Protein AF-A0ABD1CB08-F1 (afdb_monomer)

pLDDT: mean 73.97, std 18.51, range [30.83, 97.94]

Sequence (556 aa):
MLQDREDQSILCTGESGAGKTENTKKVIQYLAYVAASKPKGSVAAPSPALIISGSTLSREKFILDDMKTYPFLSNGPLPVAGVDDAFEYQATVKSMNIMGMTEDDFNSIFRIVSAEFRQRYELLTPNVIPKGFMDGKRACEQMIKALELDNNLFRIGQSKIFFRAGVLAHLEEERDYKITDLIVNFQAYCRGFLARRNYQKRLQQLNAIRIIQRNCAAYLKLRNWQWWRLYTKVKPLLEVTKQEEKLVQKEDELRQIRDKLDNLSKNSQEYERKFQQAIEEKTHLAEQLQAEIELCAEAEEGRARLAARKQELEELMQDLEARIEEEEERVNALSNEKKKLQINIQDLEEQLEEEEAARQKLHLEKVQLDAKLKKMEEEVALTEDQNQKLLKEKKIIEERANDLSQTLAEEEEKAKHLAKLKAKHESTIAELEERLLKDHQQRQETDRSKRKIETEVADLKEQINERRIQVEEMQQQLIKREEELAQTLVRIDEESAAKAAAQKVQRELESQLAEIQEDLEAEKLARSKAEKQKRDLNEELEALKNELLDSLDTTA

Nearest PDB structures (foldseek):
  5i4e-assembly1_A  TM=3.713E-01  e=1.253E-06  Homo sapiens

Mean predicted aligned error: 23.5 Å

Organism: Culex pipiens pipiens (NCBI:txid38569)

Radius of gyration: 70.84 Å; Cα contacts (8 Å, |Δi|>4): 103; chains: 1; bounding box: 161×78×216 Å

Structure (mmCIF, N/CA/C/O backbone):
data_AF-A0ABD1CB08-F1
#
_entry.id   AF-A0ABD1CB08-F1
#
loop_
_atom_site.group_PDB
_atom_site.id
_atom_site.type_symbol
_atom_site.label_atom_id
_atom_site.label_alt_id
_atom_site.label_comp_id
_atom_site.label_asym_id
_atom_site.label_entity_id
_atom_site.label_seq_id
_atom_site.pdbx_PDB_ins_code
_atom_site.Cartn_x
_atom_site.Cartn_y
_atom_site.Cartn_z
_atom_site.occupancy
_atom_site.B_iso_or_equiv
_atom_site.auth_seq_id
_atom_site.auth_comp_id
_atom_site.auth_asym_id
_atom_site.auth_atom_id
_atom_site.pdbx_PDB_model_num
ATOM 1 N N . MET A 1 1 ? -3.187 -40.629 -19.813 1.00 47.16 1 MET A N 1
ATOM 2 C CA . MET A 1 1 ? -4.408 -39.805 -20.003 1.00 47.16 1 MET A CA 1
ATOM 3 C C . MET A 1 1 ? -5.722 -40.561 -19.798 1.00 47.16 1 MET A C 1
ATOM 5 O O . MET A 1 1 ? -6.594 -39.998 -19.159 1.00 47.16 1 MET A O 1
ATOM 9 N N . LEU A 1 2 ? -5.902 -41.797 -20.294 1.00 38.50 2 LEU A N 1
ATOM 10 C CA . LEU A 1 2 ? -7.181 -42.531 -20.162 1.00 38.50 2 LEU A CA 1
ATOM 11 C C . LEU A 1 2 ? -7.272 -43.530 -18.988 1.00 38.50 2 LEU A C 1
ATOM 13 O O . LEU A 1 2 ? -8.354 -44.059 -18.764 1.00 38.50 2 LEU A O 1
ATOM 17 N N . GLN A 1 3 ? -6.200 -43.755 -18.219 1.00 41.31 3 GLN A N 1
ATOM 18 C CA . GLN A 1 3 ? -6.234 -44.635 -17.036 1.00 41.31 3 GLN A CA 1
ATOM 19 C C . GLN A 1 3 ? -5.999 -43.895 -15.709 1.00 41.31 3 GLN A C 1
ATOM 21 O O . GLN A 1 3 ? -6.801 -44.073 -14.801 1.00 41.31 3 GLN A O 1
ATOM 26 N N . ASP A 1 4 ? -5.030 -42.975 -15.630 1.00 51.22 4 ASP A N 1
ATOM 27 C CA . ASP A 1 4 ? -4.636 -42.403 -14.323 1.00 51.22 4 ASP A CA 1
ATOM 28 C C . ASP A 1 4 ? -5.177 -40.996 -14.019 1.00 51.22 4 ASP A C 1
ATOM 30 O O . ASP A 1 4 ? -4.927 -40.462 -12.949 1.00 51.22 4 ASP A O 1
ATOM 34 N N . ARG A 1 5 ? -5.927 -40.373 -14.942 1.00 43.91 5 ARG A N 1
ATOM 35 C CA . ARG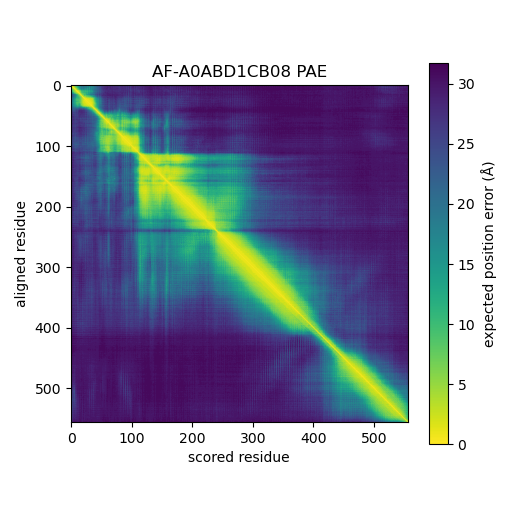 A 1 5 ? -6.492 -39.008 -14.800 1.00 43.91 5 ARG A CA 1
ATOM 36 C C . ARG A 1 5 ? -5.515 -37.902 -14.346 1.00 43.91 5 ARG A C 1
ATOM 38 O O . ARG A 1 5 ? -5.974 -36.829 -13.974 1.00 43.91 5 ARG A O 1
ATOM 45 N N . GLU A 1 6 ? -4.206 -38.104 -14.439 1.00 45.50 6 GLU A N 1
ATOM 46 C CA . GLU A 1 6 ? -3.242 -37.017 -14.267 1.00 45.50 6 GLU A CA 1
ATOM 47 C C . GLU A 1 6 ? -3.003 -36.275 -15.587 1.00 45.50 6 GLU A C 1
ATOM 49 O O . GLU A 1 6 ? -2.738 -36.875 -16.640 1.00 45.50 6 GLU A O 1
ATOM 54 N N . ASP A 1 7 ? -3.106 -34.948 -15.514 1.00 48.12 7 ASP A N 1
ATOM 55 C CA . ASP A 1 7 ? -2.876 -34.030 -16.622 1.00 48.12 7 ASP A CA 1
ATOM 56 C C . ASP A 1 7 ? -1.372 -33.886 -16.875 1.00 48.12 7 ASP A C 1
ATOM 58 O O . ASP A 1 7 ? -0.678 -33.091 -16.245 1.00 48.12 7 ASP A O 1
ATOM 62 N N . GLN A 1 8 ? -0.849 -34.651 -17.831 1.00 51.25 8 GLN A N 1
ATOM 63 C CA . GLN A 1 8 ? 0.509 -34.453 -18.332 1.00 51.25 8 GLN A CA 1
ATOM 64 C C . GLN A 1 8 ? 0.490 -33.630 -19.618 1.00 51.25 8 GLN A C 1
ATOM 66 O O . GLN A 1 8 ? 0.474 -34.162 -20.728 1.00 51.25 8 GLN A O 1
ATOM 71 N N . SER A 1 9 ? 0.524 -32.308 -19.462 1.00 49.09 9 SER A N 1
ATOM 72 C CA . SER A 1 9 ? 0.935 -31.393 -20.525 1.00 49.09 9 SER A CA 1
ATOM 73 C C . SER A 1 9 ? 2.167 -30.615 -20.076 1.00 49.09 9 SER A C 1
ATOM 75 O O . SER A 1 9 ? 2.094 -29.816 -19.146 1.00 49.09 9 SER A O 1
ATOM 77 N N . ILE A 1 10 ? 3.296 -30.832 -20.751 1.00 44.62 10 ILE A N 1
ATOM 78 C CA . ILE A 1 10 ? 4.500 -30.008 -20.617 1.00 44.62 10 ILE A CA 1
ATOM 79 C C . ILE A 1 10 ? 4.502 -28.966 -21.740 1.00 44.62 10 ILE A C 1
ATOM 81 O O . ILE A 1 10 ? 4.430 -29.310 -22.920 1.00 44.62 10 ILE A O 1
ATOM 85 N N . LEU A 1 11 ? 4.601 -27.686 -21.368 1.00 44.97 11 LEU A N 1
ATOM 86 C CA . LEU A 1 11 ? 4.823 -26.567 -22.283 1.00 44.97 11 LEU A CA 1
ATOM 87 C C . LEU A 1 11 ? 6.255 -26.051 -22.076 1.00 44.97 11 LEU A C 1
ATOM 89 O O . LEU A 1 11 ? 6.531 -25.352 -21.106 1.00 44.97 11 LEU A O 1
ATOM 93 N N . CYS A 1 12 ? 7.180 -26.387 -22.975 1.00 44.59 12 CYS A N 1
ATOM 94 C CA . CYS A 1 12 ? 8.542 -25.845 -22.933 1.00 44.59 12 CYS A CA 1
ATOM 95 C C . CYS A 1 12 ? 8.627 -24.539 -23.737 1.00 44.59 12 CYS A C 1
ATOM 97 O O . CYS A 1 12 ? 8.608 -24.555 -24.969 1.00 44.59 12 CYS A O 1
ATOM 99 N N . THR A 1 13 ? 8.758 -23.402 -23.052 1.00 46.44 13 THR A N 1
ATOM 100 C CA . THR A 1 13 ? 9.000 -22.093 -23.677 1.00 46.44 13 THR A CA 1
ATOM 101 C C . THR A 1 13 ? 10.481 -21.726 -23.580 1.00 46.44 13 THR A C 1
ATOM 103 O O . THR A 1 13 ? 10.973 -21.415 -22.503 1.00 46.44 13 THR A O 1
ATOM 106 N N . GLY A 1 14 ? 11.199 -21.754 -24.705 1.00 44.78 14 GLY A N 1
ATOM 107 C CA . GLY A 1 14 ? 12.519 -21.119 -24.832 1.00 44.78 14 GLY A CA 1
ATOM 108 C C . GLY A 1 14 ? 12.402 -19.716 -25.431 1.00 44.78 14 GLY A C 1
ATOM 109 O O . GLY A 1 14 ? 11.484 -19.468 -26.222 1.00 44.78 14 GLY A O 1
ATOM 110 N N . GLU A 1 15 ? 13.331 -18.818 -25.107 1.00 47.81 15 GLU A N 1
ATOM 111 C CA . GLU A 1 15 ? 13.425 -17.488 -25.718 1.00 47.81 15 GLU A CA 1
ATOM 112 C C . GLU A 1 15 ? 13.608 -17.584 -27.246 1.00 47.81 15 GLU A C 1
ATOM 114 O O . GLU A 1 15 ? 14.216 -18.518 -27.767 1.00 47.81 15 GLU A O 1
ATOM 119 N N . SER A 1 16 ? 13.056 -16.608 -27.970 1.00 48.81 16 SER A N 1
ATOM 120 C CA . SER A 1 16 ? 13.140 -16.387 -29.425 1.00 48.81 16 SER A CA 1
ATOM 121 C C . SER A 1 16 ? 11.979 -16.905 -30.294 1.00 48.81 16 SER A C 1
ATOM 123 O O . SER A 1 16 ? 11.649 -18.096 -30.319 1.00 48.81 16 SER A O 1
ATOM 125 N N . GLY A 1 17 ? 11.408 -15.963 -31.061 1.00 46.66 17 GLY A N 1
ATOM 126 C CA . GLY A 1 17 ? 10.615 -16.180 -32.277 1.00 46.66 17 GLY A CA 1
ATOM 127 C C . GLY A 1 17 ? 9.113 -15.874 -32.174 1.00 46.66 17 GLY A C 1
ATOM 128 O O . GLY A 1 17 ? 8.374 -16.574 -31.487 1.00 46.66 17 GLY A O 1
ATOM 129 N N . ALA A 1 18 ? 8.646 -14.898 -32.965 1.00 50.78 18 ALA A N 1
ATOM 130 C CA . ALA A 1 18 ? 7.255 -14.426 -33.092 1.00 50.78 18 ALA A CA 1
ATOM 131 C C . ALA A 1 18 ? 6.191 -15.498 -33.444 1.00 50.78 18 ALA A C 1
ATOM 133 O O . ALA A 1 18 ? 4.999 -15.209 -33.403 1.00 50.78 18 ALA A O 1
ATOM 134 N N . GLY A 1 19 ? 6.593 -16.732 -33.767 1.00 49.66 19 GLY A N 1
ATOM 135 C CA . GLY A 1 19 ? 5.680 -17.859 -34.002 1.00 49.66 19 GLY A CA 1
ATOM 136 C C . GLY A 1 19 ? 5.176 -18.547 -32.725 1.00 49.66 19 GLY A C 1
ATOM 137 O O . GLY A 1 19 ? 4.136 -19.201 -32.755 1.00 49.66 19 GLY A O 1
ATOM 138 N N . LYS A 1 20 ? 5.860 -18.382 -31.581 1.00 54.50 20 LYS A N 1
ATOM 139 C CA . LYS A 1 20 ? 5.455 -19.020 -30.311 1.00 54.50 20 LYS A CA 1
ATOM 140 C C . LYS A 1 20 ? 4.189 -18.389 -29.716 1.00 54.50 20 LYS A C 1
ATOM 142 O O . LYS A 1 20 ? 3.374 -19.092 -29.131 1.00 54.50 20 LYS A O 1
ATOM 147 N N . THR A 1 21 ? 3.958 -17.098 -29.947 1.00 58.00 21 THR A N 1
ATOM 148 C CA . THR A 1 21 ? 2.779 -16.359 -29.462 1.00 58.00 21 THR A CA 1
ATOM 149 C C . THR A 1 21 ? 1.467 -16.817 -30.108 1.00 58.00 21 THR A C 1
ATOM 151 O O . THR A 1 21 ? 0.417 -16.758 -29.469 1.00 58.00 21 THR A O 1
ATOM 154 N N . GLU A 1 22 ? 1.506 -17.292 -31.358 1.00 57.72 22 GLU A N 1
ATOM 155 C CA . GLU A 1 22 ? 0.308 -17.749 -32.077 1.00 57.72 22 GLU A CA 1
ATOM 156 C C . GLU A 1 22 ? -0.122 -19.155 -31.630 1.00 57.72 22 GLU A C 1
ATOM 158 O O . GLU A 1 22 ? -1.307 -19.402 -31.406 1.00 57.72 22 GLU A O 1
ATOM 163 N N . ASN A 1 23 ? 0.844 -20.050 -31.390 1.00 50.09 23 ASN A N 1
ATOM 164 C CA . ASN A 1 23 ? 0.572 -21.379 -30.842 1.00 50.09 23 ASN A CA 1
ATOM 165 C C . ASN A 1 23 ? 0.046 -21.307 -29.404 1.00 50.09 23 ASN A C 1
ATOM 167 O O . ASN A 1 23 ? -0.927 -21.985 -29.086 1.00 50.09 23 ASN A O 1
ATOM 171 N N . THR A 1 24 ? 0.607 -20.437 -28.557 1.00 56.75 24 THR A N 1
ATOM 172 C CA . THR A 1 24 ? 0.084 -20.219 -27.198 1.00 56.75 24 THR A CA 1
ATOM 173 C C . THR A 1 24 ? -1.352 -19.689 -27.229 1.00 56.75 24 THR A C 1
ATOM 175 O O . THR A 1 24 ? -2.195 -20.169 -26.475 1.00 56.75 24 THR A O 1
ATOM 178 N N . LYS A 1 25 ? -1.685 -18.775 -28.155 1.00 58.41 25 LYS A N 1
ATOM 179 C CA . LYS A 1 25 ? -3.070 -18.311 -28.355 1.00 58.41 25 LYS A CA 1
ATOM 180 C C . LYS A 1 25 ? -4.016 -19.436 -28.775 1.00 58.41 25 LYS A C 1
ATOM 182 O O . LYS A 1 25 ? -5.101 -19.539 -28.209 1.00 58.41 25 LYS A O 1
ATOM 187 N N . LYS A 1 26 ? -3.613 -20.286 -29.724 1.00 61.62 26 LYS A N 1
ATOM 188 C CA . LYS A 1 26 ? -4.438 -21.410 -30.200 1.00 61.62 26 LYS A CA 1
ATOM 189 C C . LYS A 1 26 ? -4.643 -22.479 -29.127 1.00 61.62 26 LYS A C 1
ATOM 191 O O . LYS A 1 26 ? -5.741 -23.011 -29.008 1.00 61.62 26 LYS A O 1
ATOM 196 N N . VAL A 1 27 ? -3.631 -22.744 -28.299 1.00 57.31 27 VAL A N 1
ATOM 197 C CA . VAL A 1 27 ? -3.734 -23.682 -27.168 1.00 57.31 27 VAL A CA 1
ATOM 198 C C . VAL A 1 27 ? -4.628 -23.123 -26.058 1.00 57.31 27 VAL A C 1
ATOM 200 O O . VAL A 1 27 ? -5.468 -23.854 -25.546 1.00 57.31 27 VAL A O 1
ATOM 203 N N . ILE A 1 28 ? -4.533 -21.827 -25.736 1.00 62.34 28 ILE A N 1
ATOM 204 C CA . ILE A 1 28 ? -5.438 -21.173 -24.774 1.00 62.34 28 ILE A CA 1
ATOM 205 C C . ILE A 1 28 ? -6.882 -21.156 -25.303 1.00 62.34 28 ILE A C 1
ATOM 207 O O . ILE A 1 28 ? -7.806 -21.458 -24.551 1.00 62.34 28 ILE A O 1
ATOM 211 N N . GLN A 1 29 ? -7.092 -20.879 -26.596 1.00 57.97 29 GLN A N 1
ATOM 212 C CA . GLN A 1 29 ? -8.414 -20.988 -27.229 1.00 57.97 29 GLN A CA 1
ATOM 213 C C . GLN A 1 29 ? -8.962 -22.419 -27.182 1.00 57.97 29 GLN A C 1
ATOM 215 O O . GLN A 1 29 ? -10.141 -22.607 -26.891 1.00 57.97 29 GLN A O 1
ATOM 220 N N . TYR A 1 30 ? -8.121 -23.425 -27.428 1.00 57.16 30 TYR A N 1
ATOM 221 C CA . TYR A 1 30 ? -8.513 -24.830 -27.359 1.00 57.16 30 TYR A CA 1
ATOM 222 C C . TYR A 1 30 ? -8.855 -25.262 -25.926 1.00 57.16 30 TYR A C 1
ATOM 224 O O . TYR A 1 30 ? -9.897 -25.872 -25.711 1.00 57.16 30 TYR A O 1
ATOM 232 N N . LEU A 1 31 ? -8.048 -24.886 -24.930 1.00 55.12 31 LEU A N 1
ATOM 233 C CA . LEU A 1 31 ? -8.327 -25.163 -23.516 1.00 55.12 31 LEU A CA 1
ATOM 234 C C . LEU A 1 31 ? -9.612 -24.469 -23.042 1.00 55.12 31 LEU A C 1
ATOM 236 O O . LEU A 1 31 ? -10.410 -25.090 -22.345 1.00 55.12 31 LEU A O 1
ATOM 240 N N . ALA A 1 32 ? -9.863 -23.230 -23.477 1.00 56.44 32 ALA A N 1
ATOM 241 C CA . ALA A 1 32 ? -11.112 -22.520 -23.200 1.00 56.44 32 ALA A CA 1
ATOM 242 C C . ALA A 1 32 ? -12.329 -23.193 -23.866 1.00 56.44 32 ALA A C 1
ATOM 244 O O . ALA A 1 32 ? -13.386 -23.310 -23.249 1.00 56.44 32 ALA A O 1
ATOM 245 N N . TYR A 1 33 ? -12.180 -23.688 -25.098 1.00 54.62 33 TYR A N 1
ATOM 246 C CA . TYR A 1 33 ? -13.224 -24.425 -25.817 1.00 54.62 33 TYR A CA 1
ATOM 247 C C . TYR A 1 33 ? -13.534 -25.788 -25.173 1.00 54.62 33 TYR A C 1
ATOM 249 O O . TYR A 1 33 ? -14.696 -26.163 -25.007 1.00 54.62 33 TYR A O 1
ATOM 257 N N . VAL A 1 34 ? -12.502 -26.518 -24.744 1.00 48.03 34 VAL A N 1
ATOM 258 C CA . VAL A 1 34 ? -12.643 -27.810 -24.055 1.00 48.03 34 VAL A CA 1
ATOM 259 C C . VAL A 1 34 ? -13.239 -27.625 -22.655 1.00 48.03 34 VAL A C 1
ATOM 261 O O . VAL A 1 34 ? -14.139 -28.373 -22.276 1.00 48.03 34 VAL A O 1
ATOM 264 N N . ALA A 1 35 ? -12.843 -26.583 -21.918 1.00 49.19 35 ALA A N 1
ATOM 265 C CA . ALA A 1 35 ? -13.458 -26.232 -20.636 1.00 49.19 35 ALA A CA 1
ATOM 266 C C . ALA A 1 35 ? -14.944 -25.842 -20.775 1.00 49.19 35 ALA A C 1
ATOM 268 O O . ALA A 1 35 ? -15.739 -26.119 -19.878 1.00 49.19 35 ALA A O 1
ATOM 269 N N . ALA A 1 36 ? -15.341 -25.268 -21.917 1.00 45.31 36 ALA A N 1
ATOM 270 C CA . ALA A 1 36 ? -16.717 -24.865 -22.206 1.00 45.31 36 ALA A CA 1
ATOM 271 C C . ALA A 1 36 ? -17.649 -26.008 -22.672 1.00 45.31 36 ALA A C 1
ATOM 273 O O . ALA A 1 36 ? -18.848 -25.780 -22.820 1.00 45.31 36 ALA A O 1
ATOM 274 N N . SER A 1 37 ? -17.148 -27.229 -22.910 1.00 36.16 37 SER A N 1
ATOM 275 C CA . SER A 1 37 ? -17.919 -28.308 -23.566 1.00 36.16 37 SER A CA 1
ATOM 276 C C . SER A 1 37 ? -18.463 -29.417 -22.645 1.00 36.16 37 SER A C 1
ATOM 278 O O . SER A 1 37 ? -18.963 -30.431 -23.136 1.00 36.16 37 SER A O 1
ATOM 280 N N . LYS A 1 38 ? -18.483 -29.239 -21.315 1.00 34.56 38 LYS A N 1
ATOM 281 C CA . LYS A 1 38 ? -19.262 -30.133 -20.427 1.00 34.56 38 LYS A CA 1
ATOM 282 C C . LYS A 1 38 ? -20.752 -29.745 -20.412 1.00 34.56 38 LYS A C 1
ATOM 284 O O . LYS A 1 38 ? -21.062 -28.589 -20.136 1.00 34.56 38 LYS A O 1
ATOM 289 N N . PRO A 1 39 ? -21.699 -30.683 -20.620 1.00 43.12 39 PRO A N 1
ATOM 290 C CA . PRO A 1 39 ? -23.119 -30.375 -20.536 1.00 43.12 39 PRO A CA 1
ATOM 291 C C . PRO A 1 39 ? -23.648 -30.631 -19.118 1.00 43.12 39 PRO A C 1
ATOM 293 O O . PRO A 1 39 ? -23.539 -31.750 -18.617 1.00 43.12 39 PRO A O 1
ATOM 296 N N . LYS A 1 40 ? -24.275 -29.619 -18.504 1.00 33.91 40 LYS A N 1
ATOM 297 C CA . LYS A 1 40 ? -25.617 -29.676 -17.876 1.00 33.91 40 LYS A CA 1
ATOM 298 C C . LYS A 1 40 ? -25.866 -28.487 -16.943 1.00 33.91 40 LYS A C 1
ATOM 300 O O . LYS A 1 40 ? -25.008 -28.119 -16.153 1.00 33.91 40 LYS A O 1
ATOM 305 N N . GLY A 1 41 ? -27.123 -28.043 -16.958 1.00 30.83 41 GLY A N 1
ATOM 306 C CA . GLY A 1 41 ? -27.762 -27.307 -15.870 1.00 30.83 41 GLY A CA 1
ATOM 307 C C . GLY A 1 41 ? -28.053 -25.858 -16.224 1.00 30.83 41 GLY A C 1
ATOM 308 O O . GLY A 1 41 ? -27.147 -25.046 -16.316 1.00 30.83 41 GLY A O 1
ATOM 309 N N . SER A 1 42 ? -29.330 -25.544 -16.421 1.00 43.34 42 SER A N 1
ATOM 310 C CA . SER A 1 42 ? -29.855 -24.185 -16.543 1.00 43.34 42 SER A CA 1
ATOM 311 C C . SER A 1 42 ? -29.361 -23.291 -15.402 1.00 43.34 42 SER A C 1
ATOM 313 O O . SER A 1 42 ? -29.735 -23.526 -14.254 1.00 43.34 42 SER A O 1
ATOM 315 N N . VAL A 1 43 ? -28.581 -22.253 -15.707 1.00 32.97 43 VAL A N 1
ATOM 316 C CA . VAL A 1 43 ? -28.243 -21.202 -14.740 1.00 32.97 43 VAL A CA 1
ATOM 317 C C . VAL A 1 43 ? -28.349 -19.842 -15.423 1.00 32.97 43 VAL A C 1
ATOM 319 O O . VAL A 1 43 ? -27.855 -19.637 -16.532 1.00 32.97 43 VAL A O 1
ATOM 322 N N . ALA A 1 44 ? -29.085 -18.955 -14.758 1.00 33.44 44 ALA A N 1
ATOM 323 C CA . ALA A 1 44 ? -29.338 -17.578 -15.144 1.00 33.44 44 ALA A CA 1
ATOM 324 C C . ALA A 1 44 ? -28.048 -16.739 -15.176 1.00 33.44 44 ALA A C 1
ATOM 326 O O . ALA A 1 44 ? -27.044 -17.074 -14.553 1.00 33.44 44 ALA A O 1
ATOM 327 N N . ALA A 1 45 ? -28.104 -15.646 -15.937 1.00 31.14 45 ALA A N 1
ATOM 328 C CA . ALA A 1 45 ? -27.007 -14.712 -16.171 1.00 31.14 45 ALA A CA 1
ATOM 329 C C . ALA A 1 45 ? -26.444 -14.084 -14.871 1.00 31.14 45 ALA A C 1
ATOM 331 O O . ALA A 1 45 ? -27.199 -13.904 -13.915 1.00 31.14 45 ALA A O 1
ATOM 332 N N . PRO A 1 46 ? -25.151 -13.705 -14.840 1.00 33.00 46 PRO A N 1
ATOM 333 C CA . PRO A 1 46 ? -24.514 -13.138 -13.652 1.00 33.00 46 PRO A CA 1
ATOM 334 C C . PRO A 1 46 ? -25.011 -11.714 -13.346 1.00 33.00 46 PRO A C 1
ATOM 336 O O . PRO A 1 46 ? -25.105 -10.866 -14.238 1.00 33.00 46 PRO A O 1
ATOM 339 N N . SER A 1 47 ? -25.287 -11.459 -12.066 1.00 37.59 47 SER A N 1
ATOM 340 C CA . SER A 1 47 ? -25.639 -10.150 -11.500 1.00 37.59 47 SER A CA 1
ATOM 341 C C . SER A 1 47 ? -24.383 -9.309 -11.204 1.00 37.59 47 SER A C 1
ATOM 343 O O . SER A 1 47 ? -23.325 -9.866 -10.907 1.00 37.59 47 SER A O 1
ATOM 345 N N . PRO A 1 48 ? -24.456 -7.967 -11.254 1.00 43.88 48 PRO A N 1
ATOM 346 C CA . PRO A 1 48 ? -23.312 -7.095 -10.991 1.00 43.88 48 PRO A CA 1
ATOM 347 C C . PRO A 1 48 ? -23.028 -6.959 -9.482 1.00 43.88 48 PRO A C 1
ATOM 349 O O . PRO A 1 48 ? -23.518 -6.035 -8.835 1.00 43.88 48 PRO A O 1
ATOM 352 N N . ALA A 1 49 ? -22.182 -7.839 -8.937 1.00 45.59 49 ALA A N 1
ATOM 353 C CA . ALA A 1 49 ? -21.755 -7.831 -7.528 1.00 45.59 49 ALA A CA 1
ATOM 354 C C . ALA A 1 49 ? -21.114 -6.498 -7.071 1.00 45.59 49 ALA A C 1
ATOM 356 O O . ALA A 1 49 ? -21.223 -6.116 -5.909 1.00 45.59 49 ALA A O 1
ATOM 357 N N . LEU A 1 50 ? -20.511 -5.732 -7.992 1.00 47.34 50 LEU A N 1
ATOM 358 C CA . LEU A 1 50 ? -19.813 -4.474 -7.679 1.00 47.34 50 LEU A CA 1
ATOM 359 C C . LEU A 1 50 ? -20.732 -3.358 -7.142 1.00 47.34 50 LEU A C 1
ATOM 361 O O . LEU A 1 50 ? -20.256 -2.434 -6.488 1.00 47.34 50 LEU A O 1
ATOM 365 N N . ILE A 1 51 ? -22.034 -3.404 -7.449 1.00 50.69 51 ILE A N 1
ATOM 366 C CA . ILE A 1 51 ? -22.976 -2.330 -7.094 1.00 50.69 51 ILE A CA 1
ATOM 367 C C . ILE A 1 51 ? -23.434 -2.458 -5.636 1.00 50.69 51 ILE A C 1
ATOM 369 O O . ILE A 1 51 ? -23.770 -1.451 -5.022 1.00 50.69 51 ILE A O 1
ATOM 373 N N . ILE A 1 52 ? -23.444 -3.662 -5.059 1.00 49.56 52 ILE A N 1
ATOM 374 C CA . ILE A 1 52 ? -24.065 -3.920 -3.750 1.00 49.56 52 ILE A CA 1
ATOM 375 C C . ILE A 1 52 ? -23.056 -3.747 -2.600 1.00 49.56 52 ILE A C 1
ATOM 377 O O . ILE A 1 52 ? -23.419 -3.201 -1.559 1.00 49.56 52 ILE A O 1
ATOM 381 N N . SER A 1 53 ? -21.782 -4.089 -2.809 1.00 50.38 53 SER A N 1
ATOM 382 C CA . SER A 1 53 ? -20.779 -4.236 -1.741 1.00 50.38 53 SER A CA 1
ATOM 383 C C . SER A 1 53 ? -19.758 -3.100 -1.576 1.00 50.38 53 SER A C 1
ATOM 385 O O . SER A 1 53 ? -18.939 -3.139 -0.658 1.00 50.38 53 SER A O 1
ATOM 387 N N . GLY A 1 54 ? -19.783 -2.070 -2.428 1.00 52.28 54 GLY A N 1
ATOM 388 C CA . GLY A 1 54 ? -18.842 -0.948 -2.337 1.00 52.28 54 GLY A CA 1
ATOM 389 C C . GLY A 1 54 ? -19.133 0.004 -1.167 1.00 52.28 54 GLY A C 1
ATOM 390 O O . GLY A 1 54 ? -20.280 0.423 -0.979 1.00 52.28 54 GLY A O 1
ATOM 391 N N . SER A 1 55 ? -18.088 0.409 -0.431 1.00 55.53 55 SER A N 1
ATOM 392 C CA . SER A 1 55 ? -18.146 1.538 0.513 1.00 55.53 55 SER A CA 1
ATOM 393 C C . SER A 1 55 ? -18.533 2.836 -0.215 1.00 55.53 55 SER A C 1
ATOM 395 O O . SER A 1 55 ? -18.387 2.937 -1.436 1.00 55.53 55 SER A O 1
ATOM 397 N N . THR A 1 56 ? -19.026 3.847 0.506 1.00 51.47 56 THR A N 1
ATOM 398 C CA . THR A 1 56 ? -19.415 5.152 -0.077 1.00 51.47 56 THR A CA 1
ATOM 399 C C . THR A 1 56 ? -18.275 5.790 -0.882 1.00 51.47 56 THR A C 1
ATOM 401 O O . THR A 1 56 ? -18.492 6.234 -2.006 1.00 51.47 56 THR A O 1
ATOM 404 N N . LEU A 1 57 ? -17.043 5.699 -0.375 1.00 49.47 57 LEU A N 1
ATOM 405 C CA . LEU A 1 57 ? -15.811 6.119 -1.057 1.00 49.47 57 LEU A CA 1
ATOM 406 C C . LEU A 1 57 ? -15.519 5.322 -2.341 1.00 49.47 57 LEU A C 1
ATOM 408 O O . LEU A 1 57 ? -15.117 5.897 -3.351 1.00 49.47 57 LEU A O 1
ATOM 412 N N . SER A 1 58 ? -15.728 4.002 -2.342 1.00 55.94 58 SER A N 1
ATOM 413 C CA . SER A 1 58 ? -15.530 3.172 -3.539 1.00 55.94 58 SER A CA 1
ATOM 414 C C . SER A 1 58 ? -16.593 3.438 -4.609 1.00 55.94 58 SER A C 1
ATOM 416 O O . SER A 1 58 ? -16.271 3.461 -5.795 1.00 55.94 58 SER A O 1
ATOM 418 N N . ARG A 1 59 ? -17.845 3.684 -4.209 1.00 59.69 59 ARG A N 1
ATOM 419 C CA . ARG A 1 59 ? -18.940 4.034 -5.129 1.00 59.69 59 ARG A CA 1
ATOM 420 C C . ARG A 1 59 ? -18.672 5.347 -5.859 1.00 59.69 59 ARG A C 1
ATOM 422 O O . ARG A 1 59 ? -18.858 5.401 -7.069 1.00 59.69 59 ARG A O 1
ATOM 429 N N . GLU A 1 60 ? -18.147 6.356 -5.167 1.00 55.59 60 GLU A N 1
ATOM 430 C CA . GLU A 1 60 ? -17.702 7.607 -5.793 1.00 55.59 60 GLU A CA 1
ATOM 431 C C . GLU A 1 60 ? -16.464 7.399 -6.686 1.00 55.59 60 GLU A C 1
ATOM 433 O O . GLU A 1 60 ? -16.453 7.840 -7.836 1.00 55.59 60 GLU A O 1
ATOM 438 N N . LYS A 1 61 ? -15.452 6.647 -6.218 1.00 56.59 61 LYS A N 1
ATOM 439 C CA . LYS A 1 61 ? -14.214 6.338 -6.975 1.00 56.59 61 LYS A CA 1
ATOM 440 C C . LYS A 1 61 ? -14.478 5.586 -8.290 1.00 56.59 61 LYS A C 1
ATOM 442 O O . LYS A 1 61 ? -13.693 5.721 -9.240 1.00 56.59 61 LYS A O 1
ATOM 447 N N . PHE A 1 62 ? -15.559 4.804 -8.344 1.00 58.62 62 PHE A N 1
ATOM 448 C CA . PHE A 1 62 ? -16.002 4.038 -9.514 1.00 58.62 62 PHE A CA 1
ATOM 449 C C . PHE A 1 62 ? -17.239 4.619 -10.218 1.00 58.62 62 PHE A C 1
ATOM 451 O O . PHE A 1 62 ? -17.682 4.036 -11.206 1.00 58.62 62 PHE A O 1
ATOM 458 N N . ILE A 1 63 ? -17.754 5.769 -9.762 1.00 56.91 63 ILE A N 1
ATOM 459 C CA . ILE A 1 63 ? -18.910 6.479 -10.340 1.00 56.91 63 ILE A CA 1
ATOM 460 C C . ILE A 1 63 ? -20.129 5.545 -10.482 1.00 56.91 63 ILE A C 1
ATOM 462 O O . ILE A 1 63 ? -20.745 5.422 -11.542 1.00 56.91 63 ILE A O 1
ATOM 466 N N . LEU A 1 64 ? -20.436 4.813 -9.410 1.00 61.44 64 LEU A N 1
ATOM 467 C CA . LEU A 1 64 ? -21.575 3.902 -9.340 1.00 61.44 64 LEU A CA 1
ATOM 468 C C . LEU A 1 64 ? -22.787 4.637 -8.753 1.00 61.44 64 LEU A C 1
ATOM 470 O O . LEU A 1 64 ? -22.791 4.968 -7.569 1.00 61.44 64 LEU A O 1
ATOM 474 N N . ASP A 1 65 ? -23.821 4.848 -9.570 1.00 61.81 65 ASP A N 1
ATOM 475 C CA . ASP A 1 65 ? -25.101 5.421 -9.126 1.00 61.81 65 ASP A CA 1
ATOM 476 C C . ASP A 1 65 ? -25.931 4.437 -8.269 1.00 61.81 65 ASP A C 1
ATOM 478 O O . ASP A 1 65 ? -25.601 3.253 -8.134 1.00 61.81 65 ASP A O 1
ATOM 482 N N . ASP A 1 66 ? -27.042 4.915 -7.693 1.00 62.50 66 ASP A N 1
ATOM 483 C CA . ASP A 1 66 ? -27.986 4.077 -6.944 1.00 62.50 66 ASP A CA 1
ATOM 484 C C . ASP A 1 66 ? -28.561 2.954 -7.821 1.00 62.50 66 ASP A C 1
ATOM 486 O O . ASP A 1 66 ? -28.889 3.162 -8.989 1.00 62.50 66 ASP A O 1
ATOM 490 N N . MET A 1 67 ? -28.749 1.762 -7.250 1.00 58.81 67 MET A N 1
ATOM 491 C CA . MET A 1 67 ? -29.197 0.561 -7.966 1.00 58.81 67 MET A CA 1
ATOM 492 C C . MET A 1 67 ? -30.485 0.784 -8.785 1.00 58.81 67 MET A C 1
ATOM 494 O O . MET A 1 67 ? -30.659 0.191 -9.848 1.00 58.81 67 MET A O 1
ATOM 498 N N . LYS A 1 68 ? -31.367 1.683 -8.326 1.00 62.81 68 LYS A N 1
ATOM 499 C CA . LYS A 1 68 ? -32.648 2.011 -8.972 1.00 62.81 68 LYS A CA 1
ATOM 500 C C . LYS A 1 68 ? -32.496 2.816 -10.263 1.00 62.81 68 LYS A C 1
ATOM 502 O O . LYS A 1 68 ? -33.422 2.850 -11.068 1.00 62.81 68 LYS A O 1
ATOM 507 N N . THR A 1 69 ? -31.348 3.460 -10.475 1.00 62.34 69 THR A N 1
ATOM 508 C CA . THR A 1 69 ? -31.055 4.176 -11.728 1.00 62.34 69 THR A CA 1
ATOM 509 C C . THR A 1 69 ? -30.701 3.236 -12.879 1.00 62.34 69 THR A C 1
ATOM 511 O O . THR A 1 69 ? -30.737 3.660 -14.034 1.00 62.34 69 THR A O 1
ATOM 514 N N . TYR A 1 70 ? -30.418 1.955 -12.602 1.00 62.44 70 TYR A N 1
ATOM 515 C CA . TYR A 1 70 ? -30.114 0.945 -13.613 1.00 62.44 70 TYR A CA 1
ATOM 516 C C . TYR A 1 70 ? -31.395 0.218 -14.062 1.00 62.44 70 TYR A C 1
ATOM 518 O O . TYR A 1 70 ? -31.907 -0.633 -13.332 1.00 62.44 70 TYR A O 1
ATOM 526 N N . PRO A 1 71 ? -31.901 0.458 -15.289 1.00 49.88 71 PRO A N 1
ATOM 527 C CA . PRO A 1 71 ? -33.214 -0.038 -15.732 1.00 49.88 71 PRO A CA 1
ATOM 528 C C . PRO A 1 71 ? -33.318 -1.568 -15.851 1.00 49.88 71 PRO A C 1
ATOM 530 O O . PRO A 1 71 ? -34.404 -2.112 -16.025 1.00 49.88 71 PRO A O 1
ATOM 533 N N . PHE A 1 72 ? -32.180 -2.267 -15.805 1.00 46.19 72 PHE A N 1
ATOM 534 C CA . PHE A 1 72 ? -32.066 -3.725 -15.887 1.00 46.19 72 PHE A CA 1
ATOM 535 C C . PHE A 1 72 ? -32.049 -4.412 -14.515 1.00 46.19 72 PHE A C 1
ATOM 537 O O . PHE A 1 72 ? -32.094 -5.637 -14.451 1.00 46.19 72 PHE A O 1
ATOM 544 N N . LEU A 1 73 ? -32.015 -3.651 -13.419 1.00 55.06 73 LEU A N 1
ATOM 545 C CA . LEU A 1 73 ? -32.164 -4.179 -12.065 1.00 55.06 73 LEU A CA 1
ATOM 546 C C . LEU A 1 73 ? -33.650 -4.134 -11.707 1.00 55.06 73 LEU A C 1
ATOM 548 O O . LEU A 1 73 ? -34.104 -3.331 -10.899 1.00 55.06 73 LEU A O 1
ATOM 552 N N . SER A 1 74 ? -34.421 -4.996 -12.374 1.00 51.59 74 SER A N 1
ATOM 553 C CA . SER A 1 74 ? -35.893 -4.998 -12.347 1.00 51.59 74 SER A CA 1
ATOM 554 C C . SER A 1 74 ? -36.479 -5.242 -10.953 1.00 51.59 74 SER A C 1
ATOM 556 O O . SER A 1 74 ? -37.631 -4.904 -10.709 1.00 51.59 74 SER A O 1
ATOM 558 N N . ASN A 1 75 ? -35.686 -5.824 -10.050 1.00 57.28 75 ASN A N 1
ATOM 559 C CA . ASN A 1 75 ? -36.123 -6.333 -8.752 1.00 57.28 75 ASN A CA 1
ATOM 560 C C . ASN A 1 75 ? -35.313 -5.760 -7.570 1.00 57.28 75 ASN A C 1
ATOM 562 O O . ASN A 1 75 ? -35.388 -6.294 -6.466 1.00 57.28 75 ASN A O 1
ATOM 566 N N . GLY A 1 76 ? -34.534 -4.690 -7.777 1.00 59.47 76 GLY A N 1
ATOM 567 C CA . GLY A 1 76 ? -33.672 -4.135 -6.725 1.00 59.47 76 GLY A CA 1
ATOM 568 C C . GLY A 1 76 ? -32.589 -5.126 -6.253 1.00 59.47 76 GLY A C 1
ATOM 569 O O . GLY A 1 76 ? -32.185 -5.991 -7.037 1.00 59.47 76 GLY A O 1
ATOM 570 N N . PRO A 1 77 ? -32.078 -5.002 -5.011 1.00 58.44 77 PRO A N 1
ATOM 571 C CA . PRO A 1 77 ? -31.087 -5.923 -4.461 1.00 58.44 77 PRO A CA 1
ATOM 572 C C . PRO A 1 77 ? -31.738 -7.286 -4.220 1.00 58.44 77 PRO A C 1
ATOM 574 O O . PRO A 1 77 ? -32.424 -7.494 -3.223 1.00 58.44 77 PRO A O 1
ATOM 577 N N . LEU A 1 78 ? -31.550 -8.205 -5.165 1.00 61.56 78 LEU A N 1
ATOM 578 C CA . LEU A 1 78 ? -31.952 -9.601 -5.032 1.00 61.56 78 LEU A CA 1
ATOM 579 C C . LEU A 1 78 ? -30.808 -10.381 -4.377 1.00 61.56 78 LEU A C 1
ATOM 581 O O . LEU A 1 78 ? -29.823 -10.659 -5.063 1.00 61.56 78 LEU A O 1
ATOM 585 N N . PRO A 1 79 ? -30.917 -10.754 -3.091 1.00 58.62 79 PRO A N 1
ATOM 586 C CA . PRO A 1 79 ? -29.938 -11.637 -2.481 1.00 58.62 79 PRO A CA 1
ATOM 587 C C . PRO A 1 79 ? -30.040 -13.021 -3.130 1.00 58.62 79 PRO A C 1
ATOM 589 O O . PRO A 1 79 ? -31.118 -13.617 -3.202 1.00 58.62 79 PRO A O 1
ATOM 592 N N . VAL A 1 80 ? -28.914 -13.537 -3.615 1.00 65.12 80 VAL A N 1
ATOM 593 C CA . VAL A 1 80 ? -28.818 -14.917 -4.094 1.00 65.12 80 VAL A CA 1
ATOM 594 C C . VAL A 1 80 ? -28.583 -15.812 -2.880 1.00 65.12 80 VAL A C 1
ATOM 596 O O . VAL A 1 80 ? -27.660 -15.589 -2.101 1.00 65.12 80 VAL A O 1
ATOM 599 N N . ALA A 1 81 ? -29.437 -16.819 -2.687 1.00 58.53 81 ALA A N 1
ATOM 600 C CA . ALA A 1 81 ? -29.332 -17.713 -1.538 1.00 58.53 81 ALA A CA 1
ATOM 601 C C . ALA A 1 81 ? -27.954 -18.400 -1.503 1.00 58.53 81 ALA A C 1
ATOM 603 O O . ALA A 1 81 ? -27.591 -19.114 -2.436 1.00 58.53 81 ALA A O 1
ATOM 604 N N . GLY A 1 82 ? -27.207 -18.183 -0.417 1.00 66.62 82 GLY A N 1
ATOM 605 C CA . GLY A 1 82 ? -25.872 -18.750 -0.212 1.00 66.62 82 GLY A CA 1
ATOM 606 C C . GLY A 1 82 ? -24.713 -17.952 -0.817 1.00 66.62 82 GLY A C 1
ATOM 607 O O . GLY A 1 82 ? -23.582 -18.413 -0.720 1.00 66.62 82 GLY A O 1
ATOM 608 N N . VAL A 1 83 ? -24.965 -16.780 -1.411 1.00 65.81 83 VAL A N 1
ATOM 609 C CA . VAL A 1 83 ? -23.919 -15.900 -1.955 1.00 65.81 83 VAL A CA 1
ATOM 610 C C . VAL A 1 83 ? -23.944 -14.565 -1.218 1.00 65.81 83 VAL A C 1
ATOM 612 O O . VAL A 1 83 ? -24.978 -13.902 -1.152 1.00 65.81 83 VAL A O 1
ATOM 615 N N . ASP A 1 84 ? -22.793 -14.171 -0.680 1.00 74.12 84 ASP A N 1
ATOM 616 C CA . ASP A 1 84 ? -22.568 -12.846 -0.105 1.00 74.12 84 ASP A CA 1
ATOM 617 C C . ASP A 1 84 ? -21.727 -12.017 -1.085 1.00 74.12 84 ASP A C 1
ATOM 619 O O . ASP A 1 84 ? -20.521 -12.220 -1.224 1.00 74.12 84 ASP A O 1
ATOM 623 N N . ASP A 1 85 ? -22.369 -11.071 -1.771 1.00 64.50 85 ASP A N 1
ATOM 624 C CA . ASP A 1 85 ? -21.735 -10.218 -2.783 1.00 64.50 85 ASP A CA 1
ATOM 625 C C . ASP A 1 85 ? -20.571 -9.375 -2.225 1.00 64.50 85 ASP A C 1
ATOM 627 O O . ASP A 1 85 ? -19.672 -8.976 -2.975 1.00 64.50 85 ASP A O 1
ATOM 631 N N . ALA A 1 86 ? -20.568 -9.080 -0.920 1.00 66.00 86 ALA A N 1
ATOM 632 C CA . ALA A 1 86 ? -19.469 -8.367 -0.277 1.00 66.00 86 ALA A CA 1
ATOM 633 C C . ALA A 1 86 ? -18.279 -9.280 -0.020 1.00 66.00 86 ALA A C 1
ATOM 635 O O . ALA A 1 86 ? -17.140 -8.901 -0.314 1.00 66.00 86 ALA A O 1
ATOM 636 N N . PHE A 1 87 ? -18.550 -10.493 0.449 1.00 72.19 87 PHE A N 1
ATOM 637 C CA . PHE A 1 87 ? -17.530 -11.516 0.603 1.00 72.19 87 PHE A CA 1
ATOM 638 C C . PHE A 1 87 ? -16.896 -11.893 -0.744 1.00 72.19 87 PHE A C 1
ATOM 640 O O . PHE A 1 87 ? -15.673 -11.899 -0.859 1.00 72.19 87 PHE A O 1
ATOM 647 N N . GLU A 1 88 ? -17.698 -12.115 -1.787 1.00 71.12 88 GLU A N 1
ATOM 648 C CA . GLU A 1 88 ? -17.217 -12.473 -3.129 1.00 71.12 88 GLU A CA 1
ATOM 649 C C . GLU A 1 88 ? -16.383 -11.356 -3.775 1.00 71.12 88 GLU A C 1
ATOM 651 O O . GLU A 1 88 ? -15.334 -11.610 -4.377 1.00 71.12 88 GLU A O 1
ATOM 656 N N . TYR A 1 89 ? -16.794 -10.092 -3.613 1.00 70.12 89 TYR A N 1
ATOM 657 C CA . TYR A 1 89 ? -15.999 -8.950 -4.068 1.00 70.12 89 TYR A CA 1
ATOM 658 C C . TYR A 1 89 ? -14.649 -8.878 -3.340 1.00 70.12 89 TYR A C 1
ATOM 660 O O . TYR A 1 89 ? -13.607 -8.740 -3.986 1.00 70.12 89 TYR A O 1
ATOM 668 N N . GLN A 1 90 ? -14.639 -9.027 -2.011 1.00 73.56 90 GLN A N 1
ATOM 669 C CA . GLN A 1 90 ? -13.399 -9.036 -1.230 1.00 73.56 90 GLN A CA 1
ATOM 670 C C . GLN A 1 90 ? -12.502 -10.224 -1.583 1.00 73.56 90 GLN A C 1
ATOM 672 O O . GLN A 1 90 ? -11.291 -10.047 -1.720 1.00 73.56 90 GLN A O 1
ATOM 677 N N . ALA A 1 91 ? -13.075 -11.413 -1.778 1.00 73.88 91 ALA A N 1
ATOM 678 C CA . ALA A 1 91 ? -12.354 -12.598 -2.224 1.00 73.88 91 ALA A CA 1
ATOM 679 C C . ALA A 1 91 ? -11.707 -12.360 -3.594 1.00 73.88 91 ALA A C 1
ATOM 681 O O . ALA A 1 91 ? -10.521 -12.633 -3.767 1.00 73.88 91 ALA A O 1
ATOM 682 N N . THR A 1 92 ? -12.438 -11.746 -4.527 1.00 74.00 92 THR A N 1
ATOM 683 C CA . THR A 1 92 ? -11.938 -11.405 -5.865 1.00 74.00 92 THR A CA 1
ATOM 684 C C . THR A 1 92 ? -10.786 -10.397 -5.810 1.00 74.00 92 THR A C 1
ATOM 686 O O . THR A 1 92 ? -9.740 -10.626 -6.418 1.00 74.00 92 THR A O 1
ATOM 689 N N . VAL A 1 93 ? -10.929 -9.305 -5.049 1.00 75.31 93 VAL A N 1
ATOM 690 C CA . VAL A 1 93 ? -9.860 -8.302 -4.866 1.00 75.31 93 VAL A CA 1
ATOM 691 C C . VAL A 1 93 ? -8.638 -8.926 -4.187 1.00 75.31 93 VAL A C 1
ATOM 693 O O . VAL A 1 93 ? -7.504 -8.691 -4.600 1.00 75.31 93 VAL A O 1
ATOM 696 N N . LYS A 1 94 ? -8.850 -9.788 -3.187 1.00 78.06 94 LYS A N 1
ATOM 697 C CA . LYS A 1 94 ? -7.780 -10.530 -2.513 1.00 78.06 94 LYS A CA 1
ATOM 698 C C . LYS A 1 94 ? -7.049 -11.465 -3.477 1.00 78.06 94 LYS A C 1
ATOM 700 O O . LYS A 1 94 ? -5.824 -11.493 -3.460 1.00 78.06 94 LYS A O 1
ATOM 705 N N . SER A 1 95 ? -7.763 -12.176 -4.349 1.00 76.06 95 SER A N 1
ATOM 706 C CA . SER A 1 95 ? -7.157 -13.005 -5.395 1.00 76.06 95 SER A CA 1
ATOM 707 C C . SER A 1 95 ? -6.339 -12.180 -6.392 1.00 76.06 95 SER A C 1
ATOM 709 O O . SER A 1 95 ? -5.236 -12.590 -6.742 1.00 76.06 95 SER A O 1
ATOM 711 N N . MET A 1 96 ? -6.823 -11.004 -6.809 1.00 75.94 96 MET A N 1
ATOM 712 C CA . MET A 1 96 ? -6.068 -10.097 -7.687 1.00 75.94 96 MET A CA 1
ATOM 713 C C . MET A 1 96 ? -4.778 -9.594 -7.019 1.00 75.94 96 MET A C 1
ATOM 715 O O . MET A 1 96 ? -3.719 -9.615 -7.646 1.00 75.94 96 MET A O 1
ATOM 719 N N . ASN A 1 97 ? -4.838 -9.246 -5.731 1.00 79.06 97 ASN A N 1
ATOM 720 C CA . ASN A 1 97 ? -3.657 -8.876 -4.945 1.00 79.06 97 ASN A CA 1
ATOM 721 C C . ASN A 1 97 ? -2.662 -10.041 -4.799 1.00 79.06 97 ASN A C 1
ATOM 723 O O . ASN A 1 97 ? -1.459 -9.840 -4.935 1.00 79.06 97 ASN A O 1
ATOM 727 N N . ILE A 1 98 ? -3.144 -11.270 -4.568 1.00 82.75 98 ILE A N 1
ATOM 728 C CA . ILE A 1 98 ? -2.298 -12.479 -4.502 1.00 82.75 98 ILE A CA 1
ATOM 729 C C . ILE A 1 98 ? -1.582 -12.728 -5.836 1.00 82.75 98 ILE A C 1
ATOM 731 O O . ILE A 1 98 ? -0.433 -13.160 -5.844 1.00 82.75 98 ILE A O 1
ATOM 735 N N . MET A 1 99 ? -2.227 -12.415 -6.964 1.00 76.00 99 MET A N 1
ATOM 736 C CA . MET A 1 99 ? -1.608 -12.480 -8.293 1.00 76.00 99 MET A CA 1
ATOM 737 C C . MET A 1 99 ? -0.646 -11.315 -8.590 1.00 76.00 99 MET A C 1
ATOM 739 O O . MET A 1 99 ? -0.146 -11.214 -9.708 1.00 76.00 99 MET A O 1
ATOM 743 N N . GLY A 1 100 ? -0.364 -10.448 -7.611 1.00 78.25 100 GLY A N 1
ATOM 744 C CA . GLY A 1 100 ? 0.596 -9.352 -7.736 1.00 78.25 100 GLY A CA 1
ATOM 745 C C . GLY A 1 100 ? 0.090 -8.156 -8.543 1.00 78.25 100 GLY A C 1
ATOM 746 O O . GLY A 1 100 ? 0.901 -7.359 -9.006 1.00 78.25 100 GLY A O 1
ATOM 747 N N . MET A 1 101 ? -1.226 -8.028 -8.737 1.00 73.50 101 MET A N 1
ATOM 748 C CA . MET A 1 101 ? -1.817 -6.866 -9.405 1.00 73.50 101 MET A CA 1
ATOM 749 C C . MET A 1 101 ? -1.840 -5.677 -8.444 1.00 73.50 101 MET A C 1
ATOM 751 O O . MET A 1 101 ? -2.279 -5.817 -7.303 1.00 73.50 101 MET A O 1
ATOM 755 N N . THR A 1 102 ? -1.381 -4.509 -8.893 1.00 78.75 102 THR A N 1
ATOM 756 C CA . THR A 1 102 ? -1.426 -3.292 -8.072 1.00 78.75 102 THR A CA 1
ATOM 757 C C . THR A 1 102 ? -2.842 -2.717 -8.007 1.00 78.75 102 THR A C 1
ATOM 759 O O . THR A 1 102 ? -3.694 -3.026 -8.846 1.00 78.75 102 THR A O 1
ATOM 762 N N . GLU A 1 103 ? -3.101 -1.845 -7.026 1.00 70.81 103 GLU A N 1
ATOM 763 C CA . GLU A 1 103 ? -4.404 -1.180 -6.901 1.00 70.81 103 GLU A CA 1
ATOM 764 C C . GLU A 1 103 ? -4.769 -0.404 -8.171 1.00 70.81 103 GLU A C 1
ATOM 766 O O . GLU A 1 103 ? -5.916 -0.428 -8.613 1.00 70.81 103 GLU A O 1
ATOM 771 N N . ASP A 1 104 ? -3.785 0.223 -8.812 1.00 65.69 104 ASP A N 1
ATOM 772 C CA . ASP A 1 104 ? -3.975 0.935 -10.072 1.00 65.69 104 ASP A CA 1
ATOM 773 C C . ASP A 1 104 ? -4.261 -0.007 -11.248 1.00 65.69 104 ASP A C 1
ATOM 775 O O . ASP A 1 104 ? -5.072 0.345 -12.110 1.00 65.69 104 ASP A O 1
ATOM 779 N N . ASP A 1 105 ? -3.688 -1.216 -11.266 1.00 64.06 105 ASP A N 1
ATOM 780 C CA . ASP A 1 105 ? -3.933 -2.213 -12.316 1.00 64.06 105 ASP A CA 1
ATOM 781 C C . ASP A 1 105 ? -5.386 -2.685 -12.304 1.00 64.06 105 ASP A C 1
ATOM 783 O O . ASP A 1 105 ? -6.070 -2.635 -13.330 1.00 64.06 105 ASP A O 1
ATOM 787 N N . PHE A 1 106 ? -5.905 -3.104 -11.146 1.00 64.69 106 PHE A N 1
ATOM 788 C CA . PHE A 1 106 ? -7.290 -3.566 -11.095 1.00 64.69 106 PHE A CA 1
ATOM 789 C C . PHE A 1 106 ? -8.294 -2.410 -11.114 1.00 64.69 106 PHE A C 1
ATOM 791 O O . PHE A 1 106 ? -9.350 -2.549 -11.730 1.00 64.69 106 PHE A O 1
ATOM 798 N N . ASN A 1 107 ? -7.967 -1.232 -10.563 1.00 62.62 107 ASN A N 1
ATOM 799 C CA . ASN A 1 107 ? -8.796 -0.035 -10.740 1.00 62.62 107 ASN A CA 1
ATOM 800 C C . ASN A 1 107 ? -8.891 0.354 -12.224 1.00 62.62 107 ASN A C 1
ATOM 802 O O . ASN A 1 107 ? -9.961 0.751 -12.688 1.00 62.62 107 ASN A O 1
ATOM 806 N N . SER A 1 108 ? -7.812 0.186 -12.990 1.00 56.28 108 SER A N 1
ATOM 807 C CA . SER A 1 108 ? -7.806 0.354 -14.444 1.00 56.28 108 SER A CA 1
ATOM 808 C C . SER A 1 108 ? -8.650 -0.719 -15.137 1.00 56.28 108 SER A C 1
ATOM 810 O O . SER A 1 108 ? -9.496 -0.383 -15.957 1.00 56.28 108 SER A O 1
ATOM 812 N N . ILE A 1 109 ? -8.543 -1.992 -14.755 1.00 57.28 109 ILE A N 1
ATOM 813 C CA . ILE A 1 109 ? -9.393 -3.079 -15.287 1.00 57.28 109 ILE A CA 1
ATOM 814 C C . ILE A 1 109 ? -10.883 -2.840 -14.997 1.00 57.28 109 ILE A C 1
ATOM 816 O O . ILE A 1 109 ? -11.753 -3.111 -15.833 1.00 57.28 109 ILE A O 1
ATOM 820 N N . PHE A 1 110 ? -11.207 -2.280 -13.834 1.00 56.50 110 PHE A N 1
ATOM 821 C CA . PHE A 1 110 ? -12.574 -1.902 -13.496 1.00 56.50 110 PHE A CA 1
ATOM 822 C C . PHE A 1 110 ? -13.058 -0.675 -14.296 1.00 56.50 110 PHE A C 1
ATOM 824 O O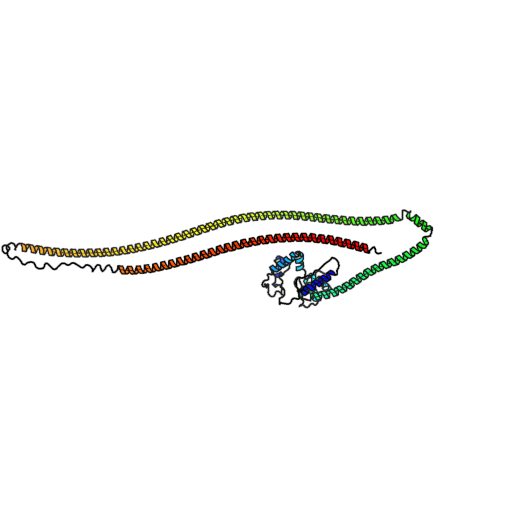 . PHE A 1 110 ? -14.251 -0.604 -14.604 1.00 56.50 110 PHE A O 1
ATOM 831 N N . ARG A 1 111 ? -12.147 0.216 -14.730 1.00 50.81 111 ARG A N 1
ATOM 832 C CA . ARG A 1 111 ? -12.414 1.458 -15.494 1.00 50.81 111 ARG A CA 1
ATOM 833 C C . ARG A 1 111 ? -12.360 1.328 -17.036 1.00 50.81 111 ARG A C 1
ATOM 835 O O . ARG A 1 111 ? -13.043 2.091 -17.719 1.00 50.81 111 ARG A O 1
ATOM 842 N N . ILE A 1 112 ? -11.592 0.399 -17.612 1.00 45.59 112 ILE A N 1
ATOM 843 C CA . ILE A 1 112 ? -11.279 0.310 -19.059 1.00 45.59 112 ILE A CA 1
ATOM 844 C C . ILE A 1 112 ? -12.278 -0.583 -19.805 1.00 45.59 112 ILE A C 1
ATOM 846 O O . ILE A 1 112 ? -11.990 -1.750 -20.031 1.00 45.59 112 ILE A O 1
ATOM 850 N N . VAL A 1 113 ? -13.454 -0.092 -20.221 1.00 56.19 113 VAL A N 1
ATOM 851 C CA . VAL A 1 113 ? -14.283 -0.877 -21.178 1.00 56.19 113 VAL A CA 1
ATOM 852 C C . VAL A 1 113 ? -14.953 -0.045 -22.289 1.00 56.19 113 VAL A C 1
ATOM 854 O O . VAL A 1 113 ? -15.281 -0.600 -23.333 1.00 56.19 113 VAL A O 1
ATOM 857 N N . SER A 1 114 ? -15.080 1.282 -22.183 1.00 58.34 114 SER A N 1
ATOM 858 C CA . SER A 1 114 ? -15.572 2.130 -23.293 1.00 58.34 114 SER A CA 1
ATOM 859 C C . SER A 1 114 ? -14.448 2.742 -24.143 1.00 58.34 114 SER A C 1
ATOM 861 O O . SER A 1 114 ? -14.548 2.788 -25.368 1.00 58.34 114 SER A O 1
ATOM 863 N N . ALA A 1 115 ? -13.340 3.159 -23.522 1.00 64.62 115 ALA A N 1
ATOM 864 C CA . ALA A 1 115 ? -12.189 3.727 -24.232 1.00 64.62 115 ALA A CA 1
ATOM 865 C C . ALA A 1 115 ? -11.484 2.699 -25.137 1.00 64.62 115 ALA A C 1
ATOM 867 O O . ALA A 1 115 ? -11.091 3.034 -26.255 1.00 64.62 115 ALA A O 1
ATOM 868 N N . GLU A 1 116 ? -11.381 1.443 -24.689 1.00 70.44 116 GLU A N 1
ATOM 869 C CA . GLU A 1 116 ? -10.763 0.372 -25.474 1.00 70.44 116 GLU A CA 1
ATOM 870 C C . GLU A 1 116 ? -11.602 0.025 -26.712 1.00 70.44 116 GLU A C 1
ATOM 872 O O . GLU A 1 116 ? -11.047 -0.105 -27.799 1.00 70.44 116 GLU A O 1
ATOM 877 N N . PHE A 1 117 ? -12.936 -0.039 -26.592 1.00 79.38 117 PHE A N 1
ATOM 878 C CA . PHE A 1 117 ? -13.818 -0.284 -27.740 1.00 79.38 117 PHE A CA 1
ATOM 879 C C . PHE A 1 117 ? -13.634 0.785 -28.823 1.00 79.38 117 PHE A C 1
ATOM 881 O O . PHE A 1 117 ? -13.452 0.455 -29.997 1.00 79.38 117 PHE A O 1
ATOM 888 N N . ARG A 1 118 ? -13.596 2.064 -28.421 1.00 82.56 118 ARG A N 1
ATOM 889 C CA . ARG A 1 118 ? -13.294 3.166 -29.338 1.00 82.56 118 ARG A CA 1
ATOM 890 C C . ARG A 1 118 ? -11.932 2.974 -29.997 1.00 82.56 118 ARG A C 1
ATOM 892 O O . ARG A 1 118 ? -11.864 2.869 -31.214 1.00 82.56 118 ARG A O 1
ATOM 899 N N . GLN A 1 119 ? -10.861 2.871 -29.212 1.00 81.62 119 GLN A N 1
ATOM 900 C CA . GLN A 1 119 ? -9.497 2.760 -29.737 1.00 81.62 119 GLN A CA 1
ATOM 901 C C . GLN A 1 119 ? -9.331 1.582 -30.710 1.00 81.62 119 GLN A C 1
ATOM 903 O O . GLN A 1 119 ? -8.586 1.667 -31.687 1.00 81.62 119 GLN A O 1
ATOM 908 N N . ARG A 1 120 ? -10.015 0.472 -30.435 1.00 85.38 120 ARG A N 1
ATOM 909 C CA . ARG A 1 120 ? -9.855 -0.784 -31.162 1.00 85.38 120 ARG A CA 1
ATOM 910 C C . ARG A 1 120 ? -10.658 -0.817 -32.458 1.00 85.38 120 ARG A C 1
ATOM 912 O O . ARG A 1 120 ? -10.112 -1.239 -33.477 1.00 85.38 120 ARG A O 1
ATOM 919 N N . TYR A 1 121 ? -11.900 -0.329 -32.445 1.00 88.62 121 TYR A N 1
ATOM 920 C CA . TYR A 1 121 ? -12.819 -0.420 -33.586 1.00 88.62 121 TYR A CA 1
ATOM 921 C C . TYR A 1 121 ? -13.039 0.902 -34.336 1.00 88.62 121 TYR A C 1
ATOM 923 O O . TYR A 1 121 ? -13.738 0.901 -35.341 1.00 88.62 121 TYR A O 1
ATOM 931 N N . GLU A 1 122 ? -12.417 2.020 -33.938 1.00 89.62 122 GLU A N 1
ATOM 932 C CA . GLU A 1 122 ? -12.523 3.308 -34.660 1.00 89.62 122 GLU A CA 1
ATOM 933 C C . GLU A 1 122 ? -12.068 3.199 -36.125 1.00 89.62 122 GLU A C 1
ATOM 935 O O . GLU A 1 122 ? -12.607 3.882 -36.996 1.00 89.62 122 GLU A O 1
ATOM 940 N N . LEU A 1 123 ? -11.161 2.261 -36.424 1.00 89.69 123 LEU A N 1
ATOM 941 C CA . LEU A 1 123 ? -10.757 1.917 -37.790 1.00 89.69 123 LEU A CA 1
ATOM 942 C C . LEU A 1 123 ? -11.931 1.454 -38.676 1.00 89.69 123 LEU A C 1
ATOM 944 O O . LEU A 1 123 ? -11.913 1.696 -39.882 1.00 89.69 123 LEU A O 1
ATOM 948 N N . LEU A 1 124 ? -12.934 0.787 -38.096 1.00 90.25 124 LEU A N 1
ATOM 949 C CA . LEU A 1 124 ? -14.121 0.313 -38.814 1.00 90.25 124 LEU A CA 1
ATOM 950 C C . LEU A 1 124 ? -15.095 1.445 -39.145 1.00 90.25 124 LEU A C 1
ATOM 952 O O . LEU A 1 124 ? -15.863 1.340 -40.096 1.00 90.25 124 LEU A O 1
ATOM 956 N N . THR A 1 125 ? -15.042 2.539 -38.387 1.00 90.88 125 THR A N 1
ATOM 957 C CA . THR A 1 125 ? -15.968 3.672 -38.482 1.00 90.88 125 THR A CA 1
ATOM 958 C C . THR A 1 125 ? -15.214 4.974 -38.768 1.00 90.88 125 THR A C 1
ATOM 960 O O . THR A 1 125 ? -15.193 5.883 -37.927 1.00 90.88 125 THR A O 1
ATOM 963 N N . PRO A 1 126 ? -14.561 5.101 -39.938 1.00 87.19 126 PRO A N 1
ATOM 964 C CA . PRO A 1 126 ? -13.778 6.285 -40.256 1.00 87.19 126 PRO A CA 1
ATOM 965 C C . PRO A 1 126 ? -14.671 7.531 -40.318 1.00 87.19 126 PRO A C 1
ATOM 967 O O . PRO A 1 126 ? -15.759 7.504 -40.886 1.00 87.19 126 PRO A O 1
ATOM 970 N N . ASN A 1 127 ? -14.181 8.648 -39.773 1.00 87.00 127 ASN A N 1
ATOM 971 C CA . ASN A 1 127 ? -14.847 9.962 -39.764 1.00 87.00 127 ASN A CA 1
ATOM 972 C C . ASN A 1 127 ? -16.169 10.049 -38.982 1.00 87.00 127 ASN A C 1
ATOM 974 O O . ASN A 1 127 ? -16.837 11.080 -39.046 1.00 87.00 127 ASN A O 1
ATOM 978 N N . VAL A 1 128 ? -16.542 9.012 -38.229 1.00 90.06 128 VAL A N 1
ATOM 979 C CA . VAL A 1 128 ? -17.747 9.037 -37.386 1.00 90.06 128 VAL A CA 1
ATOM 980 C C . VAL A 1 128 ? -17.531 9.897 -36.144 1.00 90.06 128 VAL A C 1
ATOM 982 O O . VAL A 1 128 ? -18.431 10.631 -35.744 1.00 90.06 128 VAL A O 1
ATOM 985 N N . ILE A 1 129 ? -16.326 9.859 -35.570 1.00 86.19 129 ILE A N 1
ATOM 986 C CA . ILE A 1 129 ? -15.968 10.679 -34.414 1.00 86.19 129 ILE A CA 1
ATOM 987 C C . ILE A 1 129 ? -15.257 11.961 -34.892 1.00 86.19 129 ILE A C 1
ATOM 989 O O . ILE A 1 129 ? -14.213 11.878 -35.545 1.00 86.19 129 ILE A O 1
ATOM 993 N N . PRO A 1 130 ? -15.783 13.160 -34.574 1.00 84.56 130 PRO A N 1
ATOM 994 C CA . PRO A 1 130 ? -15.132 14.435 -34.858 1.00 84.56 130 PRO A CA 1
ATOM 995 C C . PRO A 1 130 ? -13.745 14.550 -34.217 1.00 84.56 130 PRO A C 1
ATOM 997 O O . PRO A 1 130 ? -13.497 14.042 -33.123 1.00 84.56 130 PRO A O 1
ATOM 1000 N N . LYS A 1 131 ? -12.844 15.298 -34.865 1.00 77.00 131 LYS A N 1
ATOM 1001 C CA . LYS A 1 131 ? -11.515 15.594 -34.312 1.00 77.00 131 LYS A CA 1
ATOM 1002 C C . LYS A 1 131 ? -11.652 16.476 -33.065 1.00 77.00 131 LYS A C 1
ATOM 1004 O O . LYS A 1 131 ? -12.073 17.623 -33.171 1.00 77.00 131 LYS A O 1
ATOM 1009 N N . GLY A 1 132 ? -11.285 15.941 -31.903 1.00 74.06 132 GLY A N 1
ATOM 1010 C CA . GLY A 1 132 ? -11.365 16.625 -30.611 1.00 74.06 132 GLY A CA 1
ATOM 1011 C C . GLY A 1 132 ? -11.667 15.658 -29.467 1.00 74.06 132 GLY A C 1
ATOM 1012 O O . GLY A 1 132 ? -11.787 14.447 -29.670 1.00 74.06 132 GLY A O 1
ATOM 1013 N N . PHE A 1 133 ? -11.785 16.191 -28.251 1.00 71.31 133 PHE A N 1
ATOM 1014 C CA . PHE A 1 133 ? -12.239 15.399 -27.112 1.00 71.31 133 PHE A CA 1
ATOM 1015 C C . PHE A 1 133 ? -13.741 15.115 -27.234 1.00 71.31 133 PHE A C 1
ATOM 1017 O O . PHE A 1 133 ? -14.541 16.019 -27.473 1.00 71.31 133 PHE A O 1
ATOM 1024 N N . MET A 1 134 ? -14.118 13.853 -27.048 1.00 72.75 134 MET A N 1
ATOM 1025 C CA . MET A 1 134 ? -15.505 13.410 -26.989 1.00 72.75 134 MET A CA 1
ATOM 1026 C C . MET A 1 134 ? -15.627 12.359 -25.895 1.00 72.75 134 MET A C 1
ATOM 1028 O O . MET A 1 134 ? -14.768 11.482 -25.791 1.00 72.75 134 MET A O 1
ATOM 1032 N N . ASP A 1 135 ? -16.707 12.454 -25.123 1.00 77.50 135 ASP A N 1
ATOM 1033 C CA . ASP A 1 135 ? -17.065 11.477 -24.101 1.00 77.50 135 ASP A CA 1
ATOM 1034 C C . ASP A 1 135 ? -17.080 10.042 -24.662 1.00 77.50 135 ASP A C 1
ATOM 1036 O O . ASP A 1 135 ? -17.609 9.788 -25.749 1.00 77.50 135 ASP A O 1
ATOM 1040 N N . GLY A 1 136 ? -16.489 9.103 -23.918 1.00 75.38 136 GLY A N 1
ATOM 1041 C CA . GLY A 1 136 ? -16.257 7.732 -24.375 1.00 75.38 136 GLY A CA 1
ATOM 1042 C C . GLY A 1 136 ? -17.549 6.975 -24.673 1.00 75.38 136 GLY A C 1
ATOM 1043 O O . GLY A 1 136 ? -17.619 6.256 -25.669 1.00 75.38 136 GLY A O 1
ATOM 1044 N N . LYS A 1 137 ? -18.598 7.186 -23.868 1.00 80.38 137 LYS A N 1
ATOM 1045 C CA . LYS A 1 137 ? -19.908 6.557 -24.071 1.00 80.38 137 LYS A CA 1
ATOM 1046 C C . LYS A 1 137 ? -20.577 7.086 -25.337 1.00 80.38 137 LYS A C 1
ATOM 1048 O O . LYS A 1 137 ? -20.967 6.294 -26.193 1.00 80.38 137 LYS A O 1
ATOM 1053 N N . ARG A 1 138 ? -20.629 8.412 -25.507 1.00 82.44 138 ARG A N 1
ATOM 1054 C CA . ARG A 1 138 ? -21.179 9.042 -26.724 1.00 82.44 138 ARG A CA 1
ATOM 1055 C C . ARG A 1 138 ? -20.419 8.656 -27.991 1.00 82.44 138 ARG A C 1
ATOM 1057 O O . ARG A 1 138 ? -21.044 8.414 -29.021 1.00 82.44 138 ARG A O 1
ATOM 1064 N N . ALA A 1 139 ? -19.092 8.572 -27.918 1.00 84.38 139 ALA A N 1
ATOM 1065 C CA . ALA A 1 139 ? -18.271 8.121 -29.036 1.00 84.38 139 ALA A CA 1
ATOM 1066 C C . ALA A 1 139 ? -18.632 6.681 -29.437 1.00 84.38 139 ALA A C 1
ATOM 1068 O O . ALA A 1 139 ? -18.875 6.408 -30.610 1.00 84.38 139 ALA A O 1
ATOM 1069 N N . CYS A 1 140 ? -18.761 5.781 -28.460 1.00 85.69 140 CYS A N 1
ATOM 1070 C CA . CYS A 1 140 ? -19.166 4.402 -28.712 1.00 85.69 140 CYS A CA 1
ATOM 1071 C C . CYS A 1 140 ? -20.597 4.289 -29.260 1.00 85.69 140 CYS A C 1
ATOM 1073 O O . CYS A 1 140 ? -20.833 3.494 -30.162 1.00 85.69 140 CYS A O 1
ATOM 1075 N N . GLU A 1 141 ? -21.544 5.098 -28.774 1.00 87.00 141 GLU A N 1
ATOM 1076 C CA . GLU A 1 141 ? -22.910 5.163 -29.315 1.00 87.00 141 GLU A CA 1
ATOM 1077 C C . GLU A 1 141 ? -22.923 5.559 -30.797 1.00 87.00 141 GLU A C 1
ATOM 1079 O O . GLU A 1 141 ? -23.659 4.969 -31.588 1.00 87.00 141 GLU A O 1
ATOM 1084 N N . GLN A 1 142 ? -22.110 6.543 -31.191 1.00 89.06 142 GLN A N 1
ATOM 1085 C CA . GLN A 1 142 ? -21.988 6.952 -32.592 1.00 89.06 142 GLN A CA 1
ATOM 1086 C C . GLN A 1 142 ? -21.335 5.866 -33.450 1.00 89.06 142 GLN A C 1
ATOM 1088 O O . GLN A 1 142 ? -21.825 5.581 -34.541 1.00 89.06 142 GLN A O 1
ATOM 1093 N N . MET A 1 143 ? -20.277 5.225 -32.945 1.00 89.56 143 MET A N 1
ATOM 1094 C CA . MET A 1 143 ? -19.622 4.111 -33.633 1.00 89.56 143 MET A CA 1
ATOM 1095 C C . MET A 1 143 ? -20.574 2.934 -33.836 1.00 89.56 143 MET A C 1
ATOM 1097 O O . MET A 1 143 ? -20.680 2.420 -34.940 1.00 89.56 143 MET A O 1
ATOM 1101 N N . ILE A 1 144 ? -21.318 2.535 -32.804 1.00 89.38 144 ILE A N 1
ATOM 1102 C CA . ILE A 1 144 ? -22.276 1.426 -32.884 1.00 89.38 144 ILE A CA 1
ATOM 1103 C C . ILE A 1 144 ? -23.400 1.730 -33.877 1.00 89.38 144 ILE A C 1
ATOM 1105 O O . ILE A 1 144 ? -23.791 0.847 -34.637 1.00 89.38 144 ILE A O 1
ATOM 1109 N N . LYS A 1 145 ? -23.883 2.980 -33.920 1.00 90.06 145 LYS A N 1
ATOM 1110 C CA . LYS A 1 145 ? -24.848 3.418 -34.940 1.00 90.06 145 LYS A CA 1
ATOM 1111 C C . LYS A 1 145 ? -24.274 3.313 -36.351 1.00 90.06 145 LYS A C 1
ATOM 1113 O O . LYS A 1 145 ? -24.983 2.880 -37.247 1.00 90.06 145 LYS A O 1
ATOM 1118 N N . ALA A 1 146 ? -23.011 3.688 -36.542 1.00 91.69 146 ALA A N 1
ATOM 1119 C CA . ALA A 1 146 ? -22.343 3.585 -37.838 1.00 91.69 146 ALA A CA 1
ATOM 1120 C C . ALA A 1 146 ? -22.014 2.139 -38.247 1.00 91.69 146 ALA A C 1
ATOM 1122 O O . ALA A 1 146 ? -21.940 1.855 -39.435 1.00 91.69 146 ALA A O 1
ATOM 1123 N N . LEU A 1 147 ? -21.834 1.237 -37.277 1.00 90.44 147 LEU A N 1
ATOM 1124 C CA . LEU A 1 147 ? -21.682 -0.206 -37.497 1.00 90.44 147 LEU A CA 1
ATOM 1125 C C . LEU A 1 147 ? -23.023 -0.918 -37.749 1.00 90.44 147 LEU A C 1
ATOM 1127 O O . LEU A 1 147 ? -23.020 -2.124 -37.968 1.00 90.44 147 LEU A O 1
ATOM 1131 N N . GLU A 1 148 ? -24.151 -0.200 -37.670 1.00 91.19 148 GLU A N 1
ATOM 1132 C CA . GLU A 1 148 ? -25.509 -0.721 -37.892 1.00 91.19 148 GLU A CA 1
ATOM 1133 C C . GLU A 1 148 ? -25.837 -1.987 -37.071 1.00 91.19 148 GLU A C 1
ATOM 1135 O O . GLU A 1 148 ? -26.594 -2.861 -37.493 1.00 91.19 148 GLU A O 1
ATOM 1140 N N . LEU A 1 149 ? -25.280 -2.091 -35.860 1.00 88.12 149 LEU A N 1
ATOM 1141 C CA . LEU A 1 149 ? -25.523 -3.227 -34.970 1.00 88.12 149 LEU A CA 1
ATOM 1142 C C . LEU A 1 149 ? -26.966 -3.212 -34.449 1.00 88.12 149 LEU A C 1
ATOM 1144 O O . LEU A 1 149 ? -27.451 -2.195 -33.950 1.00 88.12 149 LEU A O 1
ATOM 1148 N N . ASP A 1 150 ? -27.635 -4.367 -34.487 1.00 88.81 150 ASP A N 1
ATOM 1149 C CA . ASP A 1 150 ? -28.965 -4.525 -33.891 1.00 88.81 150 ASP A CA 1
ATOM 1150 C C . ASP A 1 150 ? -28.907 -4.235 -32.381 1.00 88.81 150 ASP A C 1
ATOM 1152 O O . ASP A 1 150 ? -28.082 -4.784 -31.642 1.00 88.81 150 ASP A O 1
ATOM 1156 N N . ASN A 1 151 ? -29.839 -3.403 -31.911 1.00 86.00 151 ASN A N 1
ATOM 1157 C CA . ASN A 1 151 ? -30.020 -3.070 -30.504 1.00 86.00 151 ASN A CA 1
ATOM 1158 C C . ASN A 1 151 ? -30.172 -4.303 -29.607 1.00 86.00 151 ASN A C 1
ATOM 1160 O O . ASN A 1 151 ? -29.922 -4.192 -28.418 1.00 86.00 151 ASN A O 1
ATOM 1164 N N . ASN A 1 152 ? -30.568 -5.478 -30.100 1.00 86.62 152 ASN A N 1
ATOM 1165 C CA . ASN A 1 152 ? -30.630 -6.710 -29.306 1.00 86.62 152 ASN A CA 1
ATOM 1166 C C . ASN A 1 152 ? -29.260 -7.333 -29.000 1.00 86.62 152 ASN A C 1
ATOM 1168 O O . ASN A 1 152 ? -29.147 -8.116 -28.051 1.00 86.62 152 ASN A O 1
ATOM 1172 N N . LEU A 1 153 ? -28.231 -6.991 -29.776 1.00 78.94 153 LEU A N 1
ATOM 1173 C CA . LEU A 1 153 ? -26.902 -7.600 -29.723 1.00 78.94 153 LEU A CA 1
ATOM 1174 C C . LEU A 1 153 ? -25.949 -6.913 -28.742 1.00 78.94 153 LEU A C 1
ATOM 1176 O O . LEU A 1 153 ? -24.938 -7.512 -28.373 1.00 78.94 153 LEU A O 1
ATOM 1180 N N . PHE A 1 154 ? -26.268 -5.699 -28.288 1.00 81.94 154 PHE A N 1
ATOM 1181 C CA . PHE A 1 154 ? -25.428 -4.949 -27.358 1.00 81.94 154 PHE A CA 1
ATOM 1182 C C . PHE A 1 154 ? -26.243 -4.168 -26.312 1.00 81.94 154 PHE A C 1
ATOM 1184 O O . PHE A 1 154 ? -27.435 -3.914 -26.477 1.00 81.94 154 PHE A O 1
ATOM 1191 N N . ARG A 1 155 ? -25.605 -3.760 -25.214 1.00 78.06 155 ARG A N 1
ATOM 1192 C CA . ARG A 1 155 ? -26.135 -2.804 -24.228 1.00 78.06 155 ARG A CA 1
ATOM 1193 C C . ARG A 1 155 ? -25.024 -1.854 -23.798 1.00 78.06 155 ARG A C 1
ATOM 1195 O O . ARG A 1 155 ? -23.937 -2.300 -23.446 1.00 78.06 155 ARG A O 1
ATOM 1202 N N . ILE A 1 156 ? -25.298 -0.553 -23.809 1.00 78.00 156 ILE A N 1
ATOM 1203 C CA . ILE A 1 156 ? -24.330 0.481 -23.426 1.00 78.00 156 ILE A CA 1
ATOM 1204 C C . ILE A 1 156 ? -24.576 0.847 -21.960 1.00 78.00 156 ILE A C 1
ATOM 1206 O O . ILE A 1 156 ? -25.628 1.381 -21.614 1.00 78.00 156 ILE A O 1
ATOM 1210 N N . GLY A 1 157 ? -23.621 0.517 -21.094 1.00 70.19 157 GLY A N 1
ATOM 1211 C CA . GLY A 1 157 ? -23.562 0.970 -19.705 1.00 70.19 157 GLY A CA 1
ATOM 1212 C C . GLY A 1 157 ? -22.872 2.332 -19.579 1.00 70.19 157 GLY A C 1
ATOM 1213 O O . GLY A 1 157 ? -22.563 2.979 -20.578 1.00 70.19 157 GLY A O 1
ATOM 1214 N N . GLN A 1 158 ? -22.612 2.784 -18.348 1.00 65.19 158 GLN A N 1
ATOM 1215 C CA . GLN A 1 158 ? -21.921 4.064 -18.126 1.00 65.19 158 GLN A CA 1
ATOM 1216 C C . GLN A 1 158 ? -20.457 4.015 -18.581 1.00 65.19 158 GLN A C 1
ATOM 1218 O O . GLN A 1 158 ? -20.011 4.882 -19.326 1.00 65.19 158 GLN A O 1
ATOM 1223 N N . SER A 1 159 ? -19.741 2.950 -18.214 1.00 59.88 159 SER A N 1
ATOM 1224 C CA . SER A 1 159 ? -18.311 2.792 -18.530 1.00 59.88 159 SER A CA 1
ATOM 1225 C C . SER A 1 159 ? -18.008 1.583 -19.417 1.00 59.88 159 SER A C 1
ATOM 1227 O O . SER A 1 159 ? -16.871 1.417 -19.852 1.00 59.88 159 SER A O 1
ATOM 1229 N N . LYS A 1 160 ? -18.999 0.716 -19.674 1.00 66.62 160 LYS A N 1
ATOM 1230 C CA . LYS A 1 160 ? -18.824 -0.577 -20.358 1.00 66.62 160 LYS A CA 1
ATOM 1231 C C . LYS A 1 160 ? -19.873 -0.790 -21.444 1.00 66.62 160 LYS A C 1
ATOM 1233 O O . LYS A 1 160 ? -21.006 -0.343 -21.290 1.00 66.62 160 LYS A O 1
ATOM 1238 N N . ILE A 1 161 ? -19.521 -1.524 -22.497 1.00 76.56 161 ILE A N 1
ATOM 1239 C CA . ILE A 1 161 ? -20.471 -2.019 -23.501 1.00 76.56 161 ILE A CA 1
ATOM 1240 C C . ILE A 1 161 ? -20.536 -3.535 -23.372 1.00 76.56 161 ILE A C 1
ATOM 1242 O O . ILE A 1 161 ? -19.511 -4.212 -23.389 1.00 76.56 161 ILE A O 1
ATOM 1246 N N . PHE A 1 162 ? -21.743 -4.062 -23.230 1.00 73.88 162 PHE A N 1
ATOM 1247 C CA . PHE A 1 162 ? -21.997 -5.490 -23.134 1.00 73.88 162 PHE A CA 1
ATOM 1248 C C . PHE A 1 162 ? -22.451 -5.996 -24.492 1.00 73.88 162 PHE A C 1
ATOM 1250 O O . PHE A 1 162 ? -23.422 -5.480 -25.037 1.00 73.88 162 PHE A O 1
ATOM 1257 N N . PHE A 1 163 ? -21.776 -7.008 -25.021 1.00 79.94 163 PHE A N 1
ATOM 1258 C CA . PHE A 1 163 ? -22.126 -7.649 -26.284 1.00 79.94 163 PHE A CA 1
ATOM 1259 C C . PHE A 1 163 ? -22.652 -9.059 -26.033 1.00 79.94 163 PHE A C 1
ATOM 1261 O O . PHE A 1 163 ? -22.194 -9.750 -25.122 1.00 79.94 163 PHE A O 1
ATOM 1268 N N . ARG A 1 164 ? -23.595 -9.513 -26.861 1.00 74.12 164 ARG A N 1
ATOM 1269 C CA . ARG A 1 164 ? -23.936 -10.936 -26.929 1.00 74.12 164 ARG A CA 1
ATOM 1270 C C . ARG A 1 164 ? -22.760 -11.732 -27.500 1.00 74.12 164 ARG A C 1
ATOM 1272 O O . ARG A 1 164 ? -21.913 -11.200 -28.221 1.00 74.12 164 ARG A O 1
ATOM 1279 N N . ALA A 1 165 ? -22.727 -13.024 -27.184 1.00 72.25 165 ALA A N 1
ATOM 1280 C CA . ALA A 1 165 ? -21.720 -13.938 -27.710 1.00 72.25 165 ALA A CA 1
ATOM 1281 C C . ALA A 1 165 ? -21.658 -13.872 -29.249 1.00 72.25 165 ALA A C 1
ATOM 1283 O O . ALA A 1 165 ? -22.689 -13.801 -29.915 1.00 72.25 165 ALA A O 1
ATOM 1284 N N . GLY A 1 166 ? -20.441 -13.875 -29.800 1.00 74.19 166 GLY A N 1
ATOM 1285 C CA . GLY A 1 166 ? -20.182 -13.844 -31.245 1.00 74.19 166 GLY A CA 1
ATOM 1286 C C . GLY A 1 166 ? -20.065 -12.449 -31.871 1.00 74.19 166 GLY A C 1
ATOM 1287 O O . GLY A 1 166 ? -19.366 -12.304 -32.867 1.00 74.19 166 GLY A O 1
ATOM 1288 N N . VAL A 1 167 ? -20.641 -11.402 -31.268 1.00 81.19 167 VAL A N 1
ATOM 1289 C CA . VAL A 1 167 ? -20.626 -10.045 -31.855 1.00 81.19 167 VAL A CA 1
ATOM 1290 C C . VAL A 1 167 ? -19.209 -9.467 -31.918 1.00 81.19 167 VAL A C 1
ATOM 1292 O O . VAL A 1 167 ? -18.792 -8.966 -32.956 1.00 81.19 167 VAL A O 1
ATOM 1295 N N . LEU A 1 168 ? -18.431 -9.590 -30.836 1.00 79.00 168 LEU A N 1
ATOM 1296 C CA . LEU A 1 168 ? -17.036 -9.130 -30.817 1.00 79.00 168 LEU A CA 1
ATOM 1297 C C . LEU A 1 168 ? -16.141 -9.921 -31.777 1.00 79.00 168 LEU A C 1
ATOM 1299 O O . LEU A 1 168 ? -15.232 -9.347 -32.363 1.00 79.00 168 LEU A O 1
ATOM 1303 N N . ALA A 1 169 ? -16.403 -11.218 -31.959 1.00 78.12 169 ALA A N 1
ATOM 1304 C CA . ALA A 1 169 ? -15.638 -12.037 -32.895 1.00 78.12 169 ALA A CA 1
ATOM 1305 C C . ALA A 1 169 ? -15.832 -11.546 -34.336 1.00 78.12 169 ALA A C 1
ATOM 1307 O O . ALA A 1 169 ? -14.856 -11.386 -35.059 1.00 78.12 169 ALA A O 1
ATOM 1308 N N . HIS A 1 170 ? -17.073 -11.223 -34.711 1.00 85.19 170 HIS A N 1
ATOM 1309 C CA . HIS A 1 170 ? -17.375 -10.656 -36.023 1.00 85.19 170 HIS A CA 1
ATOM 1310 C C . HIS A 1 170 ? -16.746 -9.265 -36.223 1.00 85.19 170 HIS A C 1
ATOM 1312 O O . HIS A 1 170 ? -16.159 -9.000 -37.268 1.00 85.19 170 HIS A O 1
ATOM 1318 N N . LEU A 1 171 ? -16.794 -8.393 -35.206 1.00 87.06 171 LEU A N 1
ATOM 1319 C CA . LEU A 1 171 ? -16.144 -7.077 -35.269 1.00 87.06 171 LEU A CA 1
ATOM 1320 C C . LEU A 1 171 ? -14.613 -7.172 -35.391 1.00 87.06 171 LEU A C 1
ATOM 1322 O O . LEU A 1 171 ? -14.007 -6.350 -36.074 1.00 87.06 171 LEU A O 1
ATOM 1326 N N . GLU A 1 172 ? -13.971 -8.147 -34.742 1.00 86.81 172 GLU A N 1
ATOM 1327 C CA . GLU A 1 172 ? -12.532 -8.389 -34.927 1.00 86.81 172 GLU A CA 1
ATOM 1328 C C . GLU A 1 172 ? -12.217 -8.919 -36.330 1.00 86.81 172 GLU A C 1
ATOM 1330 O O . GLU A 1 172 ? -11.230 -8.491 -36.919 1.00 86.81 172 GLU A O 1
ATOM 1335 N N . GLU A 1 173 ? -13.064 -9.773 -36.905 1.00 88.75 173 GLU A N 1
ATOM 1336 C CA . GLU A 1 173 ? -12.870 -10.284 -38.266 1.00 88.75 173 GLU A CA 1
ATOM 1337 C C . GLU A 1 173 ? -12.936 -9.155 -39.314 1.00 88.75 173 GLU A C 1
ATOM 1339 O O . GLU A 1 173 ? -12.022 -8.999 -40.128 1.00 88.75 173 GLU A O 1
ATOM 1344 N N . GLU A 1 174 ? -13.952 -8.289 -39.236 1.00 90.00 174 GLU A N 1
ATOM 1345 C CA . GLU A 1 174 ? -14.071 -7.097 -40.093 1.00 90.00 174 GLU A CA 1
ATOM 1346 C C . GLU A 1 174 ? -12.872 -6.149 -39.932 1.00 90.00 174 GLU A C 1
ATOM 1348 O O . GLU A 1 174 ? -12.360 -5.563 -40.896 1.00 90.00 174 GLU A O 1
ATOM 1353 N N . ARG A 1 175 ? -12.384 -6.008 -38.697 1.00 92.06 175 ARG A N 1
ATOM 1354 C CA . ARG A 1 175 ? -11.216 -5.180 -38.390 1.00 92.06 175 ARG A CA 1
ATOM 1355 C C . ARG A 1 175 ? -9.954 -5.769 -39.003 1.00 92.06 175 ARG A C 1
ATOM 1357 O O . ARG A 1 175 ? -9.180 -5.020 -39.601 1.00 92.06 175 ARG A O 1
ATOM 1364 N N . ASP A 1 176 ? -9.760 -7.077 -38.906 1.00 91.25 176 ASP A N 1
ATOM 1365 C CA . ASP A 1 176 ? -8.607 -7.768 -39.476 1.00 91.25 176 ASP A CA 1
ATOM 1366 C C . ASP A 1 176 ? -8.582 -7.665 -41.006 1.00 91.25 176 ASP A C 1
ATOM 1368 O O . ASP A 1 176 ? -7.507 -7.456 -41.581 1.00 91.25 176 ASP A O 1
ATOM 1372 N N . TYR A 1 177 ? -9.737 -7.680 -41.683 1.00 93.12 177 TYR A N 1
ATOM 1373 C CA . TYR A 1 177 ? -9.804 -7.393 -43.122 1.00 93.12 177 TYR A CA 1
ATOM 1374 C C . TYR A 1 177 ? -9.300 -5.979 -43.455 1.00 93.12 177 TYR A C 1
ATOM 1376 O O . TYR A 1 177 ? -8.473 -5.814 -44.358 1.00 93.12 177 TYR A O 1
ATOM 1384 N N . LYS A 1 178 ? -9.728 -4.953 -42.703 1.00 91.69 178 LYS A N 1
ATOM 1385 C CA . LYS A 1 178 ? -9.249 -3.567 -42.892 1.00 91.69 178 LYS A CA 1
ATOM 1386 C C . LYS A 1 178 ? -7.764 -3.413 -42.579 1.00 91.69 178 LYS A C 1
ATOM 1388 O O . LYS A 1 178 ? -7.046 -2.737 -43.317 1.00 91.69 178 LYS A O 1
ATOM 1393 N N . ILE A 1 179 ? -7.287 -4.045 -41.507 1.00 92.50 179 ILE A N 1
ATOM 1394 C CA . ILE A 1 179 ? -5.866 -4.041 -41.147 1.00 92.50 179 ILE A CA 1
ATOM 1395 C C . ILE A 1 179 ? -5.048 -4.728 -42.239 1.00 92.50 179 ILE A C 1
ATOM 1397 O O . ILE A 1 179 ? -3.997 -4.216 -42.610 1.00 92.50 179 ILE A O 1
ATOM 1401 N N . THR A 1 180 ? -5.524 -5.842 -42.792 1.00 94.12 180 THR A N 1
ATOM 1402 C CA . THR A 1 180 ? -4.811 -6.576 -43.844 1.00 94.12 180 THR A CA 1
ATOM 1403 C C . THR A 1 180 ? -4.554 -5.692 -45.064 1.00 94.12 180 THR A C 1
ATOM 1405 O O . THR A 1 180 ? -3.417 -5.632 -45.532 1.00 94.12 180 THR A O 1
ATOM 1408 N N . ASP A 1 181 ? -5.549 -4.932 -45.527 1.00 91.44 181 ASP A N 1
ATOM 1409 C CA . ASP A 1 181 ? -5.376 -3.989 -46.642 1.00 91.44 181 ASP A CA 1
ATOM 1410 C C . ASP A 1 181 ? -4.360 -2.873 -46.313 1.00 91.44 181 ASP A C 1
ATOM 1412 O O . ASP A 1 181 ? -3.443 -2.578 -47.089 1.00 91.44 181 ASP A O 1
ATOM 1416 N N . LEU A 1 182 ? -4.430 -2.304 -45.104 1.00 90.44 182 LEU A N 1
ATOM 1417 C CA . LEU A 1 182 ? -3.439 -1.327 -44.636 1.00 90.44 182 LEU A CA 1
ATOM 1418 C C . LEU A 1 182 ? -2.024 -1.915 -44.570 1.00 90.44 182 LEU A C 1
ATOM 1420 O O . LEU A 1 182 ? -1.063 -1.255 -44.971 1.00 90.44 182 LEU A O 1
ATOM 1424 N N . ILE A 1 183 ? -1.881 -3.154 -44.099 1.00 91.94 183 ILE A N 1
ATOM 1425 C CA . ILE A 1 183 ? -0.595 -3.846 -44.009 1.00 91.94 183 ILE A CA 1
ATOM 1426 C C . ILE A 1 183 ? -0.038 -4.130 -45.401 1.00 91.94 183 ILE A C 1
ATOM 1428 O O . ILE A 1 183 ? 1.156 -3.926 -45.615 1.00 91.94 183 ILE A O 1
ATOM 1432 N N . VAL A 1 184 ? -0.860 -4.542 -46.367 1.00 95.00 184 VAL A N 1
ATOM 1433 C CA . VAL A 1 184 ? -0.412 -4.743 -47.754 1.00 95.00 184 VAL A CA 1
ATOM 1434 C C . VAL A 1 184 ? 0.127 -3.435 -48.338 1.00 95.00 184 VAL A C 1
ATOM 1436 O O . VAL A 1 184 ? 1.235 -3.421 -48.886 1.00 95.00 184 VAL A O 1
ATOM 1439 N N . ASN A 1 185 ? -0.587 -2.323 -48.143 1.00 94.19 185 ASN A N 1
ATOM 1440 C CA . ASN A 1 185 ? -0.136 -0.997 -48.567 1.00 94.19 185 ASN A CA 1
ATOM 1441 C C . ASN A 1 185 ? 1.164 -0.581 -47.863 1.00 94.19 185 ASN A C 1
ATOM 1443 O O . ASN A 1 185 ? 2.132 -0.190 -48.519 1.00 94.19 185 ASN A O 1
ATOM 1447 N N . PHE A 1 186 ? 1.240 -0.733 -46.539 1.00 93.44 186 PHE A N 1
ATOM 1448 C CA . PHE A 1 186 ? 2.449 -0.454 -45.762 1.00 93.44 186 PHE A CA 1
ATOM 1449 C C . PHE A 1 186 ? 3.647 -1.273 -46.256 1.00 93.44 186 PHE A C 1
ATOM 1451 O O . PHE A 1 186 ? 4.720 -0.729 -46.524 1.00 93.44 186 PHE A O 1
ATOM 1458 N N . GLN A 1 187 ? 3.461 -2.576 -46.467 1.00 92.75 187 GLN A N 1
ATOM 1459 C CA . GLN A 1 187 ? 4.505 -3.439 -47.001 1.00 92.75 187 GLN A CA 1
ATOM 1460 C C . GLN A 1 187 ? 4.928 -3.015 -48.413 1.00 92.75 187 GLN A C 1
ATOM 1462 O O . GLN A 1 187 ? 6.120 -3.068 -48.725 1.00 92.75 187 GLN A O 1
ATOM 1467 N N . ALA A 1 188 ? 4.000 -2.578 -49.270 1.00 95.50 188 ALA A N 1
ATOM 1468 C CA . ALA A 1 188 ? 4.326 -2.041 -50.589 1.00 95.50 188 ALA A CA 1
ATOM 1469 C C . ALA A 1 188 ? 5.198 -0.777 -50.480 1.00 95.50 188 ALA A C 1
ATOM 1471 O O . ALA A 1 188 ? 6.212 -0.672 -51.180 1.00 95.50 188 ALA A O 1
ATOM 1472 N N . TYR A 1 189 ? 4.893 0.131 -49.543 1.00 95.38 189 TYR A N 1
ATOM 1473 C CA . TYR A 1 189 ? 5.741 1.289 -49.244 1.00 95.38 189 TYR A CA 1
ATOM 1474 C C . TYR A 1 189 ? 7.135 0.879 -48.761 1.00 95.38 189 TYR A C 1
ATOM 1476 O O . TYR A 1 189 ? 8.128 1.386 -49.289 1.00 95.38 189 TYR A O 1
ATOM 1484 N N . CYS A 1 190 ? 7.238 -0.066 -47.822 1.00 95.12 190 CYS A N 1
ATOM 1485 C CA . CYS A 1 190 ? 8.520 -0.567 -47.323 1.00 95.12 190 CYS A CA 1
ATOM 1486 C C . CYS A 1 190 ? 9.352 -1.226 -48.432 1.00 95.12 190 CYS A C 1
ATOM 1488 O O . CYS A 1 190 ? 10.529 -0.895 -48.603 1.00 95.12 190 CYS A O 1
ATOM 1490 N N . ARG A 1 191 ? 8.743 -2.115 -49.232 1.00 96.69 191 ARG A N 1
ATOM 1491 C CA . ARG A 1 191 ? 9.398 -2.760 -50.383 1.00 96.69 191 ARG A CA 1
ATOM 1492 C C . ARG A 1 191 ? 9.859 -1.713 -51.396 1.00 96.69 191 ARG A C 1
ATOM 1494 O O . ARG A 1 191 ? 11.003 -1.768 -51.841 1.00 96.69 191 ARG A O 1
ATOM 1501 N N . GLY A 1 192 ? 9.024 -0.718 -51.698 1.00 96.44 192 GLY A N 1
ATOM 1502 C CA . GLY A 1 192 ? 9.367 0.390 -52.589 1.00 96.44 192 GLY A CA 1
ATOM 1503 C C . GLY A 1 192 ? 10.511 1.262 -52.061 1.00 96.44 192 GLY A C 1
ATOM 1504 O O . GLY A 1 192 ? 11.420 1.610 -52.816 1.00 96.44 192 GLY A O 1
ATOM 1505 N N . PHE A 1 193 ? 10.509 1.593 -50.768 1.00 95.31 193 PHE A N 1
ATOM 1506 C CA . PHE A 1 193 ? 11.580 2.353 -50.118 1.00 95.31 193 PHE A CA 1
ATOM 1507 C C . PHE A 1 193 ? 12.919 1.607 -50.187 1.00 95.31 193 PHE A C 1
ATOM 1509 O O . PHE A 1 193 ? 13.923 2.166 -50.639 1.00 95.31 193 PHE A O 1
ATOM 1516 N N . LEU A 1 194 ? 12.925 0.323 -49.819 1.00 95.44 194 LEU A N 1
ATOM 1517 C CA . LEU A 1 194 ? 14.116 -0.525 -49.887 1.00 95.44 194 LEU A CA 1
ATOM 1518 C C . LEU A 1 194 ? 14.610 -0.696 -51.327 1.00 95.44 194 LEU A C 1
ATOM 1520 O O . LEU A 1 194 ? 15.809 -0.562 -51.580 1.00 95.44 194 LEU A O 1
ATOM 1524 N N . ALA A 1 195 ? 13.701 -0.931 -52.278 1.00 96.50 195 ALA A N 1
ATOM 1525 C CA . ALA A 1 195 ? 14.033 -1.071 -53.690 1.00 96.50 195 ALA A CA 1
ATOM 1526 C C . ALA A 1 195 ? 14.669 0.206 -54.256 1.00 96.50 195 ALA A C 1
ATOM 1528 O O . ALA A 1 195 ? 15.712 0.119 -54.899 1.00 96.50 195 ALA A O 1
ATOM 1529 N N . ARG A 1 196 ? 14.120 1.394 -53.964 1.00 97.25 196 ARG A N 1
ATOM 1530 C CA . ARG A 1 196 ? 14.696 2.682 -54.398 1.00 97.25 196 ARG A CA 1
ATOM 1531 C C . ARG A 1 196 ? 16.076 2.934 -53.796 1.00 97.25 196 ARG A C 1
ATOM 1533 O O . ARG A 1 196 ? 16.986 3.339 -54.518 1.00 97.25 196 ARG A O 1
ATOM 1540 N N . ARG A 1 197 ? 16.268 2.634 -52.506 1.00 95.19 197 ARG A N 1
ATOM 1541 C CA . ARG A 1 197 ? 17.584 2.739 -51.853 1.00 95.19 197 ARG A CA 1
ATOM 1542 C C . ARG A 1 197 ? 18.602 1.796 -52.498 1.00 95.19 197 ARG A C 1
ATOM 1544 O O . ARG A 1 197 ? 19.730 2.194 -52.780 1.00 95.19 197 ARG A O 1
ATOM 1551 N N . ASN A 1 198 ? 18.201 0.558 -52.776 1.00 95.56 198 ASN A N 1
ATOM 1552 C CA . ASN A 1 198 ? 19.057 -0.425 -53.441 1.00 95.56 198 ASN A CA 1
ATOM 1553 C C . ASN A 1 198 ? 19.339 -0.050 -54.903 1.00 95.56 198 ASN A C 1
ATOM 1555 O O . ASN A 1 198 ? 20.457 -0.241 -55.378 1.00 95.56 198 ASN A O 1
ATOM 1559 N N . TYR A 1 199 ? 18.366 0.529 -55.605 1.00 96.81 199 TYR A N 1
ATOM 1560 C CA . TYR A 1 199 ? 18.539 1.048 -56.958 1.00 96.81 199 TYR A CA 1
ATOM 1561 C C . TYR A 1 199 ? 19.551 2.196 -56.996 1.00 96.81 199 TYR A C 1
ATOM 1563 O O . TYR A 1 199 ? 20.465 2.160 -57.815 1.00 96.81 199 TYR A O 1
ATOM 1571 N N . GLN A 1 200 ? 19.470 3.159 -56.070 1.00 95.94 200 GLN A N 1
ATOM 1572 C CA . GLN A 1 200 ? 20.475 4.222 -55.969 1.00 95.94 200 GLN A CA 1
ATOM 1573 C C . GLN A 1 200 ? 21.883 3.664 -55.734 1.00 95.94 200 GLN A C 1
ATOM 1575 O O . GLN A 1 200 ? 22.820 4.094 -56.405 1.00 95.94 200 GLN A O 1
ATOM 1580 N N . LYS A 1 201 ? 22.034 2.657 -54.861 1.00 94.81 201 LYS A N 1
ATOM 1581 C CA . LYS A 1 201 ? 23.321 1.967 -54.670 1.00 94.81 201 LYS A CA 1
ATOM 1582 C C . LYS A 1 201 ? 23.827 1.331 -55.969 1.00 94.81 201 LYS A C 1
ATOM 1584 O O . LYS A 1 201 ? 24.993 1.499 -56.311 1.00 94.81 201 LYS A O 1
ATOM 1589 N N . ARG A 1 202 ? 22.963 0.644 -56.726 1.00 94.94 202 ARG A N 1
ATOM 1590 C CA . ARG A 1 202 ? 23.327 0.042 -58.025 1.00 94.94 202 ARG A CA 1
ATOM 1591 C C . ARG A 1 202 ? 23.698 1.095 -59.071 1.00 94.94 202 ARG A C 1
ATOM 1593 O O . ARG A 1 202 ? 24.641 0.891 -59.828 1.00 94.94 202 ARG A O 1
ATOM 1600 N N . LEU A 1 203 ? 23.006 2.233 -59.097 1.00 95.56 203 LEU A N 1
ATOM 1601 C CA . LEU A 1 203 ? 23.321 3.343 -59.998 1.00 95.56 203 LEU A CA 1
ATOM 1602 C C . LEU A 1 203 ? 24.689 3.961 -59.669 1.00 95.56 203 LEU A C 1
ATOM 1604 O O . LEU A 1 203 ? 25.496 4.195 -60.568 1.00 95.56 203 LEU A O 1
ATOM 1608 N N . GLN A 1 204 ? 24.976 4.164 -58.379 1.00 94.88 204 GLN A N 1
ATOM 1609 C CA . GLN A 1 204 ? 26.295 4.594 -57.909 1.00 94.88 204 GLN A CA 1
ATOM 1610 C C . GLN A 1 204 ? 27.380 3.579 -58.288 1.00 94.88 204 GLN A C 1
ATOM 1612 O O . GLN A 1 204 ? 28.420 3.982 -58.801 1.00 94.88 204 GLN A O 1
ATOM 1617 N N . GLN A 1 205 ? 27.125 2.276 -58.121 1.00 95.06 205 GLN A N 1
ATOM 1618 C CA . GLN A 1 205 ? 28.043 1.214 -58.550 1.00 95.06 205 GLN A CA 1
ATOM 1619 C C . GLN A 1 205 ? 28.298 1.250 -60.059 1.00 95.06 205 GLN A C 1
ATOM 1621 O O . GLN A 1 205 ? 29.445 1.157 -60.478 1.00 95.06 205 GLN A O 1
ATOM 1626 N N . LEU A 1 206 ? 27.267 1.435 -60.886 1.00 96.44 206 LEU A N 1
ATOM 1627 C CA . LEU A 1 206 ? 27.415 1.511 -62.341 1.00 96.44 206 LEU A CA 1
ATOM 1628 C C . LEU A 1 206 ? 28.283 2.708 -62.757 1.00 96.44 206 LEU A C 1
ATOM 1630 O O . LEU A 1 206 ? 29.193 2.563 -63.577 1.00 96.44 206 LEU A O 1
ATOM 1634 N N . ASN A 1 207 ? 28.049 3.877 -62.157 1.00 95.25 207 ASN A N 1
ATOM 1635 C CA . ASN A 1 207 ? 28.887 5.055 -62.382 1.00 95.25 207 ASN A CA 1
ATOM 1636 C C . ASN A 1 207 ? 30.325 4.827 -61.896 1.00 95.25 207 ASN A C 1
ATOM 1638 O O . ASN A 1 207 ? 31.269 5.135 -62.625 1.00 95.25 207 ASN A O 1
ATOM 1642 N N . ALA A 1 208 ? 30.501 4.227 -60.717 1.00 95.38 208 ALA A N 1
ATOM 1643 C CA . ALA A 1 208 ? 31.811 3.874 -60.183 1.00 95.38 208 ALA A CA 1
ATOM 1644 C C . ALA A 1 208 ? 32.557 2.902 -61.109 1.00 95.38 208 ALA A C 1
ATOM 1646 O O . ALA A 1 208 ? 33.722 3.141 -61.404 1.00 95.38 208 ALA A O 1
ATOM 1647 N N . ILE A 1 209 ? 31.892 1.873 -61.649 1.00 96.19 209 ILE A N 1
ATOM 1648 C CA . ILE A 1 209 ? 32.481 0.922 -62.607 1.00 96.19 209 ILE A CA 1
ATOM 1649 C C . ILE A 1 209 ? 33.004 1.659 -63.843 1.00 96.19 209 ILE A C 1
ATOM 1651 O O . ILE A 1 209 ? 34.150 1.446 -64.234 1.00 96.19 209 ILE A O 1
ATOM 1655 N N . ARG A 1 210 ? 32.213 2.567 -64.432 1.00 95.62 210 ARG A N 1
ATOM 1656 C CA . ARG A 1 210 ? 32.643 3.357 -65.602 1.00 95.62 210 ARG A CA 1
ATOM 1657 C C . ARG A 1 210 ? 33.867 4.222 -65.293 1.00 95.62 210 ARG A C 1
ATOM 1659 O O . ARG A 1 210 ? 34.796 4.287 -66.099 1.00 95.62 210 ARG A O 1
ATOM 1666 N N . ILE A 1 211 ? 33.881 4.872 -64.127 1.00 96.06 211 ILE A N 1
ATOM 1667 C CA . ILE A 1 211 ? 35.011 5.694 -63.674 1.00 96.06 211 ILE A CA 1
ATOM 1668 C C . ILE A 1 211 ? 36.250 4.822 -63.445 1.00 96.06 211 ILE A C 1
ATOM 1670 O O . ILE A 1 211 ? 37.324 5.161 -63.940 1.00 96.06 211 ILE A O 1
ATOM 1674 N N . ILE A 1 212 ? 36.108 3.682 -62.760 1.00 95.88 212 ILE A N 1
ATOM 1675 C CA . ILE A 1 212 ? 37.194 2.726 -62.510 1.00 95.88 212 ILE A CA 1
ATOM 1676 C C . ILE A 1 212 ? 37.771 2.235 -63.837 1.00 95.88 212 ILE A C 1
ATOM 1678 O O . ILE A 1 212 ? 38.974 2.345 -64.039 1.00 95.88 212 ILE A O 1
ATOM 1682 N N . GLN A 1 213 ? 36.938 1.777 -64.775 1.00 96.00 213 GLN A N 1
ATOM 1683 C CA . GLN A 1 213 ? 37.387 1.307 -66.089 1.00 96.00 213 GLN A CA 1
ATOM 1684 C C . GLN A 1 213 ? 38.173 2.385 -66.847 1.00 96.00 213 GLN A C 1
ATOM 1686 O O . GLN A 1 213 ? 39.271 2.120 -67.343 1.00 96.00 213 GLN A O 1
ATOM 1691 N N . ARG A 1 214 ? 37.654 3.622 -66.891 1.00 96.44 214 ARG A N 1
ATOM 1692 C CA . ARG A 1 214 ? 38.338 4.763 -67.518 1.00 96.44 214 ARG A CA 1
ATOM 1693 C C . ARG A 1 214 ? 39.678 5.064 -66.842 1.00 96.44 214 ARG A C 1
ATOM 1695 O O . ARG A 1 214 ? 40.675 5.267 -67.535 1.00 96.44 214 ARG A O 1
ATOM 1702 N N . ASN A 1 215 ? 39.712 5.078 -65.511 1.00 96.19 215 ASN A N 1
ATOM 1703 C CA . ASN A 1 215 ? 40.921 5.349 -64.737 1.00 96.19 215 ASN A CA 1
ATOM 1704 C C . ASN A 1 215 ? 41.960 4.235 -64.891 1.00 96.19 215 ASN A C 1
ATOM 1706 O O . ASN A 1 215 ? 43.134 4.535 -65.083 1.00 96.19 215 ASN A O 1
ATOM 1710 N N . CYS A 1 216 ? 41.550 2.965 -64.889 1.00 96.19 216 CYS A N 1
ATOM 1711 C CA . CYS A 1 216 ? 42.428 1.829 -65.164 1.00 96.19 216 CYS A CA 1
ATOM 1712 C C . CYS A 1 216 ? 43.039 1.934 -66.566 1.00 96.19 216 CYS A C 1
ATOM 1714 O O . CYS A 1 216 ? 44.251 1.783 -66.715 1.00 96.19 216 CYS A O 1
ATOM 1716 N N . ALA A 1 217 ? 42.239 2.263 -67.585 1.00 95.19 217 ALA A N 1
ATOM 1717 C CA . ALA A 1 217 ? 42.740 2.467 -68.942 1.00 95.19 217 ALA A CA 1
ATOM 1718 C C . ALA A 1 217 ? 43.741 3.636 -69.026 1.00 95.19 217 ALA A C 1
ATOM 1720 O O . ALA A 1 217 ? 44.778 3.517 -69.680 1.00 95.19 217 ALA A O 1
ATOM 1721 N N . ALA A 1 218 ? 43.469 4.751 -68.339 1.00 93.75 218 ALA A N 1
ATOM 1722 C CA . ALA A 1 218 ? 44.401 5.875 -68.247 1.00 93.75 218 ALA A CA 1
ATOM 1723 C C . ALA A 1 218 ? 45.696 5.485 -67.513 1.00 93.75 218 ALA A C 1
ATOM 1725 O O . ALA A 1 218 ? 46.790 5.773 -67.995 1.00 93.75 218 ALA A O 1
ATOM 1726 N N . TYR A 1 219 ? 45.592 4.768 -66.393 1.00 93.38 219 TYR A N 1
ATOM 1727 C CA . TYR A 1 219 ? 46.738 4.291 -65.624 1.00 93.38 219 TYR A CA 1
ATOM 1728 C C . TYR A 1 219 ? 47.617 3.332 -66.432 1.00 93.38 219 TYR A C 1
ATOM 1730 O O . TYR A 1 219 ? 48.836 3.469 -66.414 1.00 93.38 219 TYR A O 1
ATOM 1738 N N . LEU A 1 220 ? 47.032 2.408 -67.203 1.00 93.19 220 LEU A N 1
ATOM 1739 C CA . LEU A 1 220 ? 47.795 1.504 -68.072 1.00 93.19 220 LEU A CA 1
ATOM 1740 C C . LEU A 1 220 ? 48.631 2.256 -69.119 1.00 93.19 220 LEU A C 1
ATOM 1742 O O . LEU A 1 220 ? 49.725 1.797 -69.450 1.00 93.19 220 LEU A O 1
ATOM 1746 N N . LYS A 1 221 ? 48.161 3.421 -69.589 1.00 90.31 221 LYS A N 1
ATOM 1747 C CA . LYS A 1 221 ? 48.934 4.323 -70.462 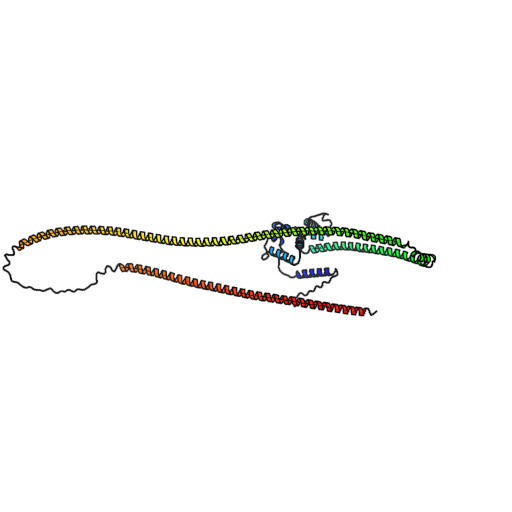1.00 90.31 221 LYS A CA 1
ATOM 1748 C C . LYS A 1 221 ? 50.010 5.093 -69.685 1.00 90.31 221 LYS A C 1
ATOM 1750 O O . LYS A 1 221 ? 51.140 5.204 -70.147 1.00 90.31 221 LYS A O 1
ATOM 1755 N N . LEU A 1 222 ? 49.674 5.606 -68.500 1.00 92.06 222 LEU A N 1
ATOM 1756 C CA . LEU A 1 222 ? 50.547 6.473 -67.694 1.00 92.06 222 LEU A CA 1
ATOM 1757 C C . LEU A 1 222 ? 51.631 5.721 -66.906 1.00 92.06 222 LEU A C 1
ATOM 1759 O O . LEU A 1 222 ? 52.680 6.294 -66.630 1.00 92.06 222 LEU A O 1
ATOM 1763 N N . ARG A 1 223 ? 51.428 4.447 -66.544 1.00 89.38 223 ARG A N 1
ATOM 1764 C CA . ARG A 1 223 ? 52.318 3.700 -65.626 1.00 89.38 223 ARG A CA 1
ATOM 1765 C C . ARG A 1 223 ? 53.769 3.597 -66.107 1.00 89.38 223 ARG A C 1
ATOM 1767 O O . ARG A 1 223 ? 54.688 3.547 -65.290 1.00 89.38 223 ARG A O 1
ATOM 1774 N N . ASN A 1 224 ? 53.964 3.584 -67.425 1.00 87.56 224 ASN A N 1
ATOM 1775 C CA . ASN A 1 224 ? 55.280 3.510 -68.059 1.00 87.56 224 ASN A CA 1
ATOM 1776 C C . ASN A 1 224 ? 55.830 4.897 -68.442 1.00 87.56 224 ASN A C 1
ATOM 1778 O O . ASN A 1 224 ? 56.972 4.999 -68.881 1.00 87.56 224 ASN A O 1
ATOM 1782 N N . TRP A 1 225 ? 55.047 5.968 -68.274 1.00 93.69 225 TRP A N 1
ATOM 1783 C CA . TRP A 1 225 ? 55.462 7.328 -68.602 1.00 93.69 225 TRP A CA 1
ATOM 1784 C C . TRP A 1 225 ? 56.394 7.890 -67.519 1.00 93.69 225 TRP A C 1
ATOM 1786 O O . TRP A 1 225 ? 56.067 7.897 -66.330 1.00 93.69 225 TRP A O 1
ATOM 1796 N N . GLN A 1 226 ? 57.571 8.372 -67.925 1.00 91.88 226 GLN A N 1
ATOM 1797 C CA . GLN A 1 226 ? 58.636 8.764 -66.991 1.00 91.88 226 GLN A CA 1
ATOM 1798 C C . GLN A 1 226 ? 58.248 9.957 -66.102 1.00 91.88 226 GLN A C 1
ATOM 1800 O O . GLN A 1 226 ? 58.518 9.936 -64.903 1.00 91.88 226 GLN A O 1
ATOM 1805 N N . TRP A 1 227 ? 57.539 10.954 -66.647 1.00 92.75 227 TRP A N 1
ATOM 1806 C CA . TRP A 1 227 ? 57.050 12.104 -65.873 1.00 92.75 227 TRP A CA 1
ATOM 1807 C C . TRP A 1 227 ? 56.034 11.709 -64.796 1.00 92.75 227 TRP A C 1
ATOM 1809 O O . TRP A 1 227 ? 56.085 12.227 -63.683 1.00 92.75 227 TRP A O 1
ATOM 1819 N N . TRP A 1 228 ? 55.156 10.742 -65.082 1.00 90.38 228 TRP A N 1
ATOM 1820 C CA . TRP A 1 228 ? 54.223 10.209 -64.086 1.00 90.38 228 TRP A CA 1
ATOM 1821 C C . TRP A 1 228 ? 54.956 9.481 -62.952 1.00 90.38 228 TRP A C 1
ATOM 1823 O O . TRP A 1 228 ? 54.663 9.706 -61.778 1.00 90.38 228 TRP A O 1
ATOM 1833 N N . ARG A 1 229 ? 55.970 8.667 -63.280 1.00 89.06 229 ARG A N 1
ATOM 1834 C CA . ARG A 1 229 ? 56.833 8.016 -62.279 1.00 89.06 229 ARG A CA 1
ATOM 1835 C C . ARG A 1 229 ? 57.543 9.035 -61.387 1.00 89.06 229 ARG A C 1
ATOM 1837 O O . ARG A 1 229 ? 57.536 8.863 -60.170 1.00 89.06 229 ARG A O 1
ATOM 1844 N N . LEU A 1 230 ? 58.099 10.102 -61.967 1.00 91.06 230 LEU A N 1
ATOM 1845 C CA . LEU A 1 230 ? 58.712 11.194 -61.207 1.00 91.06 230 LEU A CA 1
ATOM 1846 C C . LEU A 1 230 ? 57.691 11.854 -60.269 1.00 91.06 230 LEU A C 1
ATOM 1848 O O . LEU A 1 230 ? 57.930 11.929 -59.067 1.00 91.06 230 LEU A O 1
ATOM 1852 N N . TYR A 1 231 ? 56.523 12.240 -60.789 1.00 88.06 231 TYR A N 1
ATOM 1853 C CA . TYR A 1 231 ? 55.451 12.848 -59.999 1.00 88.06 231 TYR A CA 1
ATOM 1854 C C . TYR A 1 231 ? 55.022 11.967 -58.816 1.00 88.06 231 TYR A C 1
ATOM 1856 O O . TYR A 1 231 ? 54.949 12.450 -57.691 1.00 88.06 231 TYR A O 1
ATOM 1864 N N . THR A 1 232 ? 54.796 10.664 -59.028 1.00 86.56 232 THR A N 1
ATOM 1865 C CA . THR A 1 232 ? 54.387 9.747 -57.943 1.00 86.56 232 THR A CA 1
ATOM 1866 C C . THR A 1 232 ? 55.453 9.549 -56.863 1.00 86.56 232 THR A C 1
ATOM 1868 O O . THR A 1 232 ? 55.089 9.338 -55.709 1.00 86.56 232 THR A O 1
ATOM 1871 N N . LYS A 1 233 ? 56.747 9.643 -57.204 1.00 87.50 233 LYS A N 1
ATOM 1872 C CA . LYS A 1 233 ? 57.850 9.574 -56.229 1.00 87.50 233 LYS A CA 1
ATOM 1873 C C . LYS A 1 233 ? 58.051 10.888 -55.475 1.00 87.50 233 LYS A C 1
ATOM 1875 O O . LYS A 1 233 ? 58.394 10.858 -54.301 1.00 87.50 233 LYS A O 1
ATOM 1880 N N . VAL A 1 234 ? 57.835 12.023 -56.138 1.00 88.06 234 VAL A N 1
ATOM 1881 C CA . VAL A 1 234 ? 58.063 13.357 -55.561 1.00 88.06 234 VAL A CA 1
ATOM 1882 C C . VAL A 1 234 ? 56.861 13.843 -54.750 1.00 88.06 234 VAL A C 1
ATOM 1884 O O . VAL A 1 234 ? 57.048 14.422 -53.688 1.00 88.06 234 VAL A O 1
ATOM 1887 N N . LYS A 1 235 ? 55.623 13.574 -55.184 1.00 82.88 235 LYS A N 1
ATOM 1888 C CA . LYS A 1 235 ? 54.398 14.059 -54.521 1.00 82.88 235 LYS A CA 1
ATOM 1889 C C . LYS A 1 235 ? 54.326 13.733 -53.015 1.00 82.88 235 LYS A C 1
ATOM 1891 O O . LYS A 1 235 ? 53.977 14.639 -52.267 1.00 82.88 235 LYS A O 1
ATOM 1896 N N . PRO A 1 236 ? 54.654 12.515 -52.532 1.00 80.50 236 PRO A N 1
ATOM 1897 C CA . PRO A 1 236 ? 54.634 12.210 -51.098 1.00 80.50 236 PRO A CA 1
ATOM 1898 C C . PRO A 1 236 ? 55.690 12.962 -50.278 1.00 80.50 236 PRO A C 1
ATOM 1900 O O . PRO A 1 236 ? 55.521 13.082 -49.071 1.00 80.50 236 PRO A O 1
ATOM 1903 N N . LEU A 1 237 ? 56.762 13.445 -50.919 1.00 81.62 237 LEU A N 1
ATOM 1904 C CA . LEU A 1 237 ? 57.814 14.251 -50.289 1.00 81.62 237 LEU A CA 1
ATOM 1905 C C . LEU A 1 237 ? 57.400 15.727 -50.146 1.00 81.62 237 LEU A C 1
ATOM 1907 O O . LEU A 1 237 ? 58.107 16.498 -49.507 1.00 81.62 237 LEU A O 1
ATOM 1911 N N . LEU A 1 238 ? 56.265 16.127 -50.735 1.00 81.19 238 LEU A N 1
ATOM 1912 C CA . LEU A 1 238 ? 55.691 17.461 -50.584 1.00 81.19 238 LEU A CA 1
ATOM 1913 C C . LEU A 1 238 ? 54.777 17.488 -49.352 1.00 81.19 238 LEU A C 1
ATOM 1915 O O . LEU A 1 238 ? 53.652 16.979 -49.387 1.00 81.19 238 LEU A O 1
ATOM 1919 N N . GLU A 1 239 ? 55.254 18.123 -48.281 1.00 64.81 239 GLU A N 1
ATOM 1920 C CA . GLU A 1 239 ? 54.589 18.207 -46.968 1.00 64.81 239 GLU A CA 1
ATOM 1921 C C . GLU A 1 239 ? 53.146 18.740 -47.028 1.00 64.81 239 GLU A C 1
ATOM 1923 O O . GLU A 1 239 ? 52.290 18.319 -46.252 1.00 64.81 239 GLU A O 1
ATOM 1928 N N . VAL A 1 240 ? 52.845 19.605 -47.998 1.00 68.06 240 VAL A N 1
ATOM 1929 C CA . VAL A 1 240 ? 51.579 20.350 -48.086 1.00 68.06 240 VAL A CA 1
ATOM 1930 C C . VAL A 1 240 ? 50.380 19.472 -48.489 1.00 68.06 240 VAL A C 1
ATOM 1932 O O . VAL A 1 240 ? 49.244 19.774 -48.144 1.00 68.06 240 VAL A O 1
ATOM 1935 N N . THR A 1 241 ? 50.584 18.337 -49.170 1.00 63.50 241 THR A N 1
ATOM 1936 C CA . THR A 1 241 ? 49.469 17.616 -49.834 1.00 63.50 241 THR A CA 1
ATOM 1937 C C . THR A 1 241 ? 48.570 16.768 -48.925 1.00 63.50 241 THR A C 1
ATOM 1939 O O . THR A 1 241 ? 47.533 16.302 -49.386 1.00 63.50 241 THR A O 1
ATOM 1942 N N . LYS A 1 242 ? 48.937 16.543 -47.656 1.00 67.81 242 LYS A N 1
ATOM 1943 C CA . LYS A 1 242 ? 48.153 15.724 -46.699 1.00 67.81 242 LYS A CA 1
ATOM 1944 C C . LYS A 1 242 ? 47.796 16.441 -45.396 1.00 67.81 242 LYS A C 1
ATOM 1946 O O . LYS A 1 242 ? 47.148 15.842 -44.541 1.00 67.81 242 LYS A O 1
ATOM 1951 N N . GLN A 1 243 ? 48.269 17.668 -45.194 1.00 75.31 243 GLN A N 1
ATOM 1952 C CA . GLN A 1 243 ? 48.044 18.397 -43.944 1.00 75.31 243 GLN A CA 1
ATOM 1953 C C . GLN A 1 243 ? 46.628 18.978 -43.878 1.00 75.31 243 GLN A C 1
ATOM 1955 O O . GLN A 1 243 ? 45.992 18.878 -42.836 1.00 75.31 243 GLN A O 1
ATOM 1960 N N . GLU A 1 244 ? 46.102 19.481 -44.995 1.00 79.75 244 GLU A N 1
ATOM 1961 C CA . GLU A 1 244 ? 44.777 20.110 -45.057 1.00 79.75 244 GLU A CA 1
ATOM 1962 C C . GLU A 1 244 ? 43.634 19.110 -44.805 1.00 79.75 244 GLU A C 1
ATOM 1964 O O . GLU A 1 244 ? 42.776 19.357 -43.963 1.00 79.75 244 GLU A O 1
ATOM 1969 N N . GLU A 1 245 ? 43.677 17.917 -45.414 1.00 80.69 245 GLU A N 1
ATOM 1970 C CA . GLU A 1 245 ? 42.689 16.853 -45.151 1.00 80.69 245 GLU A CA 1
ATOM 1971 C C . GLU A 1 245 ? 42.697 16.396 -43.682 1.00 80.69 245 GLU A C 1
ATOM 1973 O O . GLU A 1 245 ? 41.643 16.166 -43.090 1.00 80.69 245 GLU A O 1
ATOM 1978 N N . LYS A 1 246 ? 43.885 16.284 -43.073 1.00 83.94 246 LYS A N 1
ATOM 1979 C CA . LYS A 1 246 ? 44.019 15.928 -41.652 1.00 83.94 246 LYS A CA 1
ATOM 1980 C C . LYS A 1 246 ? 43.496 17.030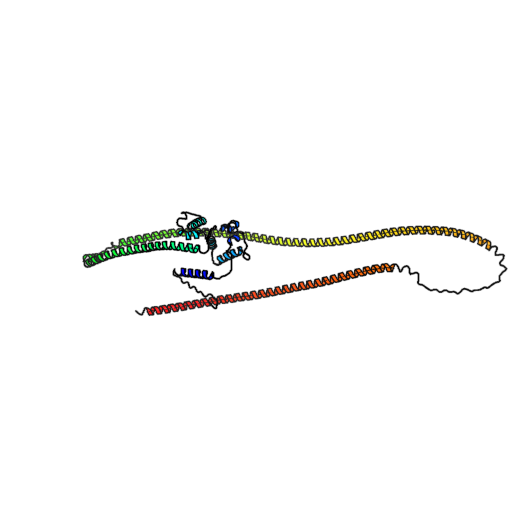 -40.738 1.00 83.94 246 LYS A C 1
ATOM 1982 O O . LYS A 1 246 ? 42.937 16.721 -39.691 1.00 83.94 246 LYS A O 1
ATOM 1987 N N . LEU A 1 247 ? 43.700 18.289 -41.116 1.00 86.00 247 LEU A N 1
ATOM 1988 C CA . LEU A 1 247 ? 43.244 19.442 -40.354 1.00 86.00 247 LEU A CA 1
ATOM 1989 C C . LEU A 1 247 ? 41.714 19.497 -40.336 1.00 86.00 247 LEU A C 1
ATOM 1991 O O . LEU A 1 247 ? 41.142 19.533 -39.253 1.00 86.00 247 LEU A O 1
ATOM 1995 N N . VAL A 1 248 ? 41.060 19.345 -41.492 1.00 89.94 248 VAL A N 1
ATOM 1996 C CA . VAL A 1 248 ? 39.588 19.292 -41.582 1.00 89.94 248 VAL A CA 1
ATOM 1997 C C . VAL A 1 248 ? 39.014 18.125 -40.769 1.00 89.94 248 VAL A C 1
ATOM 1999 O O . VAL A 1 248 ? 38.077 18.312 -39.997 1.00 89.94 248 VAL A O 1
ATOM 2002 N N . GLN A 1 249 ? 39.608 16.928 -40.861 1.00 90.56 249 GLN A N 1
ATOM 2003 C CA . GLN A 1 249 ? 39.179 15.783 -40.041 1.00 90.56 249 GLN A CA 1
ATOM 2004 C C . GLN A 1 249 ? 39.303 16.066 -38.540 1.00 90.56 249 GLN A C 1
ATOM 2006 O O . GLN A 1 249 ? 38.402 15.740 -37.769 1.00 90.56 249 GLN A O 1
ATOM 2011 N N . LYS A 1 250 ? 40.408 16.689 -38.115 1.00 90.31 250 LYS A N 1
ATOM 2012 C CA . LYS A 1 250 ? 40.621 17.046 -36.708 1.00 90.31 250 LYS A CA 1
ATOM 2013 C C . LYS A 1 250 ? 39.658 18.129 -36.234 1.00 90.31 250 LYS A C 1
ATOM 2015 O O . LYS A 1 250 ? 39.212 18.064 -35.092 1.00 90.31 250 LYS A O 1
ATOM 2020 N N . GLU A 1 251 ? 39.311 19.087 -37.084 1.00 93.06 251 GLU A N 1
ATOM 2021 C CA . GLU A 1 251 ? 38.314 20.115 -36.781 1.00 93.06 251 GLU A CA 1
ATOM 2022 C C . GLU A 1 251 ? 36.910 19.524 -36.612 1.00 93.06 251 GLU A C 1
ATOM 2024 O O . GLU A 1 251 ? 36.229 19.849 -35.636 1.00 93.06 251 GLU A O 1
ATOM 2029 N N . ASP A 1 252 ? 36.502 18.602 -37.488 1.00 94.06 252 ASP A N 1
ATOM 2030 C CA . ASP A 1 252 ? 35.217 17.904 -37.373 1.00 94.06 252 ASP A CA 1
ATOM 2031 C C . ASP A 1 252 ? 35.153 17.020 -36.118 1.00 94.06 252 ASP A C 1
ATOM 2033 O O . ASP A 1 252 ? 34.151 17.035 -35.396 1.00 94.06 252 ASP A O 1
ATOM 2037 N N . GLU A 1 253 ? 36.228 16.287 -35.809 1.00 94.38 253 GLU A N 1
ATOM 2038 C CA . GLU A 1 253 ? 36.344 15.506 -34.570 1.00 94.38 253 GLU A CA 1
ATOM 2039 C C . GLU A 1 253 ? 36.227 16.406 -33.332 1.00 94.38 253 GLU A C 1
ATOM 2041 O O . GLU A 1 253 ? 35.450 16.118 -32.418 1.00 94.38 253 GLU A O 1
ATOM 2046 N N . LEU A 1 254 ? 36.958 17.526 -33.309 1.00 94.00 254 LEU A N 1
ATOM 2047 C CA . LEU A 1 254 ? 36.908 18.492 -32.211 1.00 94.00 254 LEU A CA 1
ATOM 2048 C C . LEU A 1 254 ? 35.512 19.089 -32.047 1.00 94.00 254 LEU A C 1
ATOM 2050 O O . LEU A 1 254 ? 35.048 19.244 -30.917 1.00 94.00 254 LEU A O 1
ATOM 2054 N N . ARG A 1 255 ? 34.829 19.398 -33.151 1.00 95.75 255 ARG A N 1
ATOM 2055 C CA . ARG A 1 255 ? 33.460 19.914 -33.122 1.00 95.75 255 ARG A CA 1
ATOM 2056 C C . ARG A 1 255 ? 32.494 18.893 -32.526 1.00 95.75 255 ARG A C 1
ATOM 2058 O O . ARG A 1 255 ? 31.767 19.225 -31.596 1.00 95.75 255 ARG A O 1
ATOM 2065 N N . GLN A 1 256 ? 32.544 17.641 -32.979 1.00 95.69 256 GLN A N 1
ATOM 2066 C CA . GLN A 1 256 ? 31.686 16.580 -32.443 1.00 95.69 256 GLN A CA 1
ATOM 2067 C C . GLN A 1 256 ? 31.929 16.322 -30.952 1.00 95.69 256 GLN A C 1
ATOM 2069 O O . GLN A 1 256 ? 30.980 16.071 -30.210 1.00 95.69 256 GLN A O 1
ATOM 2074 N N . ILE A 1 257 ? 33.186 16.367 -30.502 1.00 95.12 257 ILE A N 1
ATOM 2075 C CA . ILE A 1 257 ? 33.522 16.187 -29.084 1.00 95.12 257 ILE A CA 1
ATOM 2076 C C . ILE A 1 257 ? 32.999 17.361 -28.255 1.00 95.12 257 ILE A C 1
ATOM 2078 O O . ILE A 1 257 ? 32.432 17.133 -27.188 1.00 95.12 257 ILE A O 1
ATOM 2082 N N . ARG A 1 258 ? 33.131 18.600 -28.745 1.00 95.81 258 ARG A N 1
ATOM 2083 C CA . ARG A 1 258 ? 32.597 19.789 -28.063 1.00 95.81 258 ARG A CA 1
ATOM 2084 C C . ARG A 1 258 ? 31.079 19.737 -27.925 1.00 95.81 258 ARG A C 1
ATOM 2086 O O . ARG A 1 258 ? 30.585 19.928 -26.820 1.00 95.81 258 ARG A O 1
ATOM 2093 N N . ASP A 1 259 ? 30.359 19.409 -28.995 1.00 96.12 259 ASP A N 1
ATOM 2094 C CA . ASP A 1 259 ? 28.892 19.331 -28.967 1.00 96.12 259 ASP A CA 1
ATOM 2095 C C . ASP A 1 259 ? 28.407 18.225 -28.011 1.00 96.12 259 ASP A C 1
ATOM 2097 O O . ASP A 1 259 ? 27.438 18.396 -27.269 1.00 96.12 259 ASP A O 1
ATOM 2101 N N . LYS A 1 260 ? 29.112 17.084 -27.974 1.00 95.69 260 LYS A N 1
ATOM 2102 C CA . LYS A 1 260 ? 28.836 16.010 -27.007 1.00 95.69 260 LYS A CA 1
ATOM 2103 C C . LYS A 1 260 ? 29.114 16.446 -25.572 1.00 95.69 260 LYS A C 1
ATOM 2105 O O . LYS A 1 260 ? 28.308 16.149 -24.695 1.00 95.69 260 LYS A O 1
ATOM 2110 N N . LEU A 1 261 ? 30.231 17.131 -25.332 1.00 95.56 261 LEU A N 1
ATOM 2111 C CA . LEU A 1 261 ? 30.601 17.617 -24.005 1.00 95.56 261 LEU A CA 1
ATOM 2112 C C . LEU A 1 261 ? 29.579 18.634 -23.480 1.00 95.56 261 LEU A C 1
ATOM 2114 O O . LEU A 1 261 ? 29.174 18.533 -22.326 1.00 95.56 261 LEU A O 1
ATOM 2118 N N . ASP A 1 262 ? 29.120 19.557 -24.328 1.00 96.69 262 ASP A N 1
ATOM 2119 C CA . ASP A 1 262 ? 28.111 20.562 -23.969 1.00 96.69 262 ASP A CA 1
ATOM 2120 C C . ASP A 1 262 ? 26.766 19.912 -23.598 1.00 96.69 262 ASP A C 1
ATOM 2122 O O . ASP A 1 262 ? 26.193 20.205 -22.548 1.00 96.69 262 ASP A O 1
ATOM 2126 N N . ASN A 1 263 ? 26.301 18.943 -24.395 1.00 96.25 263 ASN A N 1
ATOM 2127 C CA . ASN A 1 263 ? 25.084 18.187 -24.084 1.00 96.25 263 ASN A CA 1
ATOM 2128 C C . ASN A 1 263 ? 25.203 17.383 -22.782 1.00 96.25 263 ASN A C 1
ATOM 2130 O O . ASN A 1 263 ? 24.282 17.390 -21.966 1.00 96.25 263 ASN A O 1
ATOM 2134 N N . LEU A 1 264 ? 26.330 16.700 -22.564 1.00 94.19 264 LEU A N 1
ATOM 2135 C CA . LEU A 1 264 ? 26.556 15.943 -21.330 1.00 94.19 264 LEU A CA 1
ATOM 2136 C C . LEU A 1 264 ? 26.636 16.860 -20.107 1.00 94.19 264 LEU A C 1
ATOM 2138 O O . LEU A 1 264 ? 26.074 16.526 -19.068 1.00 94.19 264 LEU A O 1
ATOM 2142 N N . SER A 1 265 ? 27.271 18.027 -20.237 1.00 96.81 265 SER A N 1
ATOM 2143 C CA . SER A 1 265 ? 27.357 19.017 -19.163 1.00 96.81 265 SER A CA 1
ATOM 2144 C C . SER A 1 265 ? 25.975 19.544 -18.767 1.00 96.81 265 SER A C 1
ATOM 2146 O O . SER A 1 265 ? 25.646 19.548 -17.580 1.00 96.81 265 SER A O 1
ATOM 2148 N N . LYS A 1 266 ? 25.130 19.898 -19.745 1.00 96.94 266 LYS A N 1
ATOM 2149 C CA . LYS A 1 266 ? 23.749 20.347 -19.491 1.00 96.94 266 LYS A CA 1
ATOM 2150 C C . LYS A 1 266 ? 22.903 19.262 -18.835 1.00 96.94 266 LYS A C 1
ATOM 2152 O O . LYS A 1 266 ? 22.236 19.530 -17.840 1.00 96.94 266 LYS A O 1
ATOM 2157 N N . ASN A 1 267 ? 22.977 18.033 -19.344 1.00 96.12 267 ASN A N 1
ATOM 2158 C CA . ASN A 1 267 ? 22.242 16.909 -18.768 1.00 96.12 267 ASN A CA 1
ATOM 2159 C C . ASN A 1 267 ? 22.692 16.633 -17.328 1.00 96.12 267 ASN A C 1
ATOM 2161 O O . ASN A 1 267 ? 21.854 16.428 -16.456 1.00 96.12 267 ASN A O 1
ATOM 2165 N N . SER A 1 268 ? 24.001 16.671 -17.062 1.00 95.81 268 SER A N 1
ATOM 2166 C CA . SER A 1 268 ? 24.543 16.489 -15.713 1.00 95.81 268 SER A CA 1
ATOM 2167 C C . SER A 1 268 ? 24.019 17.552 -14.747 1.00 95.81 268 SER A C 1
ATOM 2169 O O . SER A 1 268 ? 23.607 17.205 -13.647 1.00 95.81 268 SER A O 1
ATOM 2171 N N . GLN A 1 269 ? 23.976 18.825 -15.156 1.00 97.12 269 GLN A N 1
ATOM 2172 C CA . GLN A 1 269 ? 23.421 19.905 -14.330 1.00 97.12 269 GLN A CA 1
ATOM 2173 C C . GLN A 1 269 ? 21.922 19.729 -14.063 1.00 97.12 269 GLN A C 1
ATOM 2175 O O . GLN A 1 269 ? 21.452 19.997 -12.958 1.00 97.12 269 GLN A O 1
ATOM 2180 N N . GLU A 1 270 ? 21.157 19.271 -15.057 1.00 96.56 270 GLU A N 1
ATOM 2181 C CA . GLU A 1 270 ? 19.729 19.006 -14.876 1.00 96.56 270 GLU A CA 1
ATOM 2182 C C . GLU A 1 270 ? 19.488 17.859 -13.885 1.00 96.56 270 GLU A C 1
ATOM 2184 O O . GLU A 1 270 ? 18.608 17.966 -13.027 1.00 96.56 270 GLU A O 1
ATOM 2189 N N . TYR A 1 271 ? 20.279 16.784 -13.974 1.00 94.06 271 TYR A N 1
ATOM 2190 C CA . TYR A 1 271 ? 20.201 15.667 -13.034 1.00 94.06 271 TYR A CA 1
ATOM 2191 C C . TYR A 1 271 ? 20.617 16.066 -11.622 1.00 94.06 271 TYR A C 1
ATOM 2193 O O . TYR A 1 271 ? 19.918 15.701 -10.683 1.00 94.06 271 TYR A O 1
ATOM 2201 N N . GLU A 1 272 ? 21.671 16.870 -11.470 1.00 96.94 272 GLU A N 1
ATOM 2202 C CA . GLU A 1 272 ? 22.095 17.395 -10.168 1.00 96.94 272 GLU A CA 1
ATOM 2203 C C . GLU A 1 272 ? 20.970 18.208 -9.510 1.00 96.94 272 GLU A C 1
ATOM 2205 O O . GLU A 1 272 ? 20.650 18.018 -8.339 1.00 96.94 272 GLU A O 1
ATOM 2210 N N . ARG A 1 273 ? 20.283 19.058 -10.288 1.00 97.12 273 ARG A N 1
ATOM 2211 C CA . ARG A 1 273 ? 19.150 19.846 -9.784 1.00 97.12 273 ARG A CA 1
ATOM 2212 C C . ARG A 1 273 ? 17.983 18.962 -9.343 1.00 97.12 273 ARG A C 1
ATOM 2214 O O . ARG A 1 273 ? 17.401 19.212 -8.293 1.00 97.12 273 ARG A O 1
ATOM 2221 N N . LYS A 1 274 ? 17.632 17.940 -10.132 1.00 95.88 274 LYS A N 1
ATOM 2222 C CA . LYS A 1 274 ? 16.566 16.987 -9.770 1.00 95.88 274 LYS A CA 1
ATOM 2223 C C . LYS A 1 274 ? 16.937 16.175 -8.531 1.00 95.88 274 LYS A C 1
ATOM 2225 O O . LYS A 1 274 ? 16.084 15.926 -7.689 1.00 95.88 274 LYS A O 1
ATOM 2230 N N . PHE A 1 275 ? 18.203 15.785 -8.412 1.00 94.88 275 PHE A N 1
ATOM 2231 C CA . PHE A 1 275 ? 18.710 15.062 -7.253 1.00 94.88 275 PHE A CA 1
ATOM 2232 C C . PHE A 1 275 ? 18.632 15.913 -5.982 1.00 94.88 275 PHE A C 1
ATOM 2234 O O . PHE A 1 275 ? 18.140 15.437 -4.962 1.00 94.88 275 PHE A O 1
ATOM 2241 N N . GLN A 1 276 ? 19.018 17.188 -6.064 1.00 97.56 276 GLN A N 1
ATOM 2242 C CA . GLN A 1 276 ? 18.916 18.120 -4.945 1.00 97.56 276 GLN A CA 1
ATOM 2243 C C . GLN A 1 276 ? 17.461 18.335 -4.499 1.00 97.56 276 GLN A C 1
ATOM 2245 O O . GLN A 1 276 ? 17.173 18.267 -3.308 1.00 97.56 276 GLN A O 1
ATOM 2250 N N . GLN A 1 277 ? 16.534 18.503 -5.449 1.00 97.00 277 GLN A N 1
ATOM 2251 C CA . GLN A 1 277 ? 15.097 18.601 -5.155 1.00 97.00 277 GLN A CA 1
ATOM 2252 C C . GLN A 1 277 ? 14.571 17.347 -4.444 1.00 97.00 277 GLN A C 1
ATOM 2254 O O . GLN A 1 277 ? 13.882 17.451 -3.435 1.00 97.00 277 GLN A O 1
ATOM 2259 N N . ALA A 1 278 ? 14.953 16.157 -4.914 1.00 93.69 278 ALA A N 1
ATOM 2260 C CA . ALA A 1 278 ? 14.547 14.904 -4.283 1.00 93.69 278 ALA A CA 1
ATOM 2261 C C . ALA A 1 278 ? 15.116 14.743 -2.860 1.00 93.69 278 ALA A C 1
ATOM 2263 O O . ALA A 1 278 ? 14.465 14.156 -1.996 1.00 93.69 278 ALA A O 1
ATOM 2264 N N . ILE A 1 279 ? 16.321 15.261 -2.593 1.00 97.88 279 ILE A N 1
ATOM 2265 C CA . ILE A 1 279 ? 16.889 15.286 -1.238 1.00 97.88 279 ILE A CA 1
ATOM 2266 C C . ILE A 1 279 ? 16.075 16.208 -0.332 1.00 97.88 279 ILE A C 1
ATOM 2268 O O . ILE A 1 279 ? 15.746 15.800 0.778 1.00 97.88 279 ILE A O 1
ATOM 2272 N N . GLU A 1 280 ? 15.731 17.408 -0.800 1.00 97.56 280 GLU A N 1
ATOM 2273 C CA . GLU A 1 280 ? 14.931 18.374 -0.037 1.00 97.56 280 GLU A CA 1
ATOM 2274 C C . GLU A 1 280 ? 13.543 17.810 0.303 1.00 97.56 280 GLU A C 1
ATOM 2276 O O . GLU A 1 280 ? 13.117 17.847 1.460 1.00 97.56 280 GLU A O 1
ATOM 2281 N N . GLU A 1 281 ? 12.872 17.187 -0.670 1.00 96.56 281 GLU A N 1
ATOM 2282 C CA . GLU A 1 281 ? 11.597 16.491 -0.457 1.00 96.56 281 GLU A CA 1
ATOM 2283 C C . GLU A 1 281 ? 11.738 15.345 0.550 1.00 96.56 281 GLU A C 1
ATOM 2285 O O . GLU A 1 281 ? 10.930 15.222 1.471 1.00 96.56 281 GLU A O 1
ATOM 2290 N N . LYS A 1 282 ? 12.797 14.533 0.433 1.00 97.25 282 LYS A N 1
ATOM 2291 C CA . LYS A 1 282 ? 13.080 13.455 1.387 1.00 97.25 282 LYS A CA 1
ATOM 2292 C C . LYS A 1 282 ? 13.283 13.996 2.802 1.00 97.25 282 LYS A C 1
ATOM 2294 O O . LYS A 1 282 ? 12.776 13.396 3.747 1.00 97.25 282 LYS A O 1
ATOM 2299 N N . THR A 1 283 ? 14.031 15.087 2.964 1.00 97.94 283 THR A N 1
ATOM 2300 C CA . THR A 1 283 ? 14.251 15.695 4.284 1.00 97.94 283 THR A CA 1
ATOM 2301 C C . THR A 1 283 ? 12.956 16.241 4.866 1.00 97.94 283 THR A C 1
ATOM 2303 O O . THR A 1 283 ? 12.663 15.972 6.026 1.00 97.94 283 THR A O 1
ATOM 2306 N N . HIS A 1 284 ? 12.129 16.896 4.049 1.00 97.50 284 HIS A N 1
ATOM 2307 C CA . HIS A 1 284 ? 10.848 17.420 4.501 1.00 97.50 284 HIS A CA 1
ATOM 2308 C C . HIS A 1 284 ? 9.885 16.306 4.936 1.00 97.50 284 HIS A C 1
ATOM 2310 O O . HIS A 1 284 ? 9.259 16.396 5.989 1.00 97.50 284 HIS A O 1
ATOM 2316 N N . LEU A 1 285 ? 9.807 15.217 4.166 1.00 96.12 285 LEU A N 1
ATOM 2317 C CA . LEU A 1 285 ? 8.999 14.050 4.526 1.00 96.12 285 LEU A CA 1
ATOM 2318 C C . LEU A 1 285 ? 9.506 13.363 5.801 1.00 96.12 285 LEU A C 1
ATOM 2320 O O . LEU A 1 285 ? 8.701 12.881 6.593 1.00 96.12 285 LEU A O 1
ATOM 2324 N N . ALA A 1 286 ? 10.823 13.326 6.023 1.00 96.69 286 ALA A N 1
ATOM 2325 C CA . ALA A 1 286 ? 11.394 12.774 7.249 1.00 96.69 286 ALA A CA 1
ATOM 2326 C C . ALA A 1 286 ? 11.029 13.614 8.486 1.00 96.69 286 ALA A C 1
ATOM 2328 O O . ALA A 1 286 ? 10.706 13.049 9.527 1.00 96.69 286 ALA A O 1
ATOM 2329 N N . GLU A 1 287 ? 11.028 14.945 8.367 1.00 97.88 287 GLU A N 1
ATOM 2330 C CA . GLU A 1 287 ? 10.581 15.853 9.432 1.00 97.88 287 GLU A CA 1
ATOM 2331 C C . GLU A 1 287 ? 9.085 15.691 9.731 1.00 97.88 287 GLU A C 1
ATOM 2333 O O . GLU A 1 287 ? 8.698 15.595 10.894 1.00 97.88 287 GLU A O 1
ATOM 2338 N N . GLN A 1 288 ? 8.245 15.595 8.694 1.00 97.00 288 GLN A N 1
ATOM 2339 C CA . GLN A 1 288 ? 6.811 15.332 8.859 1.00 97.00 288 GLN A CA 1
ATOM 2340 C C . GLN A 1 288 ? 6.555 13.989 9.548 1.00 97.00 288 GLN A C 1
ATOM 2342 O O . GLN A 1 288 ? 5.746 13.913 10.468 1.00 97.00 288 GLN A O 1
ATOM 2347 N N . LEU A 1 289 ? 7.273 12.939 9.140 1.00 95.81 289 LEU A N 1
ATOM 2348 C CA . LEU A 1 289 ? 7.160 11.622 9.760 1.00 95.81 289 LEU A CA 1
ATOM 2349 C C . LEU A 1 289 ? 7.550 11.663 11.242 1.00 95.81 289 LEU A C 1
ATOM 2351 O O . LEU A 1 289 ? 6.868 11.059 12.064 1.00 95.81 289 LEU A O 1
ATOM 2355 N N . GLN A 1 290 ? 8.619 12.381 11.590 1.00 97.31 290 GLN A N 1
ATOM 2356 C CA . GLN A 1 290 ? 9.045 12.534 12.980 1.00 97.31 290 GLN A CA 1
ATOM 2357 C C . GLN A 1 290 ? 7.979 13.252 13.824 1.00 97.31 290 GLN A C 1
ATOM 2359 O O . GLN A 1 290 ? 7.668 12.794 14.922 1.00 97.31 290 GLN A O 1
ATOM 2364 N N . ALA A 1 291 ? 7.366 14.313 13.291 1.00 97.56 291 ALA A N 1
ATOM 2365 C CA . ALA A 1 291 ? 6.279 15.022 13.965 1.00 97.56 291 ALA A CA 1
ATOM 2366 C C . ALA A 1 291 ? 5.033 14.136 14.170 1.00 97.56 291 ALA A C 1
ATOM 2368 O O . ALA A 1 291 ? 4.438 14.144 15.244 1.00 97.56 291 ALA A O 1
ATOM 2369 N N . GLU A 1 292 ? 4.657 13.328 13.174 1.00 95.69 292 GLU A N 1
ATOM 2370 C CA . GLU A 1 292 ? 3.544 12.372 13.290 1.00 95.69 292 GLU A CA 1
ATOM 2371 C C . GLU A 1 292 ? 3.826 11.266 14.320 1.00 95.69 292 GLU A C 1
ATOM 2373 O O . GLU A 1 292 ? 2.928 10.864 15.061 1.00 95.69 292 GLU A O 1
ATOM 2378 N N . ILE A 1 293 ? 5.074 10.791 14.416 1.00 97.00 293 ILE A N 1
ATOM 2379 C CA . ILE A 1 293 ? 5.485 9.821 15.444 1.00 97.00 293 ILE A CA 1
ATOM 2380 C C . ILE A 1 293 ? 5.324 10.421 16.846 1.00 97.00 293 ILE A C 1
ATOM 2382 O O . ILE A 1 293 ? 4.809 9.747 17.740 1.00 97.00 293 ILE A O 1
ATOM 2386 N N . GLU A 1 294 ? 5.729 11.676 17.042 1.00 97.62 294 GLU A N 1
ATOM 2387 C CA . GLU A 1 294 ? 5.580 12.384 18.319 1.00 97.62 294 GLU A CA 1
ATOM 2388 C C . GLU A 1 294 ? 4.101 12.582 18.684 1.00 97.62 294 GLU A C 1
ATOM 2390 O O . GLU A 1 294 ? 3.696 12.243 19.796 1.00 97.62 294 GLU A O 1
ATOM 2395 N N . LEU A 1 295 ? 3.266 13.003 17.728 1.00 96.88 295 LEU A N 1
ATOM 2396 C CA . LEU A 1 295 ? 1.814 13.110 17.920 1.00 96.88 295 LEU A CA 1
ATOM 2397 C C . LEU A 1 295 ? 1.166 11.759 18.262 1.00 96.88 295 LEU A C 1
ATOM 2399 O O . LEU A 1 295 ? 0.300 11.685 19.137 1.00 96.88 295 LEU A O 1
ATOM 2403 N N . CYS A 1 296 ? 1.591 10.676 17.606 1.00 95.88 296 CYS A N 1
ATOM 2404 C CA . CYS A 1 296 ? 1.120 9.329 17.924 1.00 95.88 296 CYS A CA 1
ATOM 2405 C C . CYS A 1 296 ? 1.516 8.910 19.345 1.00 95.88 296 CYS A C 1
ATOM 2407 O O . CYS A 1 296 ? 0.692 8.333 20.056 1.00 95.88 296 CYS A O 1
ATOM 2409 N N . ALA A 1 297 ? 2.740 9.224 19.776 1.00 97.19 297 ALA A N 1
ATOM 2410 C CA . ALA A 1 297 ? 3.204 8.932 21.129 1.00 97.19 297 ALA A CA 1
ATOM 2411 C C . ALA A 1 297 ? 2.397 9.704 22.190 1.00 97.19 297 ALA A C 1
ATOM 2413 O O . ALA A 1 297 ? 1.970 9.112 23.183 1.00 97.19 297 ALA A O 1
ATOM 2414 N N . GLU A 1 298 ? 2.111 10.990 21.962 1.00 97.38 298 GLU A N 1
ATOM 2415 C CA . GLU A 1 298 ? 1.254 11.796 22.845 1.00 97.38 298 GLU A CA 1
ATOM 2416 C C . GLU A 1 298 ? -0.178 11.241 22.926 1.00 97.38 298 GLU A C 1
ATOM 2418 O O . GLU A 1 298 ? -0.766 11.149 24.012 1.00 97.38 298 GLU A O 1
ATOM 2423 N N . ALA A 1 299 ? -0.743 10.833 21.787 1.00 95.19 299 ALA A N 1
ATOM 2424 C CA . ALA A 1 299 ? -2.067 10.223 21.730 1.00 95.19 299 ALA A CA 1
ATOM 2425 C C . ALA A 1 299 ? -2.106 8.873 22.464 1.00 95.19 299 ALA A C 1
ATOM 2427 O O . ALA A 1 299 ? -3.075 8.578 23.171 1.00 95.19 299 ALA A O 1
ATOM 2428 N N . GLU A 1 300 ? -1.055 8.062 22.339 1.00 96.25 300 GLU A N 1
ATOM 2429 C CA . GLU A 1 300 ? -0.938 6.787 23.040 1.00 96.25 300 GLU A CA 1
ATOM 2430 C C . GLU A 1 300 ? -0.805 6.973 24.556 1.00 96.25 300 GLU A C 1
ATOM 2432 O O . GLU A 1 300 ? -1.491 6.281 25.314 1.00 96.25 300 GLU A O 1
ATOM 2437 N N . GLU A 1 301 ? -0.028 7.957 25.012 1.00 97.44 301 GLU A N 1
ATOM 2438 C CA . GLU A 1 301 ? 0.044 8.313 26.431 1.00 97.44 301 GLU A CA 1
ATOM 2439 C C . GLU A 1 301 ? -1.321 8.802 26.951 1.00 97.44 301 GLU A C 1
ATOM 2441 O O . GLU A 1 301 ? -1.784 8.389 28.019 1.00 97.44 301 GLU A O 1
ATOM 2446 N N . GLY A 1 302 ? -2.022 9.632 26.169 1.00 96.81 302 GLY A N 1
ATOM 2447 C CA . GLY A 1 302 ? -3.388 10.065 26.466 1.00 96.81 302 GLY A CA 1
ATOM 2448 C C . GLY A 1 302 ? -4.363 8.892 26.603 1.00 96.81 302 GLY A C 1
ATOM 2449 O O . GLY A 1 302 ? -5.130 8.830 27.568 1.00 96.81 302 GLY A O 1
ATOM 2450 N N . ARG A 1 303 ? -4.293 7.925 25.683 1.00 96.44 303 ARG A N 1
ATOM 2451 C CA . ARG A 1 303 ? -5.092 6.693 25.711 1.00 96.44 303 ARG A CA 1
ATOM 2452 C C . ARG A 1 303 ? -4.777 5.842 26.941 1.00 96.44 303 ARG A C 1
ATOM 2454 O O . ARG A 1 303 ? -5.707 5.348 27.575 1.00 96.44 303 ARG A O 1
ATOM 2461 N N . ALA A 1 304 ? -3.502 5.694 27.296 1.00 97.25 304 ALA A N 1
ATOM 2462 C CA . ALA A 1 304 ? -3.078 4.942 28.475 1.00 97.25 304 ALA A CA 1
ATOM 2463 C C . ALA A 1 304 ? -3.605 5.575 29.773 1.00 97.25 304 ALA A C 1
ATOM 2465 O O . ALA A 1 304 ? -4.162 4.870 30.615 1.00 97.25 304 ALA A O 1
ATOM 2466 N N . ARG A 1 305 ? -3.527 6.909 29.904 1.00 97.31 305 ARG A N 1
ATOM 2467 C CA . ARG A 1 305 ? -4.115 7.640 31.043 1.00 97.31 305 ARG A CA 1
ATOM 2468 C C . ARG A 1 305 ? -5.626 7.431 31.141 1.00 97.31 305 ARG A C 1
ATOM 2470 O O . ARG A 1 305 ? -6.143 7.194 32.231 1.00 97.31 305 ARG A O 1
ATOM 2477 N N . LEU A 1 306 ? -6.335 7.492 30.013 1.00 95.38 306 LEU A N 1
ATOM 2478 C CA . LEU A 1 306 ? -7.783 7.274 29.983 1.00 95.38 306 LEU A CA 1
ATOM 2479 C C . LEU A 1 306 ? -8.152 5.829 30.353 1.00 95.38 306 LEU A C 1
ATOM 2481 O O . LEU A 1 306 ? -9.121 5.617 31.076 1.00 95.38 306 LEU A O 1
ATOM 2485 N N . ALA A 1 307 ? -7.373 4.846 29.895 1.00 96.44 307 ALA A N 1
ATOM 2486 C CA . ALA A 1 307 ? -7.566 3.440 30.237 1.00 96.44 307 ALA A CA 1
ATOM 2487 C C . ALA A 1 307 ? -7.364 3.180 31.739 1.00 96.44 307 ALA A C 1
ATOM 2489 O O . ALA A 1 307 ? -8.200 2.519 32.349 1.00 96.44 307 ALA A O 1
ATOM 2490 N N . ALA A 1 308 ? -6.324 3.761 32.345 1.00 97.75 308 ALA A N 1
ATOM 2491 C CA . ALA A 1 308 ? -6.104 3.674 33.788 1.00 97.75 308 ALA A CA 1
ATOM 2492 C C . ALA A 1 308 ? -7.266 4.307 34.571 1.00 97.75 308 ALA A C 1
ATOM 2494 O O . ALA A 1 308 ? -7.825 3.689 35.472 1.00 97.75 308 ALA A O 1
ATOM 2495 N N . ARG A 1 309 ? -7.712 5.504 34.161 1.00 97.12 309 ARG A N 1
ATOM 2496 C CA . ARG A 1 309 ? -8.853 6.172 34.800 1.00 97.12 309 ARG A CA 1
ATOM 2497 C C . ARG A 1 309 ? -10.155 5.386 34.653 1.00 97.12 309 ARG A C 1
ATOM 2499 O O . ARG A 1 309 ? -10.987 5.405 35.554 1.00 97.12 309 ARG A O 1
ATOM 2506 N N . LYS A 1 310 ? -10.349 4.723 33.513 1.00 97.06 310 LYS A N 1
ATOM 2507 C CA . LYS A 1 310 ? -11.491 3.839 33.288 1.00 97.06 310 LYS A CA 1
ATOM 2508 C C . LYS A 1 310 ? -11.467 2.673 34.281 1.00 97.06 310 LYS A C 1
ATOM 2510 O O . LYS A 1 310 ? -12.491 2.429 34.902 1.00 97.06 310 LYS A O 1
ATOM 2515 N N . GLN A 1 311 ? -10.319 2.020 34.459 1.00 97.12 311 GLN A N 1
ATOM 2516 C CA . GLN A 1 311 ? -10.179 0.920 35.412 1.00 97.12 311 GLN A CA 1
ATOM 2517 C C . GLN A 1 311 ? -10.498 1.369 36.849 1.00 97.12 311 GLN A C 1
ATOM 2519 O O . GLN A 1 311 ? -11.295 0.723 37.518 1.00 97.12 311 GLN A O 1
ATOM 2524 N N . GLU A 1 312 ? -9.973 2.519 37.291 1.00 97.19 312 GLU A N 1
ATOM 2525 C CA . GLU A 1 312 ? -10.296 3.086 38.615 1.00 97.19 312 GLU A CA 1
ATOM 2526 C C . GLU A 1 312 ? -11.806 3.324 38.805 1.00 97.19 312 GLU A C 1
ATOM 2528 O O . GLU A 1 312 ? -12.349 3.124 39.890 1.00 97.19 312 GLU A O 1
ATOM 2533 N N . LEU A 1 313 ? -12.496 3.792 37.758 1.00 95.31 313 LEU A N 1
ATOM 2534 C CA . LEU A 1 313 ? -13.940 4.027 37.802 1.00 95.31 313 LEU A CA 1
ATOM 2535 C C . LEU A 1 313 ? -14.743 2.723 37.791 1.00 95.31 313 LEU A C 1
ATOM 2537 O O . LEU A 1 313 ? -15.784 2.667 38.438 1.00 95.31 313 LEU A O 1
ATOM 2541 N N . GLU A 1 314 ? -14.281 1.698 37.072 1.00 96.12 314 GLU A N 1
ATOM 2542 C CA . GLU A 1 314 ? -14.890 0.363 37.078 1.00 96.12 314 GLU A CA 1
ATOM 2543 C C . GLU A 1 314 ? -14.764 -0.294 38.460 1.00 96.12 314 GLU A C 1
ATOM 2545 O O . GLU A 1 314 ? -15.751 -0.824 38.962 1.00 96.12 314 GLU A O 1
ATOM 2550 N N . GLU A 1 315 ? -13.602 -0.184 39.111 1.00 97.12 315 GLU A N 1
ATOM 2551 C CA . GLU A 1 315 ? -13.390 -0.653 40.490 1.00 97.12 315 GLU A CA 1
ATOM 2552 C C . GLU A 1 315 ? -14.306 0.090 41.479 1.00 97.12 315 GLU A C 1
ATOM 2554 O O . GLU A 1 315 ? -15.009 -0.535 42.270 1.00 97.12 315 GLU A O 1
ATOM 2559 N N . LEU A 1 316 ? -14.397 1.423 41.379 1.00 97.25 316 LEU A N 1
ATOM 2560 C CA . LEU A 1 316 ? -15.303 2.211 42.223 1.00 97.25 316 LEU A CA 1
ATOM 2561 C C . LEU A 1 316 ? -16.778 1.838 42.010 1.00 97.25 316 LEU A C 1
ATOM 2563 O O . LEU A 1 316 ? -17.567 1.859 42.954 1.00 97.25 316 LEU A O 1
ATOM 2567 N N . MET A 1 317 ? -17.168 1.544 40.770 1.00 94.62 317 MET A N 1
ATOM 2568 C CA . MET A 1 317 ? -18.530 1.126 40.450 1.00 94.62 317 MET A CA 1
ATOM 2569 C C . MET A 1 317 ? -18.847 -0.224 41.094 1.00 94.62 317 MET A C 1
ATOM 2571 O O . MET A 1 317 ? -19.885 -0.332 41.738 1.00 94.62 317 MET A O 1
ATOM 2575 N N . GLN A 1 318 ? -17.933 -1.196 41.005 1.00 96.38 318 GLN A N 1
ATOM 2576 C CA . GLN A 1 318 ? -18.078 -2.499 41.664 1.00 96.38 318 GLN A CA 1
ATOM 2577 C C . GLN A 1 318 ? -18.209 -2.360 43.188 1.00 96.38 318 GLN A C 1
ATOM 2579 O O . GLN A 1 318 ? -19.097 -2.966 43.784 1.00 96.38 318 GLN A O 1
ATOM 2584 N N . ASP A 1 319 ? -17.393 -1.509 43.820 1.00 96.50 319 ASP A N 1
ATOM 2585 C CA . ASP A 1 319 ? -17.482 -1.244 45.264 1.00 96.50 319 ASP A CA 1
ATOM 2586 C C . ASP A 1 319 ? -18.834 -0.623 45.666 1.00 96.50 319 ASP A C 1
ATOM 2588 O O . ASP A 1 319 ? -19.387 -0.920 46.729 1.00 96.50 319 ASP A O 1
ATOM 2592 N N . LEU A 1 320 ? -19.372 0.279 44.836 1.00 95.44 320 LEU A N 1
ATOM 2593 C CA . LEU A 1 320 ? -20.673 0.905 45.074 1.00 95.44 320 LEU A CA 1
ATOM 2594 C C . LEU A 1 320 ? -21.833 -0.066 44.843 1.00 95.44 320 LEU A C 1
ATOM 2596 O O . LEU A 1 320 ? -22.785 -0.039 45.620 1.00 95.44 320 LEU A O 1
ATOM 2600 N N . GLU A 1 321 ? -21.755 -0.913 43.817 1.00 95.62 321 GLU A N 1
ATOM 2601 C CA . GLU A 1 321 ? -22.732 -1.975 43.556 1.00 95.62 321 GLU A CA 1
ATOM 2602 C C . GLU A 1 321 ? -22.793 -2.952 44.736 1.00 95.62 321 GLU A C 1
ATOM 2604 O O . GLU A 1 321 ? -23.875 -3.167 45.279 1.00 95.62 321 GLU A O 1
ATOM 2609 N N . ALA A 1 322 ? -21.643 -3.428 45.227 1.00 96.12 322 ALA A N 1
ATOM 2610 C CA . ALA A 1 322 ? -21.578 -4.309 46.396 1.00 96.12 322 ALA A CA 1
ATOM 2611 C C . ALA A 1 322 ? -22.196 -3.664 47.652 1.00 96.12 322 ALA A C 1
ATOM 2613 O O . ALA A 1 322 ? -22.956 -4.296 48.382 1.00 96.12 322 ALA A O 1
ATOM 2614 N N . ARG A 1 323 ? -21.935 -2.371 47.888 1.00 95.88 323 ARG A N 1
ATOM 2615 C CA . ARG A 1 323 ? -22.560 -1.624 48.994 1.00 95.88 323 ARG A CA 1
ATOM 2616 C C . ARG A 1 323 ? -24.072 -1.487 48.855 1.00 95.88 323 ARG A C 1
ATOM 2618 O O . ARG A 1 323 ? -24.773 -1.471 49.865 1.00 95.88 323 ARG A O 1
ATOM 2625 N N . ILE A 1 324 ? -24.571 -1.316 47.633 1.00 94.88 324 ILE A N 1
ATOM 2626 C CA . ILE A 1 324 ? -26.011 -1.255 47.378 1.00 94.88 324 ILE A CA 1
ATOM 2627 C C . ILE A 1 324 ? -26.638 -2.616 47.676 1.00 94.88 324 ILE A C 1
ATOM 2629 O O . ILE A 1 324 ? -27.639 -2.649 48.384 1.00 94.88 324 ILE A O 1
ATOM 2633 N N . GLU A 1 325 ? -26.031 -3.715 47.221 1.00 95.12 325 GLU A N 1
ATOM 2634 C CA . GLU A 1 325 ? -26.498 -5.075 47.525 1.00 95.12 325 GLU A CA 1
ATOM 2635 C C . GLU A 1 325 ? -26.546 -5.335 49.040 1.00 95.12 325 GLU A C 1
ATOM 2637 O O . GLU A 1 325 ? -27.570 -5.787 49.553 1.00 95.12 325 GLU A O 1
ATOM 2642 N N . GLU A 1 326 ? -25.497 -4.964 49.785 1.00 95.94 326 GLU A N 1
ATOM 2643 C CA . GLU A 1 326 ? -25.477 -5.080 51.252 1.00 95.94 326 GLU A CA 1
ATOM 2644 C C . GLU A 1 326 ? -26.617 -4.286 51.921 1.00 95.94 326 GLU A C 1
ATOM 2646 O O . GLU A 1 326 ? -27.283 -4.779 52.838 1.00 95.94 326 GLU A O 1
ATOM 2651 N N . GLU A 1 327 ? -26.880 -3.053 51.475 1.00 91.44 327 GLU A N 1
ATOM 2652 C CA . GLU A 1 327 ? -27.986 -2.249 52.010 1.00 91.44 327 GLU A CA 1
ATOM 2653 C C . GLU A 1 327 ? -29.361 -2.791 51.588 1.00 91.44 327 GLU A C 1
ATOM 2655 O O . GLU A 1 327 ? -30.303 -2.738 52.382 1.00 91.44 327 GLU A O 1
ATOM 2660 N N . GLU A 1 328 ? -29.501 -3.360 50.390 1.00 93.69 328 GLU A N 1
ATOM 2661 C CA . GLU A 1 328 ? -30.725 -4.040 49.953 1.00 93.69 328 GLU A CA 1
ATOM 2662 C C . GLU A 1 328 ? -31.014 -5.282 50.807 1.00 93.69 328 GLU A C 1
ATOM 2664 O O . GLU A 1 328 ? -32.146 -5.466 51.271 1.00 93.69 328 GLU A O 1
ATOM 2669 N N . GLU A 1 329 ? -30.001 -6.103 51.094 1.00 95.19 329 GLU A N 1
ATOM 2670 C CA . GLU A 1 329 ? -30.113 -7.224 52.030 1.00 95.19 329 GLU A CA 1
ATOM 2671 C C . GLU A 1 329 ? -30.513 -6.745 53.429 1.00 95.19 329 GLU A C 1
ATOM 2673 O O . GLU A 1 329 ? -31.416 -7.316 54.055 1.00 95.19 329 GLU A O 1
ATOM 2678 N N . ARG A 1 330 ? -29.914 -5.647 53.903 1.00 94.75 330 ARG A N 1
ATOM 2679 C CA . ARG A 1 330 ? -30.243 -5.040 55.197 1.00 94.75 330 ARG A CA 1
ATOM 2680 C C . ARG A 1 330 ? -31.686 -4.541 55.247 1.00 94.75 330 ARG A C 1
ATOM 2682 O O . ARG A 1 330 ? -32.389 -4.779 56.233 1.00 94.75 330 ARG A O 1
ATOM 2689 N N . VAL A 1 331 ? -32.160 -3.883 54.189 1.00 94.19 331 VAL A N 1
ATOM 2690 C CA . VAL A 1 331 ? -33.555 -3.437 54.054 1.00 94.19 331 VAL A CA 1
ATOM 2691 C C . VAL A 1 331 ? -34.504 -4.633 54.034 1.00 94.19 331 VAL A C 1
ATOM 2693 O O . VAL A 1 331 ? -35.536 -4.602 54.709 1.00 94.19 331 VAL A O 1
ATOM 2696 N N . ASN A 1 332 ? -34.158 -5.707 53.324 1.00 94.38 332 ASN A N 1
ATOM 2697 C CA . ASN A 1 332 ? -34.947 -6.936 53.294 1.00 94.38 332 ASN A CA 1
ATOM 2698 C C . ASN A 1 332 ? -35.012 -7.611 54.673 1.00 94.38 332 ASN A C 1
ATOM 2700 O O . ASN A 1 332 ? -36.094 -8.025 55.103 1.00 94.38 332 ASN A O 1
ATOM 2704 N N . ALA A 1 333 ? -33.896 -7.667 55.403 1.00 94.31 333 ALA A N 1
ATOM 2705 C CA . ALA A 1 333 ? -33.847 -8.188 56.766 1.00 94.31 333 ALA A CA 1
ATOM 2706 C C . ALA A 1 333 ? -34.742 -7.371 57.714 1.00 94.31 333 ALA A C 1
ATOM 2708 O O . ALA A 1 333 ? -35.610 -7.939 58.382 1.00 94.31 333 ALA A O 1
ATOM 2709 N N . LEU A 1 334 ? -34.615 -6.039 57.696 1.00 92.06 334 LEU A N 1
ATOM 2710 C CA . LEU A 1 334 ? -35.452 -5.130 58.489 1.00 92.06 334 LEU A CA 1
ATOM 2711 C C . LEU A 1 334 ? -36.936 -5.212 58.101 1.00 92.06 334 LEU A C 1
ATOM 2713 O O . LEU A 1 334 ? -37.809 -5.160 58.964 1.00 92.06 334 LEU A O 1
ATOM 2717 N N . SER A 1 335 ? -37.246 -5.369 56.813 1.00 94.06 335 SER A N 1
ATOM 2718 C CA . SER A 1 335 ? -38.614 -5.572 56.319 1.00 94.06 335 SER A CA 1
ATOM 2719 C C . SER A 1 335 ? -39.220 -6.869 56.866 1.00 94.06 335 SER A C 1
ATOM 2721 O O . SER A 1 335 ? -40.368 -6.883 57.321 1.00 94.06 335 SER A O 1
ATOM 2723 N N . ASN A 1 336 ? -38.443 -7.954 56.896 1.00 94.06 336 ASN A N 1
ATOM 2724 C CA . ASN A 1 336 ? -38.872 -9.232 57.459 1.00 94.06 336 ASN A CA 1
ATOM 2725 C C . ASN A 1 336 ? -39.043 -9.173 58.983 1.00 94.06 336 ASN A C 1
ATOM 2727 O O . ASN A 1 336 ? -40.030 -9.700 59.501 1.00 94.06 336 ASN A O 1
ATOM 2731 N N . GLU A 1 337 ? -38.141 -8.510 59.710 1.00 93.88 337 GLU A N 1
ATOM 2732 C CA . GLU A 1 337 ? -38.314 -8.260 61.147 1.00 93.88 337 GLU A CA 1
ATOM 2733 C C . GLU A 1 337 ? -39.545 -7.402 61.432 1.00 93.88 337 GLU A C 1
ATOM 2735 O O . GLU A 1 337 ? -40.341 -7.748 62.304 1.00 93.88 337 GLU A O 1
ATOM 2740 N N . LYS A 1 338 ? -39.766 -6.335 60.657 1.00 93.62 338 LYS A N 1
ATOM 2741 C CA . LYS A 1 338 ? -40.964 -5.498 60.766 1.00 93.62 338 LYS A CA 1
ATOM 2742 C C . LYS A 1 338 ? -42.239 -6.322 60.593 1.00 93.62 338 LYS A C 1
ATOM 2744 O O . LYS A 1 338 ? -43.165 -6.148 61.378 1.00 93.62 338 LYS A O 1
ATOM 2749 N N . LYS A 1 339 ? -42.290 -7.231 59.611 1.00 93.50 339 LYS A N 1
ATOM 2750 C CA . LYS A 1 339 ? -43.436 -8.139 59.421 1.00 93.50 339 LYS A CA 1
ATOM 2751 C C . LYS A 1 339 ? -43.647 -9.051 60.629 1.00 93.50 339 LYS A C 1
ATOM 2753 O O . LYS A 1 339 ? -44.777 -9.185 61.078 1.00 93.50 339 LYS A O 1
ATOM 2758 N N . LYS A 1 340 ? -42.579 -9.640 61.181 1.00 93.12 340 LYS A N 1
ATOM 2759 C CA . LYS A 1 340 ? -42.667 -10.465 62.401 1.00 93.12 340 LYS A CA 1
ATOM 2760 C C . LYS A 1 340 ? -43.195 -9.664 63.588 1.00 93.12 340 LYS A C 1
ATOM 2762 O O . LYS A 1 340 ? -44.075 -10.135 64.294 1.00 93.12 340 LYS A O 1
ATOM 2767 N N . LEU A 1 341 ? -42.687 -8.448 63.788 1.00 90.19 341 LEU A N 1
ATOM 2768 C CA . LEU A 1 341 ? -43.155 -7.561 64.850 1.00 90.19 341 LEU A CA 1
ATOM 2769 C C . LEU A 1 341 ? -44.611 -7.137 64.638 1.00 90.19 341 LEU A C 1
ATOM 2771 O O . LEU A 1 341 ? -45.351 -7.079 65.608 1.00 90.19 341 LEU A O 1
ATOM 2775 N N . GLN A 1 342 ? -45.040 -6.887 63.397 1.00 91.75 342 GLN A N 1
ATOM 2776 C CA . GLN A 1 342 ? -46.448 -6.613 63.092 1.00 91.75 342 GLN A CA 1
ATOM 2777 C C . GLN A 1 342 ? -47.354 -7.798 63.421 1.00 91.75 342 GLN A C 1
ATOM 2779 O O . GLN A 1 342 ? -48.396 -7.580 64.024 1.00 91.75 342 GLN A O 1
ATOM 2784 N N . ILE A 1 343 ? -46.948 -9.024 63.075 1.00 93.56 343 ILE A N 1
ATOM 2785 C CA . ILE A 1 343 ? -47.694 -10.237 63.441 1.00 93.56 343 ILE A CA 1
ATOM 2786 C C . ILE A 1 343 ? -47.773 -10.357 64.966 1.00 93.56 343 ILE A C 1
ATOM 2788 O O . ILE A 1 343 ? -48.861 -10.487 65.502 1.00 93.56 343 ILE A O 1
ATOM 2792 N N . ASN A 1 344 ? -46.654 -10.194 65.678 1.00 93.38 344 ASN A N 1
ATOM 2793 C CA . ASN A 1 344 ? -46.655 -10.242 67.143 1.00 93.38 344 ASN A CA 1
ATOM 2794 C C . ASN A 1 344 ? -47.552 -9.166 67.776 1.00 93.38 344 ASN A C 1
ATOM 2796 O O . ASN A 1 344 ? -48.181 -9.426 68.794 1.00 93.38 344 ASN A O 1
ATOM 2800 N N . ILE A 1 345 ? -47.578 -7.948 67.221 1.00 90.38 345 ILE A N 1
ATOM 2801 C CA . ILE A 1 345 ? -48.481 -6.887 67.690 1.00 90.38 345 ILE A CA 1
ATOM 2802 C C . ILE A 1 345 ? -49.930 -7.317 67.477 1.00 90.38 345 ILE A C 1
ATOM 2804 O O . ILE A 1 345 ? -50.716 -7.204 68.406 1.00 90.38 345 ILE A O 1
ATOM 2808 N N . GLN A 1 346 ? -50.256 -7.848 66.299 1.00 92.62 346 GLN A N 1
ATOM 2809 C CA . GLN A 1 346 ? -51.603 -8.305 65.976 1.00 92.62 346 GLN A CA 1
ATOM 2810 C C . GLN A 1 346 ? -52.053 -9.457 66.891 1.00 92.62 346 GLN A C 1
ATOM 2812 O O . GLN A 1 346 ? -53.158 -9.412 67.418 1.00 92.62 346 GLN A O 1
ATOM 2817 N N . ASP A 1 347 ? -51.178 -10.431 67.158 1.00 91.56 347 ASP A N 1
ATOM 2818 C CA . ASP A 1 347 ? -51.450 -11.534 68.090 1.00 91.56 347 ASP A CA 1
ATOM 2819 C C . ASP A 1 347 ? -51.675 -11.020 69.524 1.00 91.56 347 ASP A C 1
ATOM 2821 O O . ASP A 1 347 ? -52.544 -11.511 70.243 1.00 91.56 347 ASP A O 1
ATOM 2825 N N . LEU A 1 348 ? -50.891 -10.028 69.965 1.00 89.00 348 LEU A N 1
ATOM 2826 C CA . LEU A 1 348 ? -51.054 -9.404 71.282 1.00 89.00 348 LEU A CA 1
ATOM 2827 C C . LEU A 1 348 ? -52.333 -8.563 71.371 1.00 89.00 348 LEU A C 1
ATOM 2829 O O . LEU A 1 348 ? -52.952 -8.526 72.431 1.00 89.00 348 LEU A O 1
ATOM 2833 N N . GLU A 1 349 ? -52.717 -7.884 70.289 1.00 90.12 349 GLU A N 1
ATOM 2834 C CA . GLU A 1 349 ? -53.988 -7.164 70.184 1.00 90.12 349 GLU A CA 1
ATOM 2835 C C . GLU A 1 349 ? -55.172 -8.137 70.272 1.00 90.12 349 GLU A C 1
ATOM 2837 O O . GLU A 1 349 ? -56.090 -7.895 71.052 1.00 90.12 349 GLU A O 1
ATOM 2842 N N . GLU A 1 350 ? -55.120 -9.272 69.568 1.00 91.06 350 GLU A N 1
ATOM 2843 C CA . GLU A 1 350 ? -56.155 -10.314 69.627 1.00 91.06 350 GLU A CA 1
ATOM 2844 C C . GLU A 1 350 ? -56.242 -10.947 71.026 1.00 91.06 350 GLU A C 1
ATOM 2846 O O . GLU A 1 350 ? -57.328 -11.041 71.595 1.00 91.06 350 GLU A O 1
ATOM 2851 N N . GLN A 1 351 ? -55.103 -11.280 71.647 1.00 90.25 351 GLN A N 1
ATOM 2852 C CA . GLN A 1 351 ? -55.065 -11.754 73.039 1.00 90.25 351 GLN A CA 1
ATOM 2853 C C . GLN A 1 351 ? -55.647 -10.730 74.020 1.00 90.25 351 GLN A C 1
ATOM 2855 O O . GLN A 1 351 ? -56.318 -11.102 74.984 1.00 90.25 351 GLN A O 1
ATOM 2860 N N . LEU A 1 352 ? -55.391 -9.436 73.800 1.00 87.88 352 LEU A N 1
ATOM 2861 C CA . LEU A 1 352 ? -55.950 -8.375 74.629 1.00 87.88 352 LEU A CA 1
ATOM 2862 C C . LEU A 1 352 ? -57.472 -8.289 74.461 1.00 87.88 352 LEU A C 1
ATOM 2864 O O . LEU A 1 352 ? -58.173 -8.192 75.467 1.00 87.88 352 LEU A O 1
ATOM 2868 N N . GLU A 1 353 ? -57.988 -8.368 73.231 1.00 89.25 353 GLU A N 1
ATOM 2869 C CA . GLU A 1 353 ? -59.431 -8.410 72.966 1.00 89.25 353 GLU A CA 1
ATOM 2870 C C . GLU A 1 353 ? -60.096 -9.641 73.604 1.00 89.25 353 GLU A C 1
ATOM 2872 O O . GLU A 1 353 ? -61.165 -9.519 74.210 1.00 89.25 353 GLU A O 1
ATOM 2877 N N . GLU A 1 354 ? -59.461 -10.815 73.533 1.00 88.81 354 GLU A N 1
ATOM 2878 C CA . GLU A 1 354 ? -59.944 -12.036 74.187 1.00 88.81 354 GLU A CA 1
ATOM 2879 C C . GLU A 1 354 ? -60.004 -11.888 75.713 1.00 88.81 354 GLU A C 1
ATOM 2881 O O . GLU A 1 354 ? -61.021 -12.222 76.330 1.00 88.81 354 GLU A O 1
ATOM 2886 N N . GLU A 1 355 ? -58.953 -11.345 76.334 1.00 84.06 355 GLU A N 1
ATOM 2887 C CA . GLU A 1 355 ? -58.915 -11.067 77.773 1.00 84.06 355 GLU A CA 1
ATOM 2888 C C . GLU A 1 355 ? -59.938 -9.995 78.179 1.00 84.06 355 GLU A C 1
ATOM 2890 O O . GLU A 1 355 ? -60.605 -10.120 79.210 1.00 84.06 355 GLU A O 1
ATOM 2895 N N . GLU A 1 356 ? -60.137 -8.953 77.367 1.00 86.75 356 GLU A N 1
ATOM 2896 C CA . GLU A 1 356 ? -61.181 -7.950 77.588 1.00 86.75 356 GLU A CA 1
ATOM 2897 C C . GLU A 1 356 ? -62.588 -8.558 77.491 1.00 86.75 356 GLU A C 1
ATOM 2899 O O . GLU A 1 356 ? -63.441 -8.281 78.346 1.00 86.75 356 GLU A O 1
ATOM 2904 N N . ALA A 1 357 ? -62.833 -9.438 76.518 1.00 88.38 357 ALA A N 1
ATOM 2905 C CA . ALA A 1 357 ? -64.089 -10.168 76.372 1.00 88.38 357 ALA A CA 1
ATOM 2906 C C . ALA A 1 357 ? -64.324 -11.137 77.544 1.00 88.38 357 ALA A C 1
ATOM 2908 O O . ALA A 1 357 ? -65.422 -11.179 78.116 1.00 88.38 357 ALA A O 1
ATOM 2909 N N . ALA A 1 358 ? -63.292 -11.874 77.965 1.00 87.31 358 ALA A N 1
ATOM 2910 C CA . ALA A 1 358 ? -63.332 -12.740 79.141 1.00 87.31 358 ALA A CA 1
ATOM 2911 C C . ALA A 1 358 ? -63.623 -11.931 80.412 1.00 87.31 358 ALA A C 1
ATOM 2913 O O . ALA A 1 358 ? -64.470 -12.316 81.224 1.00 87.31 358 ALA A O 1
ATOM 2914 N N . ARG A 1 359 ? -62.998 -10.759 80.557 1.00 86.69 359 ARG A N 1
ATOM 2915 C CA . ARG A 1 359 ? -63.239 -9.832 81.665 1.00 86.69 359 ARG A CA 1
ATOM 2916 C C . ARG A 1 359 ? -64.661 -9.275 81.656 1.00 86.69 359 ARG A C 1
ATOM 2918 O O . ARG A 1 359 ? -65.277 -9.202 82.721 1.00 86.69 359 ARG A O 1
ATOM 2925 N N . GLN A 1 360 ? -65.215 -8.916 80.496 1.00 86.69 360 GLN A N 1
ATOM 2926 C CA . GLN A 1 360 ? -66.624 -8.517 80.375 1.00 86.69 360 GLN A CA 1
ATOM 2927 C C . GLN A 1 360 ? -67.569 -9.658 80.762 1.00 86.69 360 GLN A C 1
ATOM 2929 O O . GLN A 1 360 ? -68.537 -9.436 81.493 1.00 86.69 360 GLN A O 1
ATOM 2934 N N . LYS A 1 361 ? -67.275 -10.888 80.331 1.00 87.19 361 LYS A N 1
ATOM 2935 C CA . LYS A 1 361 ? -68.057 -12.073 80.693 1.00 87.19 361 LYS A CA 1
ATOM 2936 C C . LYS A 1 361 ? -68.017 -12.339 82.199 1.00 87.19 361 LYS A C 1
ATOM 2938 O O . LYS A 1 361 ? -69.071 -12.497 82.808 1.00 87.19 361 LYS A O 1
ATOM 2943 N N . LEU A 1 362 ? -66.837 -12.294 82.817 1.00 81.31 362 LEU A N 1
ATOM 2944 C CA . LEU A 1 362 ? -66.680 -12.404 84.271 1.00 81.31 362 LEU A CA 1
ATOM 2945 C C . LEU A 1 362 ? -67.407 -11.278 85.014 1.00 81.31 362 LEU A C 1
ATOM 2947 O O . LEU A 1 362 ? -67.977 -11.506 86.079 1.00 81.31 362 LEU A O 1
ATOM 2951 N N . HIS A 1 363 ? -67.431 -10.063 84.462 1.00 83.25 363 HIS A N 1
ATOM 2952 C CA . HIS A 1 363 ? -68.200 -8.961 85.034 1.00 83.25 363 HIS A CA 1
ATOM 2953 C C . HIS A 1 363 ? -69.712 -9.236 84.991 1.00 83.25 363 HIS A C 1
ATOM 2955 O O . HIS A 1 363 ? -70.395 -9.042 85.995 1.00 83.25 363 HIS A O 1
ATOM 2961 N N . LEU A 1 364 ? -70.228 -9.746 83.869 1.00 84.81 364 LEU A N 1
ATOM 2962 C CA . LEU A 1 364 ? -71.624 -10.173 83.736 1.00 84.81 364 LEU A CA 1
ATOM 2963 C C . LEU A 1 364 ? -71.969 -11.317 84.699 1.00 84.81 364 LEU A C 1
ATOM 2965 O O . LEU A 1 364 ? -73.000 -11.260 85.368 1.00 84.81 364 LEU A O 1
ATOM 2969 N N . GLU A 1 365 ? -71.105 -12.326 84.813 1.00 82.50 365 GLU A N 1
ATOM 2970 C CA . GLU A 1 365 ? -71.267 -13.439 85.756 1.00 82.50 365 GLU A CA 1
ATOM 2971 C C . GLU A 1 365 ? -71.256 -12.955 87.209 1.00 82.50 365 GLU A C 1
ATOM 2973 O O . GLU A 1 365 ? -72.110 -13.365 87.995 1.00 82.50 365 GLU A O 1
ATOM 2978 N N . LYS A 1 366 ? -70.362 -12.021 87.558 1.00 88.12 366 LYS A N 1
ATOM 2979 C CA . LYS A 1 366 ? -70.352 -11.372 88.873 1.00 88.12 366 LYS A CA 1
ATOM 2980 C C . LYS A 1 366 ? -71.680 -10.671 89.148 1.00 88.12 366 LYS A C 1
ATOM 2982 O O . LYS A 1 366 ? -72.268 -10.902 90.196 1.00 88.12 366 LYS A O 1
ATOM 2987 N N . VAL A 1 367 ? -72.182 -9.860 88.214 1.00 87.38 367 VAL A N 1
ATOM 2988 C CA . VAL A 1 367 ? -73.471 -9.162 88.374 1.00 87.38 367 VAL A CA 1
ATOM 2989 C C . VAL A 1 367 ? -74.623 -10.159 88.553 1.00 87.38 367 VAL A C 1
ATOM 2991 O O . VAL A 1 367 ? -75.505 -9.944 89.385 1.00 87.38 367 VAL A O 1
ATOM 2994 N N . GLN A 1 368 ? -74.615 -11.276 87.820 1.00 82.38 368 GLN A N 1
ATOM 2995 C CA . GLN A 1 368 ? -75.608 -12.341 87.982 1.00 82.38 368 GLN A CA 1
ATOM 2996 C C . GLN A 1 368 ? -75.502 -13.053 89.337 1.00 82.38 368 GLN A C 1
ATOM 2998 O O . GLN A 1 368 ? -76.529 -13.379 89.937 1.00 82.38 368 GLN A O 1
ATOM 3003 N N . LEU A 1 369 ? -74.286 -13.313 89.822 1.00 77.12 369 LEU A N 1
ATOM 3004 C CA . LEU A 1 369 ? -74.052 -13.906 91.137 1.00 77.12 369 LEU A CA 1
ATOM 3005 C C . LEU A 1 369 ? -74.461 -12.950 92.257 1.00 77.12 369 LEU A C 1
ATOM 3007 O O . LEU A 1 369 ? -75.187 -13.380 93.144 1.00 77.12 369 LEU A O 1
ATOM 3011 N N . ASP A 1 370 ? -74.102 -11.668 92.174 1.00 81.44 370 ASP A N 1
ATOM 3012 C CA . ASP A 1 370 ? -74.522 -10.630 93.125 1.00 81.44 370 ASP A CA 1
ATOM 3013 C C . ASP A 1 370 ? -76.060 -10.518 93.174 1.00 81.44 370 ASP A C 1
ATOM 3015 O O . ASP A 1 370 ? -76.649 -10.398 94.249 1.00 81.44 370 ASP A O 1
ATOM 3019 N N . ALA A 1 371 ? -76.743 -10.637 92.028 1.00 81.00 371 ALA A N 1
ATOM 3020 C CA . ALA A 1 371 ? -78.206 -10.668 91.972 1.00 81.00 371 ALA A CA 1
ATOM 3021 C C . ALA A 1 371 ? -78.807 -11.928 92.626 1.00 81.00 371 ALA A C 1
ATOM 3023 O O . ALA A 1 371 ? -79.810 -11.838 93.336 1.00 81.00 371 ALA A O 1
ATOM 3024 N N . LYS A 1 372 ? -78.202 -13.107 92.418 1.00 79.88 372 LYS A N 1
ATOM 3025 C CA . LYS A 1 372 ? -78.610 -14.348 93.103 1.00 79.88 372 LYS A CA 1
ATOM 3026 C C . LYS A 1 372 ? -78.354 -14.279 94.604 1.00 79.88 372 LYS A C 1
ATOM 3028 O O . LYS A 1 372 ? -79.171 -14.780 95.368 1.00 79.88 372 LYS A O 1
ATOM 3033 N N . LEU A 1 373 ? -77.246 -13.667 95.012 1.00 77.50 373 LEU A N 1
ATOM 3034 C CA . LEU A 1 373 ? -76.867 -13.495 96.408 1.00 77.50 373 LEU A CA 1
ATOM 3035 C C . LEU A 1 373 ? -77.883 -12.596 97.115 1.00 77.50 373 LEU A C 1
ATOM 3037 O O . LEU A 1 373 ? -78.438 -13.016 98.122 1.00 77.50 373 LEU A O 1
ATOM 3041 N N . LYS A 1 374 ? -78.265 -11.465 96.505 1.00 81.38 374 LYS A N 1
ATOM 3042 C CA . LYS A 1 374 ? -79.380 -10.630 96.985 1.00 81.38 374 LYS A CA 1
ATOM 3043 C C . LYS A 1 374 ? -80.686 -11.401 97.145 1.00 81.38 374 LYS A C 1
ATOM 3045 O O . LYS A 1 374 ? -81.376 -11.252 98.143 1.00 81.38 374 LYS A O 1
ATOM 3050 N N . LYS A 1 375 ? -81.027 -12.241 96.168 1.00 81.94 375 LYS A N 1
ATOM 3051 C CA . LYS A 1 375 ? -82.248 -13.048 96.228 1.00 81.94 375 LYS A CA 1
ATOM 3052 C C . LYS A 1 375 ? -82.198 -14.084 97.359 1.00 81.94 375 LYS A C 1
ATOM 3054 O O . LYS A 1 375 ? -83.187 -14.277 98.053 1.00 81.94 375 LYS A O 1
ATOM 3059 N N . MET A 1 376 ? -81.046 -14.722 97.566 1.00 71.38 376 MET A N 1
ATOM 3060 C CA . MET A 1 376 ? -80.816 -15.631 98.693 1.00 71.38 376 MET A CA 1
ATOM 3061 C C . MET A 1 376 ? -80.863 -14.888 100.035 1.00 71.38 376 MET A C 1
ATOM 3063 O O . MET A 1 376 ? -81.421 -15.412 100.988 1.00 71.38 376 MET A O 1
ATOM 3067 N N . GLU A 1 377 ? -80.325 -13.669 100.123 1.00 75.88 377 GLU A N 1
ATOM 3068 C CA . GLU A 1 377 ? -80.430 -12.815 101.315 1.00 75.88 377 GLU A CA 1
ATOM 3069 C C . GLU A 1 377 ? -81.891 -12.447 101.621 1.00 75.88 377 GLU A C 1
ATOM 3071 O O . GLU A 1 377 ? -82.314 -12.513 102.775 1.00 75.88 377 GLU A O 1
ATOM 3076 N N . GLU A 1 378 ? -82.686 -12.122 100.595 1.00 78.94 378 GLU A N 1
ATOM 3077 C CA . GLU A 1 378 ? -84.131 -11.891 100.722 1.00 78.94 378 GLU A CA 1
ATOM 3078 C C . GLU A 1 378 ? -84.872 -13.154 101.190 1.00 78.94 378 GLU A C 1
ATOM 3080 O O . GLU A 1 378 ? -85.718 -13.073 102.081 1.00 78.94 378 GLU A O 1
ATOM 3085 N N . GLU A 1 379 ? -84.541 -14.326 100.636 1.00 74.56 379 GLU A N 1
ATOM 3086 C CA . GLU A 1 379 ? -85.098 -15.618 101.059 1.00 74.56 379 GLU A CA 1
ATOM 3087 C C . GLU A 1 379 ? -84.720 -15.948 102.511 1.00 74.56 379 GLU A C 1
ATOM 3089 O O . GLU A 1 379 ? -85.596 -16.341 103.282 1.00 74.56 379 GLU A O 1
ATOM 3094 N N . VAL A 1 380 ? -83.464 -15.707 102.914 1.00 76.00 380 VAL A N 1
ATOM 3095 C CA . VAL A 1 380 ? -82.986 -15.880 104.295 1.00 76.00 380 VAL A CA 1
ATOM 3096 C C . VAL A 1 380 ? -83.783 -15.003 105.253 1.00 76.00 380 VAL A C 1
ATOM 3098 O O . VAL A 1 380 ? -84.319 -15.531 106.228 1.00 76.00 380 VAL A O 1
ATOM 3101 N N . ALA A 1 381 ? -83.948 -13.713 104.949 1.00 78.00 381 ALA A N 1
ATOM 3102 C CA . ALA A 1 381 ? -84.751 -12.796 105.759 1.00 78.00 381 ALA A CA 1
ATOM 3103 C C . ALA A 1 381 ? -86.215 -13.265 105.889 1.00 78.00 381 ALA A C 1
ATOM 3105 O O . ALA A 1 381 ? -86.825 -13.158 106.955 1.00 78.00 381 ALA A O 1
ATOM 3106 N N . LEU A 1 382 ? -86.772 -13.850 104.824 1.00 77.06 382 LEU A N 1
ATOM 3107 C CA . LEU A 1 382 ? -88.116 -14.431 104.818 1.00 77.06 382 LEU A CA 1
ATOM 3108 C C . LEU A 1 382 ? -88.210 -15.668 105.727 1.00 77.06 382 LEU A C 1
ATOM 3110 O O . LEU A 1 382 ? -89.167 -15.799 106.494 1.00 77.06 382 LEU A O 1
ATOM 3114 N N . THR A 1 383 ? -87.207 -16.552 105.696 1.00 71.25 383 THR A N 1
ATOM 3115 C CA . THR A 1 383 ? -87.102 -17.685 106.634 1.00 71.25 383 THR A CA 1
ATOM 3116 C C . THR A 1 383 ? -86.844 -17.250 108.074 1.00 71.25 383 THR A C 1
ATOM 3118 O O . THR A 1 383 ? -87.363 -17.883 108.992 1.00 71.25 383 THR A O 1
ATOM 3121 N N . GLU A 1 384 ? -86.088 -16.179 108.312 1.00 72.81 384 GLU A N 1
ATOM 3122 C CA . GLU A 1 384 ? -85.892 -15.622 109.654 1.00 72.81 384 GLU A CA 1
ATOM 3123 C C . GLU A 1 384 ? -87.205 -15.075 110.228 1.00 72.81 384 GLU A C 1
ATOM 3125 O O . GLU A 1 384 ? -87.528 -15.354 111.385 1.00 72.81 384 GLU A O 1
ATOM 3130 N N . ASP A 1 385 ? -88.018 -14.389 109.417 1.00 74.75 385 ASP A N 1
ATOM 3131 C CA . ASP A 1 385 ? -89.344 -13.911 109.825 1.00 74.75 385 ASP A CA 1
ATOM 3132 C C . ASP A 1 385 ? -90.322 -15.075 110.098 1.00 74.75 385 ASP A C 1
ATOM 3134 O O . ASP A 1 385 ? -91.107 -15.043 111.052 1.00 74.75 385 ASP A O 1
ATOM 3138 N N . GLN A 1 386 ? -90.233 -16.163 109.322 1.00 71.69 386 GLN A N 1
ATOM 3139 C CA . GLN A 1 386 ? -90.959 -17.410 109.605 1.00 71.69 386 GLN A CA 1
ATOM 3140 C C . GLN A 1 386 ? -90.493 -18.065 110.917 1.00 71.69 386 GLN A C 1
ATOM 3142 O O . GLN A 1 386 ? -91.324 -18.472 111.732 1.00 71.69 386 GLN A O 1
ATOM 3147 N N . ASN A 1 387 ? -89.184 -18.113 111.175 1.00 69.31 387 ASN A N 1
ATOM 3148 C CA . ASN A 1 387 ? -88.622 -18.653 112.416 1.00 69.31 387 ASN A CA 1
ATOM 3149 C C . ASN A 1 387 ? -89.033 -17.833 113.647 1.00 69.31 387 ASN A C 1
ATOM 3151 O O . ASN A 1 387 ? -89.344 -18.402 114.694 1.00 69.31 387 ASN A O 1
ATOM 3155 N N . GLN A 1 388 ? -89.096 -16.504 113.535 1.00 73.81 388 GLN A N 1
ATOM 3156 C CA . GLN A 1 388 ? -89.582 -15.651 114.622 1.00 73.81 388 GLN A CA 1
ATOM 3157 C C . GLN A 1 388 ? -91.064 -15.888 114.941 1.00 73.81 388 GLN A C 1
ATOM 3159 O O . GLN A 1 388 ? -91.458 -15.808 116.108 1.00 73.81 388 GLN A O 1
ATOM 3164 N N . LYS A 1 389 ? -91.891 -16.208 113.937 1.00 74.12 389 LYS A N 1
ATOM 3165 C CA . LYS A 1 389 ? -93.298 -16.594 114.145 1.00 74.12 389 LYS A CA 1
ATOM 3166 C C . LYS A 1 389 ? -93.406 -17.936 114.875 1.00 74.12 389 LYS A C 1
ATOM 3168 O O . LYS A 1 389 ? -94.122 -18.015 11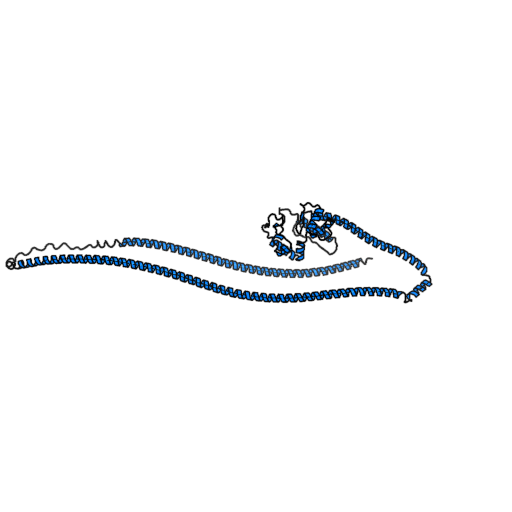5.871 1.00 74.12 389 LYS A O 1
ATOM 3173 N N . LEU A 1 390 ? -92.611 -18.932 114.479 1.00 60.19 390 LEU A N 1
ATOM 3174 C CA . LEU A 1 390 ? -92.555 -20.242 115.144 1.00 60.19 390 LEU A CA 1
ATOM 3175 C C . LEU A 1 390 ? -92.027 -20.159 116.590 1.00 60.19 390 LEU A C 1
ATOM 3177 O O . LEU A 1 390 ? -92.535 -20.837 117.482 1.00 60.19 390 LEU A O 1
ATOM 3181 N N . LEU A 1 391 ? -91.057 -19.281 116.867 1.00 67.00 391 LEU A N 1
ATOM 3182 C CA . LEU A 1 391 ? -90.566 -19.017 118.228 1.00 67.00 391 LEU A CA 1
ATOM 3183 C C . LEU A 1 391 ? -91.647 -18.426 119.147 1.00 67.00 391 LEU A C 1
ATOM 3185 O O . LEU A 1 391 ? -91.680 -18.744 120.337 1.00 67.00 391 LEU A O 1
ATOM 3189 N N . LYS A 1 392 ? -92.549 -17.593 118.611 1.00 72.31 392 LYS A N 1
ATOM 3190 C CA . LYS A 1 392 ? -93.691 -17.053 119.368 1.00 72.31 392 LYS A CA 1
ATOM 3191 C C . LYS A 1 392 ? -94.742 -18.127 119.660 1.00 72.31 392 LYS A C 1
ATOM 3193 O O . LYS A 1 392 ? -95.271 -18.148 120.767 1.00 72.31 392 LYS A O 1
ATOM 3198 N N . GLU A 1 393 ? -94.992 -19.042 118.725 1.00 64.81 393 GLU A N 1
ATOM 3199 C CA . GLU A 1 393 ? -95.887 -20.191 118.941 1.00 64.81 393 GLU A CA 1
ATOM 3200 C C . GLU A 1 393 ? -95.330 -21.172 119.983 1.00 64.81 393 GLU A C 1
ATOM 3202 O O . GLU A 1 393 ? -96.067 -21.631 120.856 1.00 64.81 393 GLU A O 1
ATOM 3207 N N . LYS A 1 394 ? -94.013 -21.421 119.971 1.00 58.97 394 LYS A N 1
ATOM 3208 C CA . LYS A 1 394 ? -93.333 -22.262 120.969 1.00 58.97 394 LYS A CA 1
ATOM 3209 C C . LYS A 1 394 ? -93.516 -21.737 122.400 1.00 58.97 394 LYS A C 1
ATOM 3211 O O . LYS A 1 394 ? -93.806 -22.514 123.307 1.00 58.97 394 LYS A O 1
ATOM 3216 N N . LYS A 1 395 ? -93.407 -20.419 122.594 1.00 68.75 395 LYS A N 1
ATOM 3217 C CA . LYS A 1 395 ? -93.499 -19.777 123.916 1.00 68.75 395 LYS A CA 1
ATOM 3218 C C . LYS A 1 395 ? -94.888 -19.920 124.560 1.00 68.75 395 LYS A C 1
ATOM 3220 O O . LYS A 1 395 ? -94.993 -20.094 125.767 1.00 68.75 395 LYS A O 1
ATOM 3225 N N . ILE A 1 396 ? -95.946 -19.922 123.745 1.00 70.25 396 ILE A N 1
ATOM 3226 C CA . ILE A 1 396 ? -97.340 -20.098 124.196 1.00 70.25 396 ILE A CA 1
ATOM 3227 C C . ILE A 1 396 ? -97.607 -21.547 124.641 1.00 70.25 396 ILE A C 1
ATOM 3229 O O . ILE A 1 396 ? -98.416 -21.792 125.536 1.00 70.25 396 ILE A O 1
ATOM 3233 N N . ILE A 1 397 ? -96.924 -22.522 124.035 1.00 60.22 397 ILE A N 1
ATOM 3234 C CA . ILE A 1 397 ? -97.044 -23.941 124.401 1.00 60.22 397 ILE A CA 1
ATOM 3235 C C . ILE A 1 397 ? -96.267 -24.245 125.694 1.00 60.22 397 ILE A C 1
ATOM 3237 O O . ILE A 1 397 ? -96.747 -25.025 126.516 1.00 60.22 397 ILE A O 1
ATOM 3241 N N . GLU A 1 398 ? -95.120 -23.595 125.918 1.00 59.91 398 GLU A N 1
ATOM 3242 C CA . GLU A 1 398 ? -94.316 -23.750 127.144 1.00 59.91 398 GLU A CA 1
ATOM 3243 C C . GLU A 1 398 ? -95.025 -23.205 128.401 1.00 59.91 398 GLU A C 1
ATOM 3245 O O . GLU A 1 398 ? -94.965 -23.838 129.454 1.00 59.91 398 GLU A O 1
ATOM 3250 N N . GLU A 1 399 ? -95.777 -22.102 128.304 1.00 64.38 399 GLU A N 1
ATOM 3251 C CA . GLU A 1 399 ? -96.571 -21.573 129.433 1.00 64.38 399 GLU A CA 1
ATOM 3252 C C . GLU A 1 399 ? -97.741 -22.501 129.810 1.00 64.38 399 GLU A C 1
ATOM 3254 O O . GLU A 1 399 ? -98.058 -22.665 130.986 1.00 64.38 399 GLU A O 1
ATOM 3259 N N . ARG A 1 400 ? -98.319 -23.210 128.832 1.00 62.31 400 ARG A N 1
ATOM 3260 C CA . ARG A 1 400 ? -99.425 -24.159 129.046 1.00 62.31 400 ARG A CA 1
ATOM 3261 C C . ARG A 1 400 ? -98.983 -25.484 129.682 1.00 62.31 400 ARG A C 1
ATOM 3263 O O . ARG A 1 400 ? -99.814 -26.193 130.245 1.00 62.31 400 ARG A O 1
ATOM 3270 N N . ALA A 1 401 ? -97.695 -25.821 129.590 1.00 56.34 401 ALA A N 1
ATOM 3271 C CA . ALA A 1 401 ? -97.116 -27.032 130.169 1.00 56.34 401 ALA A CA 1
ATOM 3272 C C . ALA A 1 401 ? -96.787 -26.888 131.670 1.00 56.34 401 ALA A C 1
ATOM 3274 O O . ALA A 1 401 ? -96.855 -27.875 132.402 1.00 56.34 401 ALA A O 1
ATOM 3275 N N . ASN A 1 402 ? -96.490 -25.675 132.150 1.00 59.62 402 ASN A N 1
ATOM 3276 C CA . ASN A 1 402 ? -96.135 -25.442 133.556 1.00 59.62 402 ASN A CA 1
ATOM 3277 C C . ASN A 1 402 ? -97.347 -25.457 134.510 1.00 59.62 402 ASN A C 1
ATOM 3279 O O . ASN A 1 402 ? -97.218 -25.961 135.624 1.00 59.62 402 ASN A O 1
ATOM 3283 N N . ASP A 1 403 ? -98.533 -25.027 134.068 1.00 55.66 403 ASP A N 1
ATOM 3284 C CA . ASP A 1 403 ? -99.756 -25.054 134.896 1.00 55.66 403 ASP A CA 1
ATOM 3285 C C . ASP A 1 403 ? -100.304 -26.481 135.136 1.00 55.66 403 ASP A C 1
ATOM 3287 O O . ASP A 1 403 ? -100.930 -26.757 136.161 1.00 55.66 403 ASP A O 1
ATOM 3291 N N . LEU A 1 404 ? -100.027 -27.425 134.226 1.00 55.34 404 LEU A N 1
ATOM 3292 C CA . LEU A 1 404 ? -100.424 -28.840 134.334 1.00 55.34 404 LEU A CA 1
ATOM 3293 C C . LEU A 1 404 ? -99.467 -29.678 135.203 1.00 55.34 404 LEU A C 1
ATOM 3295 O O . LEU A 1 404 ? -99.847 -30.737 135.698 1.00 55.34 404 LEU A O 1
ATOM 3299 N N . SER A 1 405 ? -98.240 -29.199 135.432 1.00 54.94 405 SER A N 1
ATOM 3300 C CA . SER A 1 405 ? -97.227 -29.901 136.231 1.00 54.94 405 SER A CA 1
ATOM 3301 C C . SER A 1 405 ? -97.431 -29.755 137.746 1.00 54.94 405 SER A C 1
ATOM 3303 O O . SER A 1 405 ? -96.878 -30.548 138.505 1.00 54.94 405 SER A O 1
ATOM 3305 N N . GLN A 1 406 ? -98.211 -28.767 138.203 1.00 57.59 406 GLN A N 1
ATOM 3306 C CA . GLN A 1 406 ? -98.422 -28.496 139.633 1.00 57.59 406 GLN A CA 1
ATOM 3307 C C . GLN A 1 406 ? -99.638 -29.233 140.225 1.00 57.59 406 GLN A C 1
ATOM 3309 O O . GLN A 1 406 ? -99.681 -29.468 141.427 1.00 57.59 406 GLN A O 1
ATOM 3314 N N . THR A 1 407 ? -100.593 -29.665 139.394 1.00 55.78 407 THR A N 1
ATOM 3315 C CA . THR A 1 407 ? -101.783 -30.433 139.820 1.00 55.78 407 THR A CA 1
ATOM 3316 C C . THR A 1 407 ? -101.567 -31.952 139.829 1.00 55.78 407 THR A C 1
ATOM 3318 O O . THR A 1 407 ? -102.368 -32.678 140.406 1.00 55.78 407 THR A O 1
ATOM 3321 N N . LEU A 1 408 ? -100.473 -32.446 139.238 1.00 47.69 408 LEU A N 1
ATOM 3322 C CA . LEU A 1 408 ? -100.155 -33.879 139.157 1.00 47.69 408 LEU A CA 1
ATOM 3323 C C . LEU A 1 408 ? -99.369 -34.403 140.381 1.00 47.69 408 LEU A C 1
ATOM 3325 O O . LEU A 1 408 ? -99.349 -35.604 140.637 1.00 47.69 408 LEU A O 1
ATOM 3329 N N . ALA A 1 409 ? -98.777 -33.511 141.185 1.00 52.84 409 ALA A N 1
ATOM 3330 C CA . ALA A 1 409 ? -97.970 -33.868 142.358 1.00 52.84 409 ALA A CA 1
ATOM 3331 C C . ALA A 1 409 ? -98.787 -34.369 143.573 1.00 52.84 409 ALA A C 1
ATOM 3333 O O . ALA A 1 409 ? -98.203 -34.912 144.509 1.00 52.84 409 ALA A O 1
ATOM 3334 N N . GLU A 1 410 ? -100.119 -34.231 143.564 1.00 53.53 410 GLU A N 1
ATOM 3335 C CA . GLU A 1 410 ? -101.005 -34.720 144.636 1.00 53.53 410 GLU A CA 1
ATOM 3336 C C . GLU A 1 410 ? -101.599 -36.123 144.360 1.00 53.53 410 GLU A C 1
ATOM 3338 O O . GLU A 1 410 ? -102.121 -36.746 145.282 1.00 53.53 410 GLU A O 1
ATOM 3343 N N . GLU A 1 411 ? -101.463 -36.678 143.143 1.00 49.94 411 GLU A N 1
ATOM 3344 C CA . GLU A 1 411 ? -102.113 -37.948 142.736 1.00 49.94 411 GLU A CA 1
ATOM 3345 C C . GLU A 1 411 ? -101.158 -39.145 142.506 1.00 49.94 411 GLU A C 1
ATOM 3347 O O . GLU A 1 411 ? -101.604 -40.279 142.321 1.00 49.94 411 GLU A O 1
ATOM 3352 N N . GLU A 1 412 ? -99.836 -38.967 142.589 1.00 47.09 412 GLU A N 1
ATOM 3353 C CA . GLU A 1 412 ? -98.861 -40.031 142.264 1.00 47.09 412 GLU A CA 1
ATOM 3354 C C . GLU A 1 412 ? -98.294 -40.820 143.469 1.00 47.09 412 GLU A C 1
ATOM 3356 O O . GLU A 1 412 ? -97.290 -41.518 143.344 1.00 47.09 412 GLU A O 1
ATOM 3361 N N . GLU A 1 413 ? -98.987 -40.835 144.617 1.00 46.84 413 GLU A N 1
ATOM 3362 C CA . GLU A 1 413 ? -98.726 -41.774 145.737 1.00 46.84 413 GLU A CA 1
ATOM 3363 C C . GLU A 1 413 ? -99.541 -43.090 145.646 1.00 46.84 413 GLU A C 1
ATOM 3365 O O . GLU A 1 413 ? -99.711 -43.797 146.640 1.00 46.84 413 GLU A O 1
ATOM 3370 N N . LYS A 1 414 ? -100.066 -43.477 144.466 1.00 40.12 414 LYS A N 1
ATOM 3371 C CA . LYS A 1 414 ? -100.966 -44.653 144.372 1.00 40.12 414 LYS A CA 1
ATOM 3372 C C . LYS A 1 414 ? -100.778 -45.726 143.298 1.00 40.12 414 LYS A C 1
ATOM 3374 O O . LYS A 1 414 ? -101.532 -46.695 143.364 1.00 40.12 414 LYS A O 1
ATOM 3379 N N . ALA A 1 415 ? -99.812 -45.706 142.372 1.00 37.75 415 ALA A N 1
ATOM 3380 C CA . ALA A 1 415 ? -99.815 -46.770 141.344 1.00 37.75 415 ALA A CA 1
ATOM 3381 C C . ALA A 1 415 ? -98.453 -47.240 140.810 1.00 37.75 415 ALA A C 1
ATOM 3383 O O . ALA A 1 415 ? -98.236 -47.371 139.608 1.00 37.75 415 ALA A O 1
ATOM 3384 N N . LYS A 1 416 ? -97.566 -47.659 141.719 1.00 41.44 416 LYS A N 1
ATOM 3385 C CA . LYS A 1 416 ? -96.529 -48.669 141.432 1.00 41.44 416 LYS A CA 1
ATOM 3386 C C . LYS A 1 416 ? -97.156 -50.056 141.190 1.00 41.44 416 LYS A C 1
ATOM 3388 O O . LYS A 1 416 ? -97.032 -50.925 142.049 1.00 41.44 416 LYS A O 1
ATOM 3393 N N . HIS A 1 417 ? -97.778 -50.324 140.039 1.00 35.53 417 HIS A N 1
ATOM 3394 C CA . HIS A 1 417 ? -97.917 -51.716 139.574 1.00 35.53 417 HIS A CA 1
ATOM 3395 C C . HIS A 1 417 ? -98.332 -51.846 138.104 1.00 35.53 417 HIS A C 1
ATOM 3397 O O . HIS A 1 417 ? -99.487 -51.596 137.796 1.00 35.53 417 HIS A O 1
ATOM 3403 N N . LEU A 1 418 ? -97.400 -52.320 137.260 1.00 33.00 418 LEU A N 1
ATOM 3404 C CA . LEU A 1 418 ? -97.536 -52.899 135.898 1.00 33.00 418 LEU A CA 1
ATOM 3405 C C . LEU A 1 418 ? -96.565 -52.214 134.921 1.00 33.00 418 LEU A C 1
ATOM 3407 O O . LEU A 1 418 ? -96.941 -51.446 134.051 1.00 33.00 418 LEU A O 1
ATOM 3411 N N . ALA A 1 419 ? -95.251 -52.353 135.072 1.00 32.34 419 ALA A N 1
ATOM 3412 C CA . ALA A 1 419 ? -94.531 -53.590 134.778 1.00 32.34 419 ALA A CA 1
ATOM 3413 C C . ALA A 1 419 ? -95.013 -54.309 133.498 1.00 32.34 419 ALA A C 1
ATOM 3415 O O . ALA A 1 419 ? -96.008 -55.024 133.504 1.00 32.34 419 ALA A O 1
ATOM 3416 N N . LYS A 1 420 ? -94.139 -54.253 132.486 1.00 40.12 420 LYS A N 1
ATOM 3417 C CA . LYS A 1 420 ? -93.826 -55.345 131.550 1.00 40.12 420 LYS A CA 1
ATOM 3418 C C . LYS A 1 420 ? -94.849 -55.666 130.454 1.00 40.12 420 LYS A C 1
ATOM 3420 O O . LYS A 1 420 ? -95.540 -56.674 130.513 1.00 40.12 420 LYS A O 1
ATOM 3425 N N . LEU A 1 421 ? -94.704 -54.958 129.336 1.00 33.88 421 LEU A N 1
ATOM 3426 C CA . LEU A 1 421 ? -94.738 -55.563 127.999 1.00 33.88 421 LEU A CA 1
ATOM 3427 C C . LEU A 1 421 ? -93.738 -54.792 127.102 1.00 33.88 421 LEU A C 1
ATOM 3429 O O . LEU A 1 421 ? -94.078 -53.812 126.461 1.00 33.88 421 LEU A O 1
ATOM 3433 N N . LYS A 1 422 ? -92.427 -55.018 127.247 1.00 33.62 422 LYS A N 1
ATOM 3434 C CA . LYS A 1 422 ? -91.697 -56.070 126.516 1.00 33.62 422 LYS A CA 1
ATOM 3435 C C . LYS A 1 422 ? -91.824 -55.842 124.999 1.00 33.62 422 LYS A C 1
ATOM 3437 O O . LYS A 1 422 ? -92.805 -56.232 124.386 1.00 33.62 422 LYS A O 1
ATOM 3442 N N . ALA A 1 423 ? -90.864 -55.158 124.394 1.00 37.16 423 ALA A N 1
ATOM 3443 C CA . ALA A 1 423 ? -89.725 -55.838 123.768 1.00 37.16 423 ALA A CA 1
ATOM 3444 C C . ALA A 1 423 ? -90.132 -56.866 122.693 1.00 37.16 423 ALA A C 1
ATOM 3446 O O . ALA A 1 423 ? -89.982 -58.078 122.873 1.00 37.16 423 ALA A O 1
ATOM 3447 N N . LYS A 1 424 ? -90.604 -56.361 121.551 1.00 38.84 424 LYS A N 1
ATOM 3448 C CA . LYS A 1 424 ? -90.532 -57.063 120.268 1.00 38.84 424 LYS A CA 1
ATOM 3449 C C . LYS A 1 424 ? -90.555 -56.023 119.145 1.00 38.84 424 LYS A C 1
ATOM 3451 O O . LYS A 1 424 ? -91.495 -55.243 119.101 1.00 38.84 424 LYS A O 1
ATOM 3456 N N . HIS A 1 425 ? -89.539 -56.050 118.280 1.00 33.59 425 HIS A N 1
ATOM 3457 C CA . HIS A 1 425 ? -89.378 -55.298 117.019 1.00 33.59 425 HIS A CA 1
ATOM 3458 C C . HIS A 1 425 ? -88.274 -54.228 116.947 1.00 33.59 425 HIS A C 1
ATOM 3460 O O . HIS A 1 425 ? -88.249 -53.423 116.025 1.00 33.59 425 HIS A O 1
ATOM 3466 N N . GLU A 1 426 ? -87.244 -54.360 117.783 1.00 44.44 426 GLU A N 1
ATOM 3467 C CA . GLU A 1 426 ? -85.892 -54.431 117.207 1.00 44.44 426 GLU A CA 1
ATOM 3468 C C . GLU A 1 426 ? -85.800 -55.683 116.305 1.00 44.44 426 GLU A C 1
ATOM 3470 O O . GLU A 1 426 ? -86.387 -56.714 116.645 1.00 44.44 426 GLU A O 1
ATOM 3475 N N . SER A 1 427 ? -85.033 -55.602 115.208 1.00 33.06 427 SER A N 1
ATOM 3476 C CA . SER A 1 427 ? -84.666 -56.691 114.270 1.00 33.06 427 SER A CA 1
ATOM 3477 C C . SER A 1 427 ? -85.437 -56.791 112.944 1.00 33.06 427 SER A C 1
ATOM 3479 O O . SER A 1 427 ? -85.963 -57.839 112.594 1.00 33.06 427 SER A O 1
ATOM 3481 N N . THR A 1 428 ? -85.382 -55.729 112.144 1.00 37.97 428 THR A N 1
ATOM 3482 C CA . THR A 1 428 ? -85.039 -55.859 110.713 1.00 37.97 428 THR A CA 1
ATOM 3483 C C . THR A 1 428 ? -84.308 -54.575 110.312 1.00 37.97 428 THR A C 1
ATOM 3485 O O . THR A 1 428 ? -84.941 -53.581 109.979 1.00 37.97 428 THR A O 1
ATOM 3488 N N . ILE A 1 429 ? -83.016 -54.464 110.637 1.00 39.19 429 ILE A N 1
ATOM 3489 C CA . ILE A 1 429 ? -81.946 -54.909 109.723 1.00 39.19 429 ILE A CA 1
ATOM 3490 C C . ILE A 1 429 ? -81.963 -53.949 108.524 1.00 39.19 429 ILE A C 1
ATOM 3492 O O . ILE A 1 429 ? -82.817 -54.046 107.658 1.00 39.19 429 ILE A O 1
ATOM 3496 N N . ALA A 1 430 ? -81.187 -52.866 108.534 1.00 43.31 430 ALA A N 1
ATOM 3497 C CA . ALA A 1 430 ? -79.728 -52.906 108.603 1.00 43.31 430 ALA A CA 1
ATOM 3498 C C . ALA A 1 430 ? -79.170 -53.907 107.594 1.00 43.31 430 ALA A C 1
ATOM 3500 O O . ALA A 1 430 ? -78.667 -54.946 107.974 1.00 43.31 430 ALA A O 1
ATOM 3501 N N . GLU A 1 431 ? -79.287 -53.549 106.328 1.00 35.16 431 GLU A N 1
ATOM 3502 C CA . GLU A 1 431 ? -78.308 -53.828 105.285 1.00 35.16 431 GLU A CA 1
ATOM 3503 C C . GLU A 1 431 ? -78.540 -52.670 104.299 1.00 35.16 431 GLU A C 1
ATOM 3505 O O . GLU A 1 431 ? -79.548 -52.597 103.606 1.00 35.16 431 GLU A O 1
ATOM 3510 N N . LEU A 1 432 ? -77.808 -51.553 104.408 1.00 44.53 432 LEU A N 1
ATOM 3511 C CA . LEU A 1 432 ? -76.435 -51.500 103.910 1.00 44.53 432 LEU A CA 1
ATOM 3512 C C . LEU A 1 432 ? -76.305 -52.481 102.758 1.00 44.53 432 LEU A C 1
ATOM 3514 O O . LEU A 1 432 ? -75.977 -53.635 102.969 1.00 44.53 432 LEU A O 1
ATOM 3518 N N . GLU A 1 433 ? -76.586 -51.989 101.562 1.00 35.84 433 GLU A N 1
ATOM 3519 C CA . GLU A 1 433 ? -75.570 -51.887 100.517 1.00 35.84 433 GLU A CA 1
ATOM 3520 C C . GLU A 1 433 ? -76.239 -51.907 99.156 1.00 35.84 433 GLU A C 1
ATOM 3522 O O . GLU A 1 433 ? -76.703 -52.930 98.684 1.00 35.84 433 GLU A O 1
ATOM 3527 N N . GLU A 1 434 ? -76.256 -50.742 98.520 1.00 34.91 434 GLU A N 1
ATOM 3528 C CA . GLU A 1 434 ? -75.593 -50.554 97.227 1.00 34.91 434 GLU A CA 1
ATOM 3529 C C . GLU A 1 434 ? -75.730 -49.062 96.893 1.00 34.91 434 GLU A C 1
ATOM 3531 O O . GLU A 1 434 ? -76.803 -48.552 96.591 1.00 34.91 434 GLU A O 1
ATOM 3536 N N . ARG A 1 435 ? -74.703 -48.229 97.128 1.00 48.34 435 ARG A N 1
ATOM 3537 C CA . ARG A 1 435 ? -73.648 -47.951 96.131 1.00 48.34 435 ARG A CA 1
ATOM 3538 C C . ARG A 1 435 ? -74.172 -48.124 94.702 1.00 48.34 435 ARG A C 1
ATOM 3540 O O . ARG A 1 435 ? -74.559 -49.225 94.359 1.00 48.34 435 ARG A O 1
ATOM 3547 N N . LEU A 1 436 ? -74.047 -47.067 93.881 1.00 35.41 436 LEU A N 1
ATOM 3548 C CA . LEU A 1 436 ? -73.918 -47.114 92.404 1.00 35.41 436 LEU A CA 1
ATOM 3549 C C . LEU A 1 436 ? -74.968 -46.373 91.545 1.00 35.41 436 LEU A C 1
ATOM 3551 O O . LEU A 1 436 ? -75.003 -46.643 90.350 1.00 35.41 436 LEU A O 1
ATOM 3555 N N . LEU A 1 437 ? -75.784 -45.412 92.014 1.00 35.72 437 LEU A N 1
ATOM 3556 C CA . LEU A 1 437 ? -76.710 -44.789 91.036 1.00 35.72 437 LEU A CA 1
ATOM 3557 C C . LEU A 1 437 ? -77.116 -43.320 91.160 1.00 35.72 437 LEU A C 1
ATOM 3559 O O . LEU A 1 437 ? -78.227 -42.988 90.753 1.00 35.72 437 LEU A O 1
ATOM 3563 N N . LYS A 1 438 ? -76.234 -42.401 91.576 1.00 44.06 438 LYS A N 1
ATOM 3564 C CA . LYS A 1 438 ? -76.350 -41.016 91.055 1.00 44.06 438 LYS A CA 1
ATOM 3565 C C . LYS A 1 438 ? -75.101 -40.143 91.110 1.00 44.06 438 LYS A C 1
ATOM 3567 O O . LYS A 1 438 ? -75.192 -38.927 91.085 1.00 44.06 438 LYS A O 1
ATOM 3572 N N . ASP A 1 439 ? -73.957 -40.798 90.965 1.00 43.09 439 ASP A N 1
ATOM 3573 C CA . ASP A 1 439 ? -72.742 -40.229 90.364 1.00 43.09 439 ASP A CA 1
ATOM 3574 C C . ASP A 1 439 ? -72.841 -40.222 88.809 1.00 43.09 439 ASP A C 1
ATOM 3576 O O . ASP A 1 439 ? -71.868 -40.072 88.076 1.00 43.09 439 ASP A O 1
ATOM 3580 N N . HIS A 1 440 ? -74.053 -40.438 88.268 1.00 39.56 440 HIS A N 1
ATOM 3581 C CA . HIS A 1 440 ? -74.295 -40.732 86.852 1.00 39.56 440 HIS A CA 1
ATOM 3582 C C . HIS A 1 440 ? -74.625 -39.501 85.988 1.00 39.56 440 HIS A C 1
ATOM 3584 O O . HIS A 1 440 ? -74.706 -39.632 84.770 1.00 39.56 440 HIS A O 1
ATOM 3590 N N . GLN A 1 441 ? -74.775 -38.301 86.557 1.00 41.53 441 GLN A N 1
ATOM 3591 C CA . GLN A 1 441 ? -75.161 -37.113 85.774 1.00 41.53 441 GLN A CA 1
ATOM 3592 C C . GLN A 1 441 ? -74.015 -36.159 85.414 1.00 41.53 441 GLN A C 1
ATOM 3594 O O . GLN A 1 441 ? -74.217 -35.296 84.570 1.00 41.53 441 GLN A O 1
ATOM 3599 N N . GLN A 1 442 ? -72.799 -36.366 85.930 1.00 46.75 442 GLN A N 1
ATOM 3600 C CA . GLN A 1 442 ? -71.620 -35.561 85.557 1.00 46.75 442 GLN A CA 1
ATOM 3601 C C . GLN A 1 442 ? -70.656 -36.257 84.580 1.00 46.75 442 GLN A C 1
ATOM 3603 O O . GLN A 1 442 ? -69.729 -35.628 84.086 1.00 46.75 442 GLN A O 1
ATOM 3608 N N . ARG A 1 443 ? -70.906 -37.526 84.219 1.00 47.56 443 ARG A N 1
ATOM 3609 C CA . ARG A 1 443 ? -70.095 -38.281 83.240 1.00 47.56 443 ARG A CA 1
ATOM 3610 C C . ARG A 1 443 ? -70.553 -38.145 81.778 1.00 47.56 443 ARG A C 1
ATOM 3612 O O . ARG A 1 443 ? -69.835 -38.584 80.890 1.00 47.56 443 ARG A O 1
ATOM 3619 N N . GLN A 1 444 ? -71.728 -37.565 81.504 1.00 49.03 444 GLN A N 1
ATOM 3620 C CA . GLN A 1 444 ? -72.342 -37.597 80.162 1.00 49.03 444 GLN A CA 1
ATOM 3621 C C . GLN A 1 444 ? -72.092 -36.345 79.293 1.00 49.03 444 GLN A C 1
ATOM 3623 O O . GLN A 1 444 ? -72.302 -36.407 78.082 1.00 49.03 444 GLN A O 1
ATOM 3628 N N . GLU A 1 445 ? -71.595 -35.237 79.857 1.00 54.25 445 GLU A N 1
ATOM 3629 C CA . GLU A 1 445 ? -71.233 -34.030 79.085 1.00 54.25 445 GLU A CA 1
ATOM 3630 C C . GLU A 1 445 ? -69.766 -34.023 78.624 1.00 54.25 445 GLU A C 1
ATOM 3632 O O . GLU A 1 445 ? -69.453 -33.464 77.573 1.00 54.25 445 GLU A O 1
ATOM 3637 N N . THR A 1 446 ? -68.875 -34.724 79.330 1.00 50.88 446 THR A N 1
ATOM 3638 C CA . THR A 1 446 ? -67.431 -34.736 79.035 1.00 50.88 446 THR A CA 1
ATOM 3639 C C . THR A 1 446 ? -67.054 -35.659 77.865 1.00 50.88 446 THR A C 1
ATOM 3641 O O . THR A 1 446 ? -66.100 -35.379 77.144 1.00 50.88 446 THR A O 1
ATOM 3644 N N . ASP A 1 447 ? -67.830 -36.716 77.595 1.00 54.66 447 ASP A N 1
ATOM 3645 C CA . ASP A 1 447 ? -67.564 -37.652 76.484 1.00 54.66 447 ASP A CA 1
ATOM 3646 C C . ASP A 1 447 ? -68.031 -37.134 75.104 1.00 54.66 447 ASP A C 1
ATOM 3648 O O . ASP A 1 447 ? -67.575 -37.625 74.068 1.00 54.66 447 ASP A O 1
ATOM 3652 N N . ARG A 1 448 ? -68.909 -36.117 75.047 1.00 57.88 448 ARG A N 1
ATOM 3653 C CA . ARG A 1 448 ? -69.357 -35.511 73.773 1.00 57.88 448 ARG A CA 1
ATOM 3654 C C . ARG A 1 448 ? -68.387 -34.460 73.226 1.00 57.88 448 ARG A C 1
ATOM 3656 O O . ARG A 1 448 ? -68.258 -34.362 72.008 1.00 57.88 448 ARG A O 1
ATOM 3663 N N . SER A 1 449 ? -67.698 -33.704 74.083 1.00 59.72 449 SER A N 1
ATOM 3664 C CA . SER A 1 449 ? -66.659 -32.751 73.657 1.00 59.72 449 SER A CA 1
ATOM 3665 C C . SER A 1 449 ? -65.344 -33.455 73.313 1.00 59.72 449 SER A C 1
ATOM 3667 O O . SER A 1 449 ? -64.684 -33.080 72.346 1.00 59.72 449 SER A O 1
ATOM 3669 N N . LYS A 1 450 ? -65.024 -34.551 74.014 1.00 58.12 450 LYS A N 1
ATOM 3670 C CA . LYS A 1 450 ? -63.839 -35.376 73.748 1.00 58.12 450 LYS A CA 1
ATOM 3671 C C . LYS A 1 450 ? -63.847 -36.008 72.346 1.00 58.12 450 LYS A C 1
ATOM 3673 O O . LYS A 1 450 ? -62.836 -35.957 71.657 1.00 58.12 450 LYS A O 1
ATOM 3678 N N . ARG A 1 451 ? -65.003 -36.494 71.870 1.00 59.28 451 ARG A N 1
ATOM 3679 C CA . ARG A 1 451 ? -65.137 -37.077 70.518 1.00 59.28 451 ARG A CA 1
ATOM 3680 C C . ARG A 1 451 ? -65.034 -36.073 69.364 1.00 59.28 451 ARG A C 1
ATOM 3682 O O . ARG A 1 451 ? -64.701 -36.501 68.272 1.00 59.28 451 ARG A O 1
ATOM 3689 N N . LYS A 1 452 ? -65.306 -34.776 69.576 1.00 59.78 452 LYS A N 1
ATOM 3690 C CA . LYS A 1 452 ? -65.128 -33.736 68.537 1.00 59.78 452 LYS A CA 1
ATOM 3691 C C . LYS A 1 452 ? -63.657 -33.354 68.358 1.00 59.78 452 LYS A C 1
ATOM 3693 O O . LYS A 1 452 ? -63.193 -33.244 67.228 1.00 59.78 452 LYS A O 1
ATOM 3698 N N . ILE A 1 453 ? -62.929 -33.250 69.470 1.00 58.59 453 ILE A N 1
ATOM 3699 C CA . ILE A 1 453 ? -61.501 -32.904 69.487 1.00 58.59 453 ILE A CA 1
ATOM 3700 C C . ILE A 1 453 ? -60.641 -34.081 68.990 1.00 58.59 453 ILE A C 1
ATOM 3702 O O . ILE A 1 453 ? -59.640 -33.872 68.313 1.00 58.59 453 ILE A O 1
ATOM 3706 N N . GLU A 1 454 ? -61.046 -35.332 69.241 1.00 60.16 454 GLU A N 1
ATOM 3707 C CA . GLU A 1 454 ? -60.344 -36.515 68.711 1.00 60.16 454 GLU A CA 1
ATOM 3708 C C . GLU A 1 454 ? -60.435 -36.641 67.172 1.00 60.16 454 GLU A C 1
ATOM 3710 O O . GLU A 1 454 ? -59.484 -37.132 66.564 1.00 60.16 454 GLU A O 1
ATOM 3715 N N . THR A 1 455 ? -61.505 -36.147 66.529 1.00 66.56 455 THR A N 1
ATOM 3716 C CA . THR A 1 455 ? -61.612 -36.060 65.054 1.00 66.56 455 THR A CA 1
ATOM 3717 C C . THR A 1 455 ? -60.757 -34.941 64.448 1.00 66.56 455 THR A C 1
ATOM 3719 O O . THR A 1 455 ? -60.069 -35.187 63.466 1.00 66.56 455 THR A O 1
ATOM 3722 N N . GLU A 1 456 ? -60.694 -33.751 65.058 1.00 62.47 456 GLU A N 1
ATOM 3723 C CA . GLU A 1 456 ? -59.846 -32.645 64.559 1.00 62.47 456 GLU A CA 1
ATOM 3724 C C . GLU A 1 456 ? -58.342 -32.946 64.709 1.00 62.47 456 GLU A C 1
ATOM 3726 O O . GLU A 1 456 ? -57.526 -32.560 63.872 1.00 62.47 456 GLU A O 1
ATOM 3731 N N . VAL A 1 457 ? -57.960 -33.715 65.736 1.00 65.88 457 VAL A N 1
ATOM 3732 C CA . VAL A 1 457 ? -56.578 -34.190 65.923 1.00 65.88 457 VAL A CA 1
ATOM 3733 C C . VAL A 1 457 ? -56.205 -35.303 64.929 1.00 65.88 457 VAL A C 1
ATOM 3735 O O . VAL A 1 457 ? -55.021 -35.467 64.624 1.00 65.88 457 VAL A O 1
ATOM 3738 N N . ALA A 1 458 ? -57.175 -36.062 64.409 1.00 66.62 458 ALA A N 1
ATOM 3739 C CA . ALA A 1 458 ? -56.944 -37.050 63.355 1.00 66.62 458 ALA A CA 1
ATOM 3740 C C . ALA A 1 458 ? -56.734 -36.376 61.985 1.00 66.62 458 ALA A C 1
ATOM 3742 O O . ALA A 1 458 ? -55.743 -36.683 61.322 1.00 66.62 458 ALA A O 1
ATOM 3743 N N . ASP A 1 459 ? -57.561 -35.384 61.636 1.00 67.94 459 ASP A N 1
ATOM 3744 C CA . ASP A 1 459 ? -57.447 -34.624 60.378 1.00 67.94 459 ASP A CA 1
ATOM 3745 C C . ASP A 1 459 ? -56.134 -33.816 60.305 1.00 67.94 459 ASP A C 1
ATOM 3747 O O . ASP A 1 459 ? -55.462 -33.784 59.272 1.00 67.94 459 ASP A O 1
ATOM 3751 N N . LEU A 1 460 ? -55.690 -33.224 61.422 1.00 65.88 460 LEU A N 1
ATOM 3752 C CA . LEU A 1 460 ? -54.399 -32.522 61.485 1.00 65.88 460 LEU A CA 1
ATOM 3753 C C . LEU A 1 460 ? -53.196 -33.476 61.420 1.00 65.88 460 LEU A C 1
ATOM 3755 O O . LEU A 1 460 ? -52.141 -33.105 60.902 1.00 65.88 460 LEU A O 1
ATOM 3759 N N . LYS A 1 461 ? -53.332 -34.718 61.899 1.00 66.81 461 LYS A N 1
ATOM 3760 C CA . LYS A 1 461 ? -52.285 -35.743 61.751 1.00 66.81 461 LYS A CA 1
ATOM 3761 C C . LYS A 1 461 ? -52.174 -36.256 60.316 1.00 66.81 461 LYS A C 1
ATOM 3763 O O . LYS A 1 461 ? -51.059 -36.552 59.890 1.00 66.81 461 LYS A O 1
ATOM 3768 N N . GLU A 1 462 ? -53.275 -36.324 59.573 1.00 70.62 462 GLU A N 1
ATOM 3769 C CA . GLU A 1 462 ? -53.271 -36.694 58.153 1.00 70.62 462 GLU A CA 1
ATOM 3770 C C . GLU A 1 462 ? -52.656 -35.575 57.289 1.00 70.62 462 GLU A C 1
ATOM 3772 O O . GLU A 1 462 ? -51.760 -35.851 56.490 1.00 70.62 462 GLU A O 1
ATOM 3777 N N . GLN A 1 463 ? -52.966 -34.300 57.574 1.00 68.69 463 GLN A N 1
ATOM 3778 C CA . GLN A 1 463 ? -52.325 -33.140 56.922 1.00 68.69 463 GLN A CA 1
ATOM 3779 C C . GLN A 1 463 ? -50.818 -33.027 57.214 1.00 68.69 463 GLN A C 1
ATOM 3781 O O . GLN A 1 463 ? -50.034 -32.648 56.340 1.00 68.69 463 GLN A O 1
ATOM 3786 N N . ILE A 1 464 ? -50.378 -33.378 58.428 1.00 71.88 464 ILE A N 1
ATOM 3787 C CA . ILE A 1 464 ? -48.946 -33.438 58.770 1.00 71.88 464 ILE A CA 1
ATOM 3788 C C . ILE A 1 464 ? -48.250 -34.579 58.015 1.00 71.88 464 ILE A C 1
ATOM 3790 O O . ILE A 1 464 ? -47.102 -34.420 57.599 1.00 71.88 464 ILE A O 1
ATOM 3794 N N . ASN A 1 465 ? -48.926 -35.710 57.795 1.00 76.12 465 ASN A N 1
ATOM 3795 C CA . ASN A 1 465 ? -48.357 -36.841 57.064 1.00 76.12 465 ASN A CA 1
ATOM 3796 C C . ASN A 1 465 ? -48.280 -36.572 55.546 1.00 76.12 465 ASN A C 1
ATOM 3798 O O . ASN A 1 465 ? -47.269 -36.899 54.932 1.00 76.12 465 ASN A O 1
ATOM 3802 N N . GLU A 1 466 ? -49.265 -35.885 54.954 1.00 74.38 466 GLU A N 1
ATOM 3803 C CA . GLU A 1 466 ? -49.210 -35.405 53.560 1.00 74.38 466 GLU A CA 1
ATOM 3804 C C . GLU A 1 466 ? -48.093 -34.373 53.338 1.00 74.38 466 GLU A C 1
ATOM 3806 O O . GLU A 1 466 ? -47.326 -34.475 52.379 1.00 74.38 466 GLU A O 1
ATOM 3811 N N . ARG A 1 467 ? -47.931 -33.412 54.261 1.00 72.50 467 ARG A N 1
ATOM 3812 C CA . ARG A 1 467 ? -46.814 -32.448 54.232 1.00 72.50 467 ARG A CA 1
ATOM 3813 C C . ARG A 1 467 ? -45.461 -33.147 54.364 1.00 72.50 467 ARG A C 1
ATOM 3815 O O . ARG A 1 467 ? -44.492 -32.716 53.747 1.00 72.50 467 ARG A O 1
ATOM 3822 N N . ARG A 1 468 ? -45.384 -34.231 55.140 1.00 75.31 468 ARG A N 1
ATOM 3823 C CA . ARG A 1 468 ? -44.159 -35.022 55.311 1.00 75.31 468 ARG A CA 1
ATOM 3824 C C . ARG A 1 468 ? -43.803 -35.819 54.051 1.00 75.31 468 ARG A C 1
ATOM 3826 O O . ARG A 1 468 ? -42.635 -35.825 53.676 1.00 75.31 468 ARG A O 1
ATOM 3833 N N . ILE A 1 469 ? -44.795 -36.386 53.360 1.00 78.56 469 ILE A N 1
ATOM 3834 C CA . ILE A 1 469 ? -44.611 -37.041 52.053 1.00 78.56 469 ILE A CA 1
ATOM 3835 C C . ILE A 1 469 ? -44.165 -36.020 50.990 1.00 78.56 469 ILE A C 1
ATOM 3837 O O . ILE A 1 469 ? -43.238 -36.304 50.239 1.00 78.56 469 ILE A O 1
ATOM 3841 N N . GLN A 1 470 ? -44.719 -34.798 50.980 1.00 72.25 470 GLN A N 1
ATOM 3842 C CA . GLN A 1 470 ? -44.248 -33.716 50.096 1.00 72.25 470 GLN A CA 1
ATOM 3843 C C . GLN A 1 470 ? -42.801 -33.289 50.379 1.00 72.25 470 GLN A C 1
ATOM 3845 O O . GLN A 1 470 ? -42.064 -32.955 49.453 1.00 72.25 470 GLN A O 1
ATOM 3850 N N . VAL A 1 471 ? -42.371 -33.301 51.644 1.00 74.56 471 VAL A N 1
ATOM 3851 C CA . VAL A 1 471 ? -40.975 -33.010 52.006 1.00 74.56 471 VAL A CA 1
ATOM 3852 C C . VAL A 1 471 ? -40.042 -34.137 51.551 1.00 74.56 471 VAL A C 1
ATOM 3854 O O . VAL A 1 471 ? -38.978 -33.844 51.011 1.00 74.56 471 VAL A O 1
ATOM 3857 N N . GLU A 1 472 ? -40.441 -35.404 51.688 1.00 74.50 472 GLU A N 1
ATOM 3858 C CA . GLU A 1 472 ? -39.669 -36.549 51.180 1.00 74.50 472 GLU A CA 1
ATOM 3859 C C . GLU A 1 472 ? -39.599 -36.566 49.638 1.00 74.50 472 GLU A C 1
ATOM 3861 O O . GLU A 1 472 ? -38.549 -36.868 49.070 1.00 74.50 472 GLU A O 1
ATOM 3866 N N . GLU A 1 473 ? -40.664 -36.157 48.942 1.00 76.19 473 GLU A N 1
ATOM 3867 C CA . GLU A 1 473 ? -40.702 -36.033 47.477 1.00 76.19 473 GLU A CA 1
ATOM 3868 C C . GLU A 1 473 ? -39.817 -34.876 46.970 1.00 76.19 473 GLU A C 1
ATOM 3870 O O . GLU A 1 473 ? -39.072 -35.032 45.999 1.00 76.19 473 GLU A O 1
ATOM 3875 N N . MET A 1 474 ? -39.805 -33.741 47.679 1.00 68.06 474 MET A N 1
ATOM 3876 C CA . MET A 1 474 ? -38.903 -32.612 47.406 1.00 68.06 474 MET A CA 1
ATOM 3877 C C . MET A 1 474 ? -37.436 -32.955 47.718 1.00 68.06 474 MET A C 1
ATOM 3879 O O . MET A 1 474 ? -36.541 -32.530 46.989 1.00 68.06 474 MET A O 1
ATOM 3883 N N . GLN A 1 475 ? -37.168 -33.775 48.740 1.00 70.06 475 GLN A N 1
ATOM 3884 C CA . GLN A 1 475 ? -35.824 -34.291 49.027 1.00 70.06 475 GLN A CA 1
ATOM 3885 C C . GLN A 1 475 ? -35.337 -35.272 47.950 1.00 70.06 475 GLN A C 1
ATOM 3887 O O . GLN A 1 475 ? -34.174 -35.214 47.559 1.00 70.06 475 GLN A O 1
ATOM 3892 N N . GLN A 1 476 ? -36.210 -36.119 47.395 1.00 76.19 476 GLN A N 1
ATOM 3893 C CA . GLN A 1 476 ? -35.858 -36.967 46.247 1.00 76.19 476 GLN A CA 1
ATOM 3894 C C . GLN A 1 476 ? -35.618 -36.158 44.963 1.00 76.19 476 GLN A C 1
ATOM 3896 O O . GLN A 1 476 ? -34.750 -36.518 44.165 1.00 76.19 476 GLN A O 1
ATOM 3901 N N . GLN A 1 477 ? -36.348 -35.055 44.755 1.00 71.62 477 GLN A N 1
ATOM 3902 C CA . GLN A 1 477 ? -36.064 -34.128 43.655 1.00 71.62 477 GLN A CA 1
ATOM 3903 C C . GLN A 1 477 ? -34.725 -33.411 43.842 1.00 71.62 477 GLN A C 1
ATOM 3905 O O . GLN A 1 477 ? -34.002 -33.242 42.863 1.00 71.62 477 GLN A O 1
ATOM 3910 N N . LEU A 1 478 ? -34.364 -33.050 45.076 1.00 69.81 478 LEU A N 1
ATOM 3911 C CA . LEU A 1 478 ? -33.062 -32.462 45.386 1.00 69.81 478 LEU A CA 1
ATOM 3912 C C . LEU A 1 478 ? -31.922 -33.444 45.082 1.00 69.81 478 LEU A C 1
ATOM 3914 O O . LEU A 1 478 ? -30.998 -33.073 44.370 1.00 69.81 478 LEU A O 1
ATOM 3918 N N . ILE A 1 479 ? -32.042 -34.710 45.497 1.00 80.69 479 ILE A N 1
ATOM 3919 C CA . ILE A 1 479 ? -31.043 -35.755 45.204 1.00 80.69 479 ILE A CA 1
ATOM 3920 C C . ILE A 1 479 ? -30.893 -35.971 43.690 1.00 80.69 479 ILE A C 1
ATOM 3922 O O . ILE A 1 479 ? -29.776 -36.043 43.189 1.00 80.69 479 ILE A O 1
ATOM 3926 N N . LYS A 1 480 ? -31.994 -35.990 42.925 1.00 75.69 480 LYS A N 1
ATOM 3927 C CA . LYS A 1 480 ? -31.923 -36.065 41.453 1.00 75.69 480 LYS A CA 1
ATOM 3928 C C . LYS A 1 480 ? -31.241 -34.849 40.829 1.00 75.69 480 LYS A C 1
ATOM 3930 O O . LYS A 1 480 ? -30.505 -34.998 39.861 1.00 75.69 480 LYS A O 1
ATOM 3935 N N . ARG A 1 481 ? -31.468 -33.648 41.371 1.00 73.25 481 ARG A N 1
ATOM 3936 C CA . ARG A 1 481 ? -30.793 -32.426 40.907 1.00 73.25 481 ARG A CA 1
ATOM 3937 C C . ARG A 1 481 ? -29.316 -32.407 41.283 1.00 73.25 481 ARG A C 1
ATOM 3939 O O . ARG A 1 481 ? -28.514 -31.920 40.496 1.00 73.25 481 ARG A O 1
ATOM 3946 N N . GLU A 1 482 ? -28.947 -32.978 42.424 1.00 77.75 482 GLU A N 1
ATOM 3947 C CA . GLU A 1 482 ? -27.553 -33.180 42.822 1.00 77.75 482 GLU A CA 1
ATOM 3948 C C . GLU A 1 482 ? -26.854 -34.233 41.942 1.00 77.75 482 GLU A C 1
ATOM 3950 O O . GLU A 1 482 ? -25.710 -34.024 41.542 1.00 77.75 482 GLU A O 1
ATOM 3955 N N . GLU A 1 483 ? -27.543 -35.310 41.548 1.00 77.12 483 GLU A N 1
ATOM 3956 C CA . GLU A 1 483 ? -27.042 -36.298 40.578 1.00 77.12 483 GLU A CA 1
ATOM 3957 C C . GLU A 1 483 ? -26.883 -35.707 39.165 1.00 77.12 483 GLU A C 1
ATOM 3959 O O . GLU A 1 483 ? -25.878 -35.969 38.500 1.00 77.12 483 GLU A O 1
ATOM 3964 N N . GLU A 1 484 ? -27.824 -34.873 38.708 1.00 71.94 484 GLU A N 1
ATOM 3965 C CA . GLU A 1 484 ? -27.720 -34.135 37.438 1.00 71.94 484 GLU A CA 1
ATOM 3966 C C . GLU A 1 484 ? -26.556 -33.133 37.465 1.00 71.94 484 GLU A C 1
ATOM 3968 O O . GLU A 1 484 ? -25.788 -33.051 36.503 1.00 71.94 484 GLU A O 1
ATOM 3973 N N . LEU A 1 485 ? -26.366 -32.422 38.584 1.00 69.69 485 LEU A N 1
ATOM 3974 C CA . LEU A 1 485 ? -25.239 -31.509 38.780 1.00 69.69 485 LEU A CA 1
ATOM 3975 C C . LEU A 1 485 ? -23.903 -32.275 38.763 1.00 69.69 485 LEU A C 1
ATOM 3977 O O . LEU A 1 485 ? -22.968 -31.875 38.066 1.00 69.69 485 LEU A O 1
ATOM 3981 N N . ALA A 1 486 ? -23.830 -33.423 39.443 1.00 76.19 486 ALA A N 1
ATOM 3982 C CA . ALA A 1 486 ? -22.655 -34.292 39.434 1.00 76.19 486 ALA A CA 1
ATOM 3983 C C . ALA A 1 486 ? -22.355 -34.853 38.031 1.00 76.19 486 ALA A C 1
ATOM 3985 O O . ALA A 1 486 ? -21.197 -34.861 37.613 1.00 76.19 486 ALA A O 1
ATOM 3986 N N . GLN A 1 487 ? -23.375 -35.242 37.256 1.00 75.81 487 GLN A N 1
ATOM 3987 C CA . GLN A 1 487 ? -23.199 -35.653 35.857 1.00 75.81 487 GLN A CA 1
ATOM 3988 C C . GLN A 1 487 ? -22.696 -34.512 34.970 1.00 75.81 487 GLN A C 1
ATOM 3990 O O . GLN A 1 487 ? -21.836 -34.741 34.121 1.00 75.81 487 GLN A O 1
ATOM 3995 N N . THR A 1 488 ? -23.184 -33.281 35.156 1.00 70.31 488 THR A N 1
ATOM 3996 C CA . THR A 1 488 ? -22.671 -32.130 34.394 1.00 70.31 488 THR A CA 1
ATOM 3997 C C . THR A 1 488 ? -21.220 -31.798 34.734 1.00 70.31 488 THR A C 1
ATOM 3999 O O . THR A 1 488 ? -20.465 -31.445 33.831 1.00 70.31 488 THR A O 1
ATOM 4002 N N . LEU A 1 489 ? -20.795 -31.989 35.986 1.00 70.50 489 LEU A N 1
ATOM 4003 C CA . LEU A 1 489 ? -19.399 -31.807 36.394 1.00 70.50 489 LEU A CA 1
ATOM 4004 C C . LEU A 1 489 ? -18.480 -32.876 35.790 1.00 70.50 489 LEU A C 1
ATOM 4006 O O . LEU A 1 489 ? -17.448 -32.529 35.224 1.00 70.50 489 LEU A O 1
ATOM 4010 N N . VAL A 1 490 ? -18.895 -34.148 35.788 1.00 78.62 490 VAL A N 1
ATOM 4011 C CA . VAL A 1 490 ? -18.157 -35.224 35.095 1.00 78.62 490 VAL A CA 1
ATOM 4012 C C . VAL A 1 490 ? -18.039 -34.935 33.596 1.00 78.62 490 VAL A C 1
ATOM 4014 O O . VAL A 1 490 ? -16.988 -35.155 33.004 1.00 78.62 490 VAL A O 1
ATOM 4017 N N . ARG A 1 491 ? -19.083 -34.377 32.978 1.00 73.00 491 ARG A N 1
ATOM 4018 C CA . ARG A 1 491 ? -19.078 -34.019 31.554 1.00 73.00 491 ARG A CA 1
ATOM 4019 C C . ARG A 1 491 ? -18.141 -32.847 31.240 1.00 73.00 491 ARG A C 1
ATOM 4021 O O . ARG A 1 491 ? -17.500 -32.848 30.194 1.00 73.00 491 ARG A O 1
ATOM 4028 N N . ILE A 1 492 ? -18.021 -31.885 32.155 1.00 73.44 492 ILE A N 1
ATOM 4029 C CA . ILE A 1 492 ? -17.028 -30.803 32.078 1.00 73.44 492 ILE A CA 1
ATOM 4030 C C . ILE A 1 492 ? -15.607 -31.366 32.222 1.00 73.44 492 ILE A C 1
ATOM 4032 O O . ILE A 1 492 ? -14.715 -30.947 31.484 1.00 73.44 492 ILE A O 1
ATOM 4036 N N . ASP A 1 493 ? -15.392 -32.340 33.107 1.00 75.56 493 ASP A N 1
ATOM 4037 C CA . ASP A 1 493 ? -14.095 -33.010 33.259 1.00 75.56 493 ASP A CA 1
ATOM 4038 C C . ASP A 1 493 ? -13.733 -33.863 32.029 1.00 75.56 493 ASP A C 1
ATOM 4040 O O . ASP A 1 493 ? -12.584 -33.850 31.582 1.00 75.56 493 ASP A O 1
ATOM 4044 N N . GLU A 1 494 ? -14.706 -34.543 31.416 1.00 75.12 494 GLU A N 1
ATOM 4045 C CA . GLU A 1 494 ? -14.536 -35.271 30.151 1.00 75.12 494 GLU A CA 1
ATOM 4046 C C . GLU A 1 494 ? -14.232 -34.326 28.976 1.00 75.12 494 GLU A C 1
ATOM 4048 O O . GLU A 1 494 ? -13.320 -34.599 28.192 1.00 75.12 494 GLU A O 1
ATOM 4053 N N . GLU A 1 495 ? -14.926 -33.187 28.863 1.00 71.25 495 GLU A N 1
ATOM 4054 C CA . GLU A 1 495 ? -14.639 -32.162 27.847 1.00 71.25 495 GLU A CA 1
ATOM 4055 C C . GLU A 1 495 ? -13.283 -31.478 28.081 1.00 71.25 495 GLU A C 1
ATOM 4057 O O . GLU A 1 495 ? -12.548 -31.201 27.129 1.00 71.25 495 GLU A O 1
ATOM 4062 N N . SER A 1 496 ? -12.900 -31.263 29.341 1.00 73.19 496 SER A N 1
ATOM 4063 C CA . SER A 1 496 ? -11.578 -30.773 29.743 1.00 73.19 496 SER A CA 1
ATOM 4064 C C . SER A 1 496 ? -10.468 -31.758 29.353 1.00 73.19 496 SER A C 1
ATOM 4066 O O . SER A 1 496 ? -9.473 -31.369 28.731 1.00 73.19 496 SER A O 1
ATOM 4068 N N . ALA A 1 497 ? -10.663 -33.054 29.618 1.00 76.00 497 ALA A N 1
ATOM 4069 C CA . ALA A 1 497 ? -9.739 -34.113 29.223 1.00 76.00 497 ALA A CA 1
ATOM 4070 C C . ALA A 1 497 ? -9.655 -34.270 27.693 1.00 76.00 497 ALA A C 1
ATOM 4072 O O . ALA A 1 497 ? -8.558 -34.417 27.147 1.00 76.00 497 ALA A O 1
ATOM 4073 N N . ALA A 1 498 ? -10.783 -34.168 26.982 1.00 73.69 498 ALA A N 1
ATOM 4074 C CA . ALA A 1 498 ? -10.829 -34.190 25.521 1.00 73.69 498 ALA A CA 1
ATOM 4075 C C . ALA A 1 498 ? -10.107 -32.980 24.906 1.00 73.69 498 ALA A C 1
ATOM 4077 O O . ALA A 1 498 ? -9.356 -33.131 23.941 1.00 73.69 498 ALA A O 1
ATOM 4078 N N . LYS A 1 499 ? -10.252 -31.789 25.500 1.00 75.25 499 LYS A N 1
ATOM 4079 C CA . LYS A 1 499 ? -9.518 -30.579 25.102 1.00 75.25 499 LYS A CA 1
ATOM 4080 C C . LYS A 1 499 ? -8.011 -30.724 25.329 1.00 75.25 499 LYS A C 1
ATOM 4082 O O . LYS A 1 499 ? -7.229 -30.349 24.456 1.00 75.25 499 LYS A O 1
ATOM 4087 N N . ALA A 1 500 ? -7.596 -31.302 26.456 1.00 72.38 500 ALA A N 1
ATOM 4088 C CA . ALA A 1 500 ? -6.188 -31.575 26.741 1.00 72.38 500 ALA A CA 1
ATOM 4089 C C . ALA A 1 500 ? -5.591 -32.622 25.777 1.00 72.38 500 ALA A C 1
ATOM 4091 O O . ALA A 1 500 ? -4.463 -32.460 25.305 1.00 72.38 500 ALA A O 1
ATOM 4092 N N . ALA A 1 501 ? -6.355 -33.660 25.423 1.00 72.44 501 ALA A N 1
ATOM 4093 C CA . ALA A 1 501 ? -5.959 -34.650 24.421 1.00 72.44 501 ALA A CA 1
ATOM 4094 C C . ALA A 1 501 ? -5.850 -34.034 23.014 1.00 72.44 501 ALA A C 1
ATOM 4096 O O . ALA A 1 501 ? -4.862 -34.267 22.319 1.00 72.44 501 ALA A O 1
ATOM 4097 N N . ALA A 1 502 ? -6.802 -33.181 22.620 1.00 70.00 502 ALA A N 1
ATOM 4098 C CA . ALA A 1 502 ? -6.769 -32.462 21.346 1.00 70.00 502 ALA A CA 1
ATOM 4099 C C . ALA A 1 502 ? -5.581 -31.486 21.253 1.00 70.00 502 ALA A C 1
ATOM 4101 O O . ALA A 1 502 ? -4.923 -31.426 20.218 1.00 70.00 502 ALA A O 1
ATOM 4102 N N . GLN A 1 503 ? -5.234 -30.788 22.342 1.00 71.38 503 GLN A N 1
ATOM 4103 C CA . GLN A 1 503 ? -4.027 -29.949 22.402 1.00 71.38 503 GLN A CA 1
ATOM 4104 C C . GLN A 1 503 ? -2.729 -30.759 22.293 1.00 71.38 503 GLN A C 1
ATOM 4106 O O . GLN A 1 503 ? -1.736 -30.265 21.758 1.00 71.38 503 GLN A O 1
ATOM 4111 N N . LYS A 1 504 ? -2.714 -32.005 22.778 1.00 76.00 504 LYS A N 1
ATOM 4112 C CA . LYS A 1 504 ? -1.556 -32.895 22.637 1.00 76.00 504 LYS A CA 1
ATOM 4113 C C . LYS A 1 504 ? -1.382 -33.369 21.189 1.00 76.00 504 LYS A C 1
ATOM 4115 O O . LYS A 1 504 ? -0.270 -33.302 20.675 1.00 76.00 504 LYS A O 1
ATOM 4120 N N . VAL A 1 505 ? -2.478 -33.734 20.519 1.00 74.56 505 VAL A N 1
ATOM 4121 C CA . VAL A 1 505 ? -2.487 -34.082 19.084 1.00 74.56 505 VAL A CA 1
ATOM 4122 C C . VAL A 1 505 ? -2.112 -32.877 18.218 1.00 74.56 505 VAL A C 1
ATOM 4124 O O . VAL A 1 505 ? -1.363 -33.026 17.259 1.00 74.56 505 VAL A O 1
ATOM 4127 N N . GLN A 1 506 ? -2.556 -31.669 18.578 1.00 73.06 506 GLN A N 1
ATOM 4128 C CA . GLN A 1 506 ? -2.137 -30.441 17.900 1.00 73.06 506 GLN A CA 1
ATOM 4129 C C . GLN A 1 506 ? -0.613 -30.249 17.973 1.00 73.06 506 GLN A C 1
ATOM 4131 O O . GLN A 1 506 ? 0.007 -29.972 16.951 1.00 73.06 506 GLN A O 1
ATOM 4136 N N . ARG A 1 507 ? 0.006 -30.455 19.144 1.00 75.19 507 ARG A N 1
ATOM 4137 C CA . ARG A 1 507 ? 1.469 -30.349 19.298 1.00 75.19 507 ARG A CA 1
ATOM 4138 C C . ARG A 1 507 ? 2.233 -31.444 18.547 1.00 75.19 507 ARG A C 1
ATOM 4140 O O . ARG A 1 507 ? 3.296 -31.168 18.002 1.00 75.19 507 ARG A O 1
ATOM 4147 N N . GLU A 1 508 ? 1.710 -32.669 18.500 1.00 74.12 508 GLU A N 1
ATOM 4148 C CA . GLU A 1 508 ? 2.296 -33.754 17.694 1.00 74.12 508 GLU A CA 1
ATOM 4149 C C . GLU A 1 508 ? 2.206 -33.455 16.190 1.00 74.12 508 GLU A C 1
ATOM 4151 O O . GLU A 1 508 ? 3.183 -33.661 15.474 1.00 74.12 508 GLU A O 1
ATOM 4156 N N . LEU A 1 509 ? 1.088 -32.895 15.716 1.00 69.69 509 LEU A N 1
ATOM 4157 C CA . LEU A 1 509 ? 0.934 -32.464 14.323 1.00 69.69 509 LEU A CA 1
ATOM 4158 C C . LEU A 1 509 ? 1.828 -31.267 13.983 1.00 69.69 509 LEU A C 1
ATOM 4160 O O . LEU A 1 509 ? 2.401 -31.245 12.902 1.00 69.69 509 LEU A O 1
ATOM 4164 N N . GLU A 1 510 ? 2.000 -30.306 14.893 1.00 69.12 510 GLU A N 1
ATOM 4165 C CA . GLU A 1 510 ? 2.948 -29.192 14.728 1.00 69.12 510 GLU A CA 1
ATOM 4166 C C . GLU A 1 510 ? 4.404 -29.692 14.665 1.00 69.12 510 GLU A C 1
ATOM 4168 O O . GLU A 1 510 ? 5.182 -29.206 13.844 1.00 69.12 510 GLU A O 1
ATOM 4173 N N . SER A 1 511 ? 4.757 -30.716 15.453 1.00 73.81 511 SER A N 1
ATOM 4174 C CA . SER A 1 511 ? 6.066 -31.382 15.384 1.00 73.81 511 SER A CA 1
ATOM 4175 C C . SER A 1 511 ? 6.270 -32.132 14.063 1.00 73.81 511 SER A C 1
ATOM 4177 O O . SER A 1 511 ? 7.342 -32.032 13.475 1.00 73.81 511 SER A O 1
ATOM 4179 N N . GLN A 1 512 ? 5.254 -32.844 13.565 1.00 71.75 512 GLN A N 1
ATOM 4180 C CA . GLN A 1 512 ? 5.311 -33.524 12.262 1.00 71.75 512 GLN A CA 1
ATOM 4181 C C . GLN A 1 512 ? 5.389 -32.530 11.096 1.00 71.75 512 GLN A C 1
ATOM 4183 O O . GLN A 1 512 ? 6.051 -32.794 10.096 1.00 71.75 512 GLN A O 1
ATOM 4188 N N . LEU A 1 513 ? 4.747 -31.365 11.218 1.00 69.44 513 LEU A N 1
ATOM 4189 C CA . LEU A 1 513 ? 4.831 -30.288 10.229 1.00 69.44 513 LEU A CA 1
ATOM 4190 C C . LEU A 1 513 ? 6.244 -29.688 10.179 1.00 69.44 513 LEU A C 1
ATOM 4192 O O . LEU A 1 513 ? 6.731 -29.380 9.092 1.00 69.44 513 LEU A O 1
ATOM 4196 N N . ALA A 1 514 ? 6.914 -29.579 11.331 1.00 72.06 514 ALA A N 1
ATOM 4197 C CA . ALA A 1 514 ? 8.314 -29.167 11.412 1.00 72.06 514 ALA A CA 1
ATOM 4198 C C . ALA A 1 514 ? 9.263 -30.216 10.801 1.00 72.06 514 ALA A C 1
ATOM 4200 O O . ALA A 1 514 ? 10.144 -29.850 10.028 1.00 72.06 514 ALA A O 1
ATOM 4201 N N . GLU A 1 515 ? 9.039 -31.507 11.065 1.00 73.31 515 GLU A N 1
ATOM 4202 C CA . GLU A 1 515 ? 9.820 -32.615 10.486 1.00 73.31 515 GLU A CA 1
ATOM 4203 C C . GLU A 1 515 ? 9.676 -32.665 8.9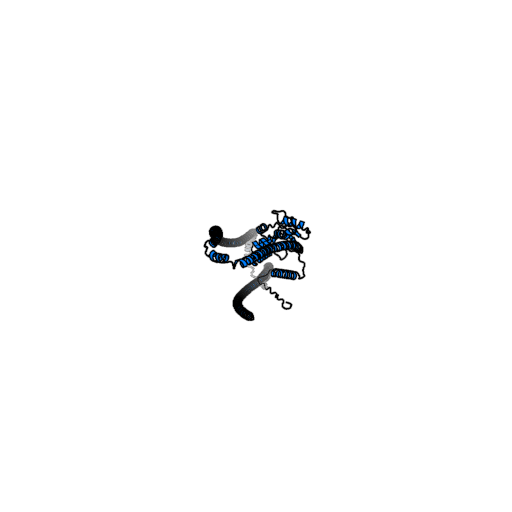51 1.00 73.31 515 GLU A C 1
ATOM 4205 O O . GLU A 1 515 ? 10.667 -32.711 8.228 1.00 73.31 515 GLU A O 1
ATOM 4210 N N . ILE A 1 516 ? 8.451 -32.516 8.427 1.00 70.00 516 ILE A N 1
ATOM 4211 C CA . ILE A 1 516 ? 8.184 -32.454 6.977 1.00 70.00 516 ILE A CA 1
ATOM 4212 C C . ILE A 1 516 ? 8.778 -31.185 6.340 1.00 70.00 516 ILE A C 1
ATOM 4214 O O . ILE A 1 516 ? 9.180 -31.203 5.174 1.00 70.00 516 ILE A O 1
ATOM 4218 N N . GLN A 1 517 ? 8.846 -30.069 7.072 1.00 68.12 517 GLN A N 1
ATOM 4219 C CA . GLN A 1 517 ? 9.546 -28.869 6.604 1.00 68.12 517 GLN A CA 1
ATOM 4220 C C . GLN A 1 517 ? 11.061 -29.080 6.534 1.00 68.12 517 GLN A C 1
ATOM 4222 O O . GLN A 1 517 ? 11.682 -28.609 5.580 1.00 68.12 517 GLN A O 1
ATOM 4227 N N . GLU A 1 518 ? 11.644 -29.802 7.490 1.00 73.62 518 GLU A N 1
ATOM 4228 C CA . GLU A 1 518 ? 13.069 -30.138 7.496 1.00 73.62 518 GLU A CA 1
ATOM 4229 C C . GLU A 1 518 ? 13.416 -31.124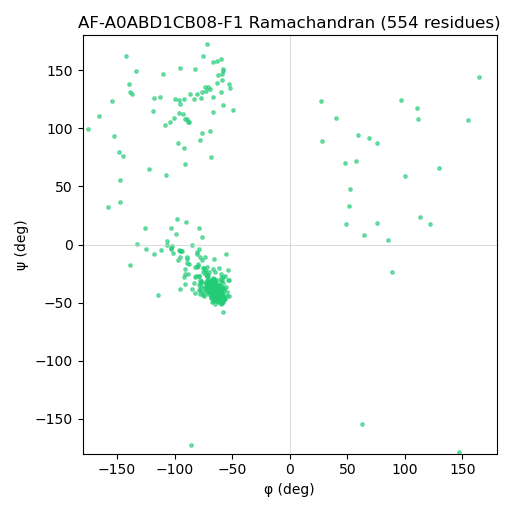 6.365 1.00 73.62 518 GLU A C 1
ATOM 4231 O O . GLU A 1 518 ? 14.386 -30.907 5.635 1.00 73.62 518 GLU A O 1
ATOM 4236 N N . ASP A 1 519 ? 12.553 -32.112 6.107 1.00 73.31 519 ASP A N 1
ATOM 4237 C CA . ASP A 1 519 ? 12.659 -33.020 4.957 1.00 73.31 519 ASP A CA 1
ATOM 4238 C C . ASP A 1 519 ? 12.518 -32.280 3.614 1.00 73.31 519 ASP A C 1
ATOM 4240 O O . ASP A 1 519 ? 13.266 -32.540 2.670 1.00 73.31 519 ASP A O 1
ATOM 4244 N N . LEU A 1 520 ? 11.607 -31.304 3.511 1.00 66.81 520 LEU A N 1
ATOM 4245 C CA . LEU A 1 520 ? 11.443 -30.472 2.312 1.00 66.81 520 LEU A CA 1
ATOM 4246 C C . LEU A 1 520 ? 12.677 -29.589 2.049 1.00 66.81 520 LEU A C 1
ATOM 4248 O O . LEU A 1 520 ? 13.057 -29.381 0.893 1.00 66.81 520 LEU A O 1
ATOM 4252 N N . GLU A 1 521 ? 13.308 -29.060 3.098 1.00 72.81 521 GLU A N 1
ATOM 4253 C CA . GLU A 1 521 ? 14.570 -28.318 3.001 1.00 72.81 521 GLU A CA 1
ATOM 4254 C C . GLU A 1 521 ? 15.735 -29.246 2.610 1.00 72.81 521 GLU A C 1
ATOM 4256 O O . GLU A 1 521 ? 16.529 -28.894 1.729 1.00 72.81 521 GLU A O 1
ATOM 4261 N N . ALA A 1 522 ? 15.798 -30.459 3.169 1.00 73.94 522 ALA A N 1
ATOM 4262 C CA . ALA A 1 522 ? 16.781 -31.477 2.802 1.00 73.94 522 ALA A CA 1
ATOM 4263 C C . ALA A 1 522 ? 16.643 -31.912 1.330 1.00 73.94 522 ALA A C 1
ATOM 4265 O O . ALA A 1 522 ? 17.644 -31.986 0.607 1.00 73.94 522 ALA A O 1
ATOM 4266 N N . GLU A 1 523 ? 15.412 -32.099 0.847 1.00 69.19 523 GLU A N 1
ATOM 4267 C CA . GLU A 1 523 ? 15.111 -32.477 -0.537 1.00 69.19 523 GLU A CA 1
ATOM 4268 C C . GLU A 1 523 ? 15.423 -31.336 -1.523 1.00 69.19 523 GLU A C 1
ATOM 4270 O O . GLU A 1 523 ? 15.972 -31.568 -2.605 1.00 69.19 523 GLU A O 1
ATOM 4275 N N . LYS A 1 524 ? 15.183 -30.069 -1.145 1.00 72.44 524 LYS A N 1
ATOM 4276 C CA . LYS A 1 524 ? 15.643 -28.896 -1.920 1.00 72.44 524 LYS A CA 1
ATOM 4277 C C . LYS A 1 524 ? 17.169 -28.857 -2.037 1.00 72.44 524 LYS A C 1
ATOM 4279 O O . LYS A 1 524 ? 17.698 -28.539 -3.107 1.00 72.44 524 LYS A O 1
ATOM 4284 N N . LEU A 1 525 ? 17.886 -29.194 -0.966 1.00 71.56 525 LEU A N 1
ATOM 4285 C CA . LEU A 1 525 ? 19.351 -29.242 -0.939 1.00 71.56 525 LEU A CA 1
ATOM 4286 C C . LEU A 1 525 ? 19.899 -30.393 -1.798 1.00 71.56 525 LEU A C 1
ATOM 4288 O O . LEU A 1 525 ? 20.866 -30.201 -2.544 1.00 71.56 525 LEU A O 1
ATOM 4292 N N . ALA A 1 526 ? 19.257 -31.563 -1.754 1.00 71.25 526 ALA A N 1
ATOM 4293 C CA . ALA A 1 526 ? 19.571 -32.702 -2.615 1.00 71.25 526 ALA A CA 1
ATOM 4294 C C . ALA A 1 526 ? 19.299 -32.388 -4.097 1.00 71.25 526 ALA A C 1
ATOM 4296 O O . ALA A 1 526 ? 20.153 -32.641 -4.951 1.00 71.25 526 ALA A O 1
ATOM 4297 N N . ARG A 1 527 ? 18.169 -31.738 -4.404 1.00 68.94 527 ARG A N 1
ATOM 4298 C CA . ARG A 1 527 ? 17.802 -31.306 -5.761 1.00 68.94 527 ARG A CA 1
ATOM 4299 C C . ARG A 1 527 ? 18.758 -30.255 -6.322 1.00 68.94 527 ARG A C 1
ATOM 4301 O O . ARG A 1 527 ? 19.150 -30.356 -7.480 1.00 68.94 527 ARG A O 1
ATOM 4308 N N . SER A 1 528 ? 19.200 -29.302 -5.503 1.00 71.75 528 SER A N 1
ATOM 4309 C CA . SER A 1 528 ? 20.232 -28.325 -5.879 1.00 71.75 528 SER A CA 1
ATOM 4310 C C . SER A 1 528 ? 21.570 -28.999 -6.224 1.00 71.75 528 SER A C 1
ATOM 4312 O O . SER A 1 528 ? 22.195 -28.670 -7.234 1.00 71.75 528 SER A O 1
ATOM 4314 N N . LYS A 1 529 ? 21.989 -30.012 -5.449 1.00 75.62 529 LYS A N 1
ATOM 4315 C CA . LYS A 1 529 ? 23.191 -30.810 -5.758 1.00 75.62 529 LYS A CA 1
ATOM 4316 C C . LYS A 1 529 ? 23.040 -31.625 -7.048 1.00 75.62 529 LYS A C 1
ATOM 4318 O O . LYS A 1 529 ? 23.983 -31.666 -7.837 1.00 75.62 529 LYS A O 1
ATOM 4323 N N . ALA A 1 530 ? 21.871 -32.219 -7.288 1.00 69.12 530 ALA A N 1
ATOM 4324 C CA . ALA A 1 530 ? 21.587 -32.972 -8.509 1.00 69.12 530 ALA A CA 1
ATOM 4325 C C . ALA A 1 530 ? 21.537 -32.070 -9.759 1.00 69.12 530 ALA A C 1
ATOM 4327 O O . ALA A 1 530 ? 22.069 -32.436 -10.806 1.00 69.12 530 ALA A O 1
ATOM 4328 N N . GLU A 1 531 ? 20.964 -30.865 -9.659 1.00 66.62 531 GLU A N 1
ATOM 4329 C CA . GLU A 1 531 ? 20.990 -29.882 -10.753 1.00 66.62 531 GLU A CA 1
ATOM 4330 C C . GLU A 1 531 ? 22.401 -29.364 -11.043 1.00 66.62 531 GLU A C 1
ATOM 4332 O O . GLU A 1 531 ? 22.732 -29.116 -12.205 1.00 66.62 531 GLU A O 1
ATOM 4337 N N . LYS A 1 532 ? 23.254 -29.263 -10.017 1.00 73.56 532 LYS A N 1
ATOM 4338 C CA . LYS A 1 532 ? 24.668 -28.921 -10.189 1.00 73.56 532 LYS A CA 1
ATOM 4339 C C . LYS A 1 532 ? 25.428 -30.024 -10.934 1.00 73.56 532 LYS A C 1
ATOM 4341 O O . LYS A 1 532 ? 26.029 -29.739 -11.959 1.00 73.56 532 LYS A O 1
ATOM 4346 N N . GLN A 1 533 ? 25.275 -31.287 -10.527 1.00 69.56 533 GLN A N 1
ATOM 4347 C CA . GLN A 1 533 ? 25.861 -32.430 -11.245 1.00 69.56 533 GLN A CA 1
ATOM 4348 C C . GLN A 1 533 ? 25.341 -32.567 -12.683 1.00 69.56 533 GLN A C 1
ATOM 4350 O O . GLN A 1 533 ? 26.090 -32.945 -13.578 1.00 69.56 533 GLN A O 1
ATOM 4355 N N . LYS A 1 534 ? 24.068 -32.235 -12.935 1.00 71.31 534 LYS A N 1
ATOM 4356 C CA . LYS A 1 534 ? 23.506 -32.220 -14.292 1.00 71.31 534 LYS A CA 1
ATOM 4357 C C . LYS A 1 534 ? 24.106 -31.106 -15.155 1.00 71.31 534 LYS A C 1
ATOM 4359 O O . LYS A 1 534 ? 24.279 -31.321 -16.350 1.00 71.31 534 LYS A O 1
ATOM 4364 N N . ARG A 1 535 ? 24.402 -29.932 -14.584 1.00 70.00 535 ARG A N 1
ATOM 4365 C CA . ARG A 1 535 ? 25.130 -28.864 -15.290 1.00 70.00 535 ARG A CA 1
ATOM 4366 C C . ARG A 1 535 ? 26.547 -29.303 -15.632 1.00 70.00 535 ARG A C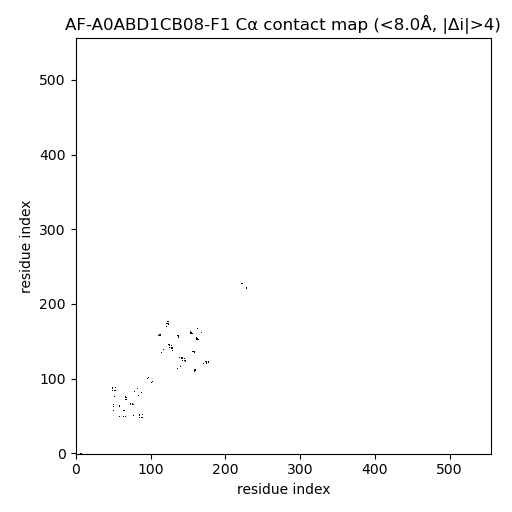 1
ATOM 4368 O O . ARG A 1 535 ? 26.903 -29.214 -16.799 1.00 70.00 535 ARG A O 1
ATOM 4375 N N . ASP A 1 536 ? 27.268 -29.866 -14.667 1.00 70.62 536 ASP A N 1
ATOM 4376 C CA . ASP A 1 536 ? 28.648 -30.322 -14.860 1.00 70.62 536 ASP A CA 1
ATOM 4377 C C . ASP A 1 536 ? 28.725 -31.414 -15.953 1.00 70.62 536 ASP A C 1
ATOM 4379 O O . ASP A 1 536 ? 29.510 -31.309 -16.891 1.00 70.62 536 ASP A O 1
ATOM 4383 N N . LEU A 1 537 ? 27.818 -32.402 -15.932 1.00 68.69 537 LEU A N 1
ATOM 4384 C CA . LEU A 1 537 ? 27.737 -33.443 -16.972 1.00 68.69 537 LEU A CA 1
ATOM 4385 C C . LEU A 1 537 ? 27.318 -32.902 -18.347 1.00 68.69 537 LEU A C 1
ATOM 4387 O O . LEU A 1 537 ? 27.702 -33.457 -19.374 1.00 68.69 537 LEU A O 1
ATOM 4391 N N . ASN A 1 538 ? 26.503 -31.847 -18.396 1.00 66.50 538 ASN A N 1
ATOM 4392 C CA . ASN A 1 538 ? 26.077 -31.242 -19.657 1.00 66.50 538 ASN A CA 1
ATOM 4393 C C . ASN A 1 538 ? 27.173 -30.345 -20.256 1.00 66.50 538 ASN A C 1
ATOM 4395 O O . ASN A 1 538 ? 27.273 -30.255 -21.477 1.00 66.50 538 ASN A O 1
ATOM 4399 N N . GLU A 1 539 ? 28.010 -29.733 -19.417 1.00 69.75 539 GLU A N 1
ATOM 4400 C CA . GLU A 1 539 ? 29.239 -29.051 -19.834 1.00 69.75 539 GLU A CA 1
ATOM 4401 C C . GLU A 1 539 ? 30.279 -30.052 -20.366 1.00 69.75 539 GLU A C 1
ATOM 4403 O O . GLU A 1 539 ? 30.876 -29.801 -21.411 1.00 69.75 539 GLU A O 1
ATOM 4408 N N . GLU A 1 540 ? 30.421 -31.230 -19.748 1.00 67.25 540 GLU A N 1
ATOM 4409 C CA . GLU A 1 540 ? 31.244 -32.329 -20.287 1.00 67.25 540 GLU A CA 1
ATOM 4410 C C . GLU A 1 540 ? 30.712 -32.855 -21.634 1.00 67.25 540 GLU A C 1
ATOM 4412 O O . GLU A 1 540 ? 31.485 -33.166 -22.542 1.00 67.25 540 GLU A O 1
ATOM 4417 N N . LEU A 1 541 ? 29.387 -32.914 -21.806 1.00 62.41 541 LEU A N 1
ATOM 4418 C CA . LEU A 1 541 ? 28.752 -33.351 -23.053 1.00 62.41 541 LEU A CA 1
ATOM 4419 C C . LEU A 1 541 ? 28.933 -32.317 -24.177 1.00 62.41 541 LEU A C 1
ATOM 4421 O O . LEU A 1 541 ? 29.194 -32.701 -25.314 1.00 62.41 541 LEU A O 1
ATOM 4425 N N . GLU A 1 542 ? 28.839 -31.019 -23.874 1.00 64.31 542 GLU A N 1
ATOM 4426 C CA . GLU A 1 542 ? 29.180 -29.926 -24.801 1.00 64.31 542 GLU A CA 1
ATOM 4427 C C . GLU A 1 542 ? 30.675 -29.925 -25.160 1.00 64.31 542 GLU A C 1
ATOM 4429 O O . GLU A 1 542 ? 31.014 -29.746 -26.330 1.00 64.31 542 GLU A O 1
ATOM 4434 N N . ALA A 1 543 ? 31.566 -30.203 -24.201 1.00 65.44 543 ALA A N 1
ATOM 4435 C CA . ALA A 1 543 ? 33.001 -30.343 -24.453 1.00 65.44 543 ALA A CA 1
ATOM 4436 C C . ALA A 1 543 ? 33.302 -31.506 -25.416 1.00 65.44 543 ALA A C 1
ATOM 4438 O O . ALA A 1 543 ? 33.994 -31.309 -26.413 1.00 65.44 543 ALA A O 1
ATOM 4439 N N . LEU A 1 544 ? 32.690 -32.677 -25.203 1.00 60.44 544 LEU A N 1
ATOM 4440 C CA . LEU A 1 544 ? 32.799 -33.829 -26.111 1.00 60.44 544 LEU A CA 1
ATOM 4441 C C . LEU A 1 544 ? 32.179 -33.559 -27.491 1.00 60.44 544 LEU A C 1
ATOM 4443 O O . LEU A 1 544 ? 32.649 -34.075 -28.504 1.00 60.44 544 LEU A O 1
ATOM 4447 N N . LYS A 1 545 ? 31.120 -32.744 -27.561 1.00 61.06 545 LYS A N 1
ATOM 4448 C CA . LYS A 1 545 ? 30.489 -32.355 -28.831 1.00 61.06 545 LYS A CA 1
ATOM 4449 C C . LYS A 1 545 ? 31.358 -31.386 -29.627 1.00 61.06 545 LYS A C 1
ATOM 4451 O O . LYS A 1 545 ? 31.395 -31.490 -30.851 1.00 61.06 545 LYS A O 1
ATOM 4456 N N . ASN A 1 546 ? 32.058 -30.483 -28.943 1.00 62.31 546 ASN A N 1
ATOM 4457 C CA . ASN A 1 546 ? 33.042 -29.595 -29.552 1.00 62.31 546 ASN A CA 1
ATOM 4458 C C . ASN A 1 546 ? 34.292 -30.368 -29.997 1.00 62.31 546 ASN A C 1
ATOM 4460 O O . ASN A 1 546 ? 34.746 -30.145 -31.112 1.00 62.31 546 ASN A O 1
ATOM 4464 N N . GLU A 1 547 ? 34.765 -31.358 -29.230 1.00 60.22 547 GLU A N 1
ATOM 4465 C CA . GLU A 1 547 ? 35.823 -32.278 -29.689 1.00 60.22 547 GLU A CA 1
ATOM 4466 C C . GLU A 1 547 ? 35.393 -33.092 -30.923 1.00 60.22 547 GLU A C 1
ATOM 4468 O O . GLU A 1 547 ? 36.187 -33.311 -31.839 1.00 60.22 547 GLU A O 1
ATOM 4473 N N . LEU A 1 548 ? 34.121 -33.501 -31.001 1.00 56.03 548 LEU A N 1
ATOM 4474 C CA . LEU A 1 548 ? 33.585 -34.186 -32.180 1.00 56.03 548 LEU A CA 1
ATOM 4475 C C . LEU A 1 548 ? 33.471 -33.242 -33.394 1.00 56.03 548 LEU A C 1
ATOM 4477 O O . LEU A 1 548 ? 33.734 -33.664 -34.520 1.00 56.03 548 LEU A O 1
ATOM 4481 N N . LEU A 1 549 ? 33.108 -31.975 -33.184 1.00 57.50 549 LEU A N 1
ATOM 4482 C CA . LEU A 1 549 ? 33.061 -30.954 -34.238 1.00 57.50 549 LEU A CA 1
ATOM 4483 C C . LEU A 1 549 ? 34.465 -30.589 -34.745 1.00 57.50 549 LEU A C 1
ATOM 4485 O O . LEU A 1 549 ? 34.655 -30.528 -35.958 1.00 57.50 549 LEU A O 1
ATOM 4489 N N . ASP A 1 550 ? 35.462 -30.492 -33.863 1.00 57.53 550 ASP A N 1
ATOM 4490 C CA . ASP A 1 550 ? 36.872 -30.314 -34.246 1.00 57.53 550 ASP A CA 1
ATOM 4491 C C . ASP A 1 550 ? 37.434 -31.546 -34.988 1.00 57.53 550 ASP A C 1
ATOM 4493 O O . ASP A 1 550 ? 38.277 -31.424 -35.884 1.00 57.53 550 ASP A O 1
ATOM 4497 N N . SER A 1 551 ? 36.919 -32.749 -34.700 1.00 56.25 551 SER A N 1
ATOM 4498 C CA . SER A 1 551 ? 37.253 -33.964 -35.463 1.00 56.25 551 SER A CA 1
ATOM 4499 C C . SER A 1 551 ? 36.599 -34.019 -36.857 1.00 56.25 551 SER A C 1
ATOM 4501 O O . SER A 1 551 ? 37.096 -34.705 -37.750 1.00 56.25 551 SER A O 1
ATOM 4503 N N . LEU A 1 552 ? 35.510 -33.271 -37.075 1.00 51.91 552 LEU A N 1
ATOM 4504 C CA . LEU A 1 552 ? 34.804 -33.171 -38.359 1.00 51.91 552 LEU A CA 1
ATOM 4505 C C . LEU A 1 552 ? 35.364 -32.060 -39.267 1.00 51.91 552 LEU A C 1
ATOM 4507 O O . LEU A 1 552 ? 35.296 -32.209 -40.486 1.00 51.91 552 LEU A O 1
ATOM 4511 N N . ASP A 1 553 ? 35.997 -31.022 -38.709 1.00 48.50 553 ASP A N 1
ATOM 4512 C CA . ASP A 1 553 ? 36.680 -29.955 -39.470 1.00 48.50 553 ASP A CA 1
ATOM 4513 C C . ASP A 1 553 ? 38.131 -30.299 -39.881 1.00 48.50 553 ASP A C 1
ATOM 4515 O O . ASP A 1 553 ? 38.786 -29.535 -40.590 1.00 48.50 553 ASP A O 1
ATOM 4519 N N . THR A 1 554 ? 38.634 -31.486 -39.521 1.00 49.66 554 THR A N 1
ATOM 4520 C CA . THR A 1 554 ? 39.931 -32.020 -39.996 1.00 49.66 554 THR A CA 1
ATOM 4521 C C . THR A 1 554 ? 39.812 -33.020 -41.151 1.00 49.66 554 THR A C 1
ATOM 4523 O O . THR A 1 554 ? 40.813 -33.604 -41.565 1.00 49.66 554 THR A O 1
ATOM 4526 N N . THR A 1 555 ? 38.620 -33.173 -41.743 1.00 48.34 555 THR A N 1
ATOM 4527 C CA . THR A 1 555 ? 38.431 -33.929 -42.998 1.00 48.34 555 THR A CA 1
ATOM 4528 C C . THR A 1 555 ? 38.143 -32.996 -44.181 1.00 48.34 555 THR A C 1
ATOM 4530 O O . THR A 1 555 ? 37.103 -33.094 -44.836 1.00 48.34 555 THR A O 1
ATOM 4533 N N . ALA A 1 556 ? 39.095 -32.097 -44.446 1.00 37.94 556 ALA A N 1
ATOM 4534 C CA . ALA A 1 556 ? 39.263 -31.366 -45.703 1.00 37.94 556 ALA A CA 1
ATOM 4535 C C . ALA A 1 556 ? 40.629 -31.696 -46.318 1.00 37.94 556 ALA A C 1
ATOM 4537 O O . ALA A 1 556 ? 41.622 -31.718 -45.554 1.00 37.94 556 ALA A O 1
#

Foldseek 3Di:
DPPPPDDDDDDDDDDDDPVVVVVVVVVVVVVVVVVVPDDDDDDDDDDDLLQPADDPVRCVLLVPDQQVVDVVSVPHDDDDVPDDSNVVVVVVVVVCVVVVQDPVRVSCVSQPAQVCCCVQQVLVVDPQDDPDDDDSLVSVVSSCVSVVDPPVQWDGDPRHIDGDPPPVVVSVVSSVVSVVVVVVVVVVVVVVVVVVVVVVVVVVVVVVVVVVVVVVVVCVVCVPPPVSVVCVVCVVVPPPPCPVVVVVVVVVVVVVVVVVVVVVVVVVVVVVVVVVVVVVVVVVVVVVVVVVVVVVVVVVVVVVVVVVVVVVVVVVVVVVVVVVVVVVVVVVVVVVVVVVVVVVVVVVVVVVVVVVVVVVVVVVVVVVVVVVVVVVVVVVVVVVVVVVVVVVVVVVVVVVVVVVVVVCVVPPPDDPDDDDDDDDDPDDDDDDDDDDPDVPPPPPPVVVVVVVVVVVVVVVVVVVVVVVVVVVVVVVVVVVVVVVVVVVVVVVVVVVVVVVVVVVVVVVVVVVVVVVVVVVVVVVVVVVVVVVVVVVVVVVVVVVVVVVVVVVVVPD

Solvent-accessible surface area (backbone atoms only — not comparable to full-atom values): 32366 Å² total; per-residue (Å²): 105,93,83,78,74,58,88,87,78,87,83,88,86,70,90,83,65,86,66,56,64,56,53,53,50,52,50,53,52,47,52,53,52,59,70,66,65,73,90,81,78,96,74,81,82,87,76,76,46,75,77,79,51,53,53,77,69,50,27,62,78,67,70,57,75,64,69,84,77,42,86,83,47,84,7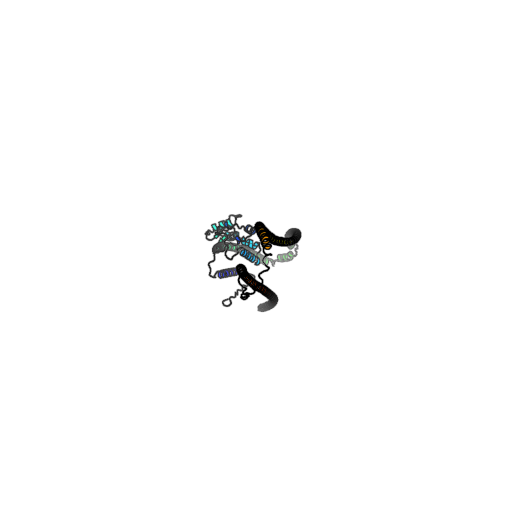2,61,91,70,83,52,91,96,57,54,47,48,58,54,49,51,51,49,52,50,51,42,46,74,72,69,48,50,75,67,53,52,52,43,63,76,57,62,40,27,59,55,52,41,74,69,47,43,82,77,39,72,84,68,66,72,95,70,93,69,58,45,52,62,50,42,53,52,43,44,60,72,66,66,60,60,74,89,48,46,48,82,53,85,51,39,64,47,66,43,90,66,52,64,59,52,53,50,52,58,43,49,55,55,46,50,54,52,49,52,52,50,49,50,50,52,53,50,52,52,48,51,57,51,46,52,52,51,52,52,47,53,52,49,50,54,50,50,54,53,50,52,56,50,43,71,64,41,71,79,35,67,68,52,52,49,48,68,65,48,53,80,74,43,76,73,82,60,49,59,67,52,47,54,54,50,50,54,52,52,49,55,50,49,57,50,50,53,54,52,53,54,52,51,53,53,50,52,53,52,50,52,50,52,50,54,53,51,51,52,51,51,52,51,51,52,53,52,52,52,53,49,50,54,51,50,53,51,50,50,54,50,52,53,53,48,50,57,49,52,54,52,48,53,57,50,51,53,53,48,52,54,50,50,52,50,50,51,53,52,52,52,50,50,51,52,52,49,50,52,50,51,54,50,50,51,52,47,51,50,50,51,50,51,50,52,49,51,50,52,50,47,55,52,48,54,52,51,49,51,50,50,53,53,50,49,53,52,50,49,55,50,48,54,54,52,54,56,56,51,54,61,54,56,60,61,53,58,68,59,62,68,69,52,77,80,68,72,90,74,74,96,77,78,82,85,83,76,94,81,77,85,86,78,73,90,68,90,82,75,87,89,85,74,86,68,78,77,64,68,67,60,61,61,56,51,59,56,53,55,51,56,56,49,55,53,51,50,54,52,50,54,54,48,52,52,50,54,52,52,50,53,50,48,51,52,51,50,51,52,50,51,51,53,51,52,51,51,51,50,51,50,51,50,50,52,51,51,53,50,52,49,51,51,50,52,50,51,52,51,50,53,49,52,51,52,50,50,48,52,52,52,49,53,52,52,54,49,54,52,49,55,53,49,50,52,48,51,50,54,49,50,52,51,50,58,62,58,72,67,76,119

InterPro domains:
  IPR000048 IQ motif, EF-hand binding site [PF00612] (182-200)
  IPR000048 IQ motif, EF-hand binding site [SM00015] (178-200)
  IPR001609 Myosin head, motor domain-like [PF00063] (1-40)
  IPR001609 Myosin head, motor domain-like [PF00063] (56-115)
  IPR001609 Myosin head, motor domain-like [PS51456] (1-115)
  IPR001609 Myosin head, motor domain-like [PS51456] (116-176)
  IPR001609 Myosin head, motor domain-like [SM00242] (1-361)
  IPR002928 Myosin tail [PF01576] (241-556)
  IPR027417 P-loop containing nucleoside triphosphate hydrolase [SSF52540] (1-238)
  IPR036961 Kinesin motor domain superfamily [G3DSA:3.40.850.10] (1-49)

Secondary structure (DSSP, 8-state):
--SS----------S--TTHHHHHHHHHHHHHHHHTT------PPPP-GGGTS--HHHHHHTT---GGG-TT-TTSS-PPTT--HHHHHHHHHHHHHHTT--HHHHHHHHH-SHHHHHHHHGGGSTTSS-SS---HHHHHHHHHHHTT--TTTEEE-SS-EEE-TTHHHHHHHHHHHHHHHHHHHHHHHHHHHHHHHHHHHHHHHHHHHHHHHHHHHHHHHHTT-HHHHHHHHHGGG-GGGGHHHHHHHHHHHHHHHHHHHHHHHHHHHHHHHHHHHHHHHHHHHHHHHHHHHHHHHHHHHHHHHHHHHHHHHHHHHHHHHHHHHHHHHHHHHHHHHHHHHHHHHHHHHHHHHHHHHHHHHHHHHHHHHHHHHHHHHHHHHHHHHHHHHHHHHHHHHHHHHHHHHSSSTTT-SS-------------S--------SSS-SSSTTHHHHHHHHHHHHHHHHHHHHHHHHHHHHHHHHHHHHHHHHHHHHHHHHHHHHHHHHHHHHHHHHHHHHHHHHHHHHHHHHHHHHHHHHHHHHHHHHHHHHHHHHHHHTT--